Protein AF-A0A1X7T4F9-F1 (afdb_monomer_lite)

Radius of gyration: 27.37 Å; chains: 1; bounding box: 70×47×95 Å

Organism: Amphimedon queenslandica (NCBI:txid400682)

Sequence (536 aa):
MDNEERVPLLDAKALRMKCFKNFHLNDHFHHMVRFLQELIPKGSEHNGELVNSFLHCVPERIALVNIWDMASSNTVHHLLSALEGYLFRSHLWLFVDLDEDLEKLDENFEIPKNGRDGAILLKQRPRLHYLLRSCWSTRDNNDKERQREDVCTMFAKHRKTDQGEAQSKVKVLKEKVQPVASHIGVAGLLDERIEIINLDTQHKRLNEKFQRILLDGTKSDSIPLSWLFLRSLFYRFPKTFVSKHDLMEMAKECDMDECSVKDFCKFFTSFGSIIDLSLVDPRYQHVIVKPITFLQSLDSFFSQQNQLYPSMDYGIVPEKACRDSFKDDWPIFMDALECLNLATPVTSGFLEMPPDVPPDRKGNYYYIPLCCTGPLIDEPDPYSVHLLTSISSPHFFKQVSFVEQLLETLPEPVLVPCKNVNQTIIRNSSTNTTITISSHVPAIKLKVDKPNEEICALIIKATEKIADESHVPVKYKFVQFCVQNPITKVESLPSASYHHLPESRCKKCRKDPKFEKLLKVWTEALRLVCGICCCM

pLDDT: mean 78.62, std 16.07, range [27.7, 96.88]

Foldseek 3Di:
DDDPPDDDDDDLVPPPDQLFPDPLLSVLVSVLVVQQNVPDPVDDPDPDDCVVCVQVSRPVRLCLADDDDCQPFVLVLLLLLLCQQLLQLAAAEFEDALVPPLVQQQPFFDQDPQQQDPSQLRRQGGNLLVRLLSLSSNAHPPDPPDGDAARYAYEHEYQDPDPVVSVVSVVSVLVVNQVSCVVSVNNRHHDNDHHYDHVVPVVVVVVVVVVVSVVVSPVPDDDDPLLSSLLSSLVVDPDQKDFQVRLCSSSVSSVADPVNSVVSQSSSSNNPCKHDLCVQPVPQGMIRSHSVVLSVLVRVLLSDPDPVCVLLQQQKAWLVSLCVSPPPCSVNNVSSCVSSLQKDKDQLQQEDGDPPDDRPNHIIIMRGLSNQRDEADFDDDLLWKKKAKPDQRRQSSVQSLLCVQCSVQAPRKHWYGDSHSQWTWIARPVVRKIWIWGDRVPIIITDIPDQAQVVLLSSVVSVVVSQVSDPDRMDMFMKGFDPVDPDPGPSDDDPVGIDTPLDDDDPVLCVDPSSVVSSVSNNSSCCVRVNPPRHD

Structure (mmCIF, N/CA/C/O backbone):
data_AF-A0A1X7T4F9-F1
#
_entry.id   AF-A0A1X7T4F9-F1
#
loop_
_atom_site.group_PDB
_atom_site.id
_atom_site.type_symbol
_atom_site.label_atom_id
_atom_site.label_alt_id
_atom_site.label_comp_id
_atom_site.label_asym_id
_atom_site.label_entity_id
_atom_site.label_seq_id
_atom_site.pdbx_PDB_ins_code
_atom_site.Cartn_x
_atom_site.Cartn_y
_atom_site.Cartn_z
_atom_site.occupancy
_atom_site.B_iso_or_equiv
_atom_site.auth_seq_id
_atom_site.auth_comp_id
_atom_site.auth_asym_id
_atom_site.auth_atom_id
_atom_site.pdbx_PDB_model_num
ATOM 1 N N . MET A 1 1 ? 41.570 -16.335 -53.136 1.00 33.59 1 MET A N 1
ATOM 2 C CA . MET A 1 1 ? 40.105 -16.262 -53.287 1.00 33.59 1 MET A CA 1
ATOM 3 C C . MET A 1 1 ? 39.547 -16.471 -51.901 1.00 33.59 1 MET A C 1
ATOM 5 O O . MET A 1 1 ? 39.300 -17.609 -51.537 1.00 33.59 1 MET A O 1
ATOM 9 N N . ASP A 1 2 ? 39.437 -15.393 -51.136 1.00 27.70 2 ASP A N 1
ATOM 10 C CA . ASP A 1 2 ? 38.719 -15.409 -49.868 1.00 27.70 2 ASP A CA 1
ATOM 11 C C . ASP A 1 2 ? 37.451 -14.595 -50.095 1.00 27.70 2 ASP A C 1
ATOM 13 O O . ASP A 1 2 ? 37.505 -13.412 -50.433 1.00 27.70 2 ASP A O 1
ATOM 17 N N . ASN A 1 3 ? 36.313 -15.284 -50.042 1.00 28.00 3 ASN A N 1
ATOM 18 C CA . ASN A 1 3 ? 34.996 -14.669 -50.053 1.00 28.00 3 ASN A CA 1
ATOM 19 C C . ASN A 1 3 ? 34.780 -14.048 -48.669 1.00 28.00 3 ASN A C 1
ATOM 21 O O . ASN A 1 3 ? 34.358 -14.731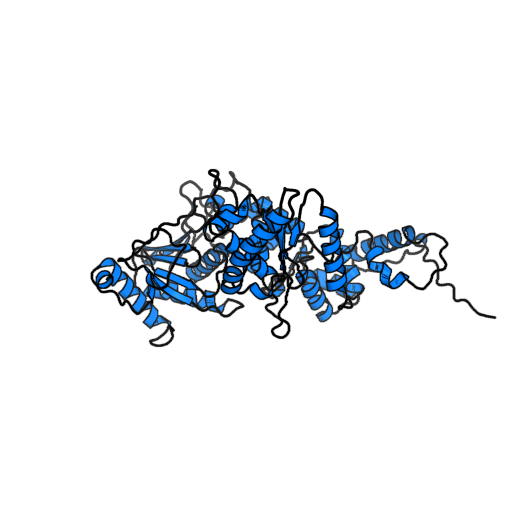 -47.740 1.00 28.00 3 ASN A O 1
ATOM 25 N N . GLU A 1 4 ? 35.071 -12.757 -48.533 1.00 29.38 4 GLU A N 1
ATOM 26 C CA . GLU A 1 4 ? 34.486 -11.951 -47.465 1.00 29.38 4 GLU A CA 1
ATOM 27 C C . GLU A 1 4 ? 32.978 -11.852 -47.729 1.00 29.38 4 GLU A C 1
ATOM 29 O O . GLU A 1 4 ? 32.523 -11.092 -48.590 1.00 29.38 4 GLU A O 1
ATOM 34 N N . GLU A 1 5 ? 32.186 -12.645 -47.005 1.00 30.25 5 GLU A N 1
ATOM 35 C CA . GLU A 1 5 ? 30.749 -12.417 -46.884 1.00 30.25 5 GLU A CA 1
ATOM 36 C C . GLU A 1 5 ? 30.531 -11.048 -46.230 1.00 30.25 5 GLU A C 1
ATOM 38 O O . GLU A 1 5 ? 30.555 -10.881 -45.010 1.00 30.25 5 GLU A O 1
ATOM 43 N N . ARG A 1 6 ? 30.334 -10.030 -47.071 1.00 29.28 6 ARG A N 1
ATOM 44 C CA . ARG A 1 6 ? 29.841 -8.723 -46.646 1.00 29.28 6 ARG A CA 1
ATOM 45 C C . ARG A 1 6 ? 28.460 -8.914 -46.029 1.00 29.28 6 ARG A C 1
ATOM 47 O O . ARG A 1 6 ? 27.499 -9.202 -46.742 1.00 29.28 6 ARG A O 1
ATOM 54 N N . VAL A 1 7 ? 28.355 -8.710 -44.717 1.00 30.89 7 VAL A N 1
ATOM 55 C CA . VAL A 1 7 ? 27.062 -8.565 -44.038 1.00 30.89 7 VAL A CA 1
ATOM 56 C C . VAL A 1 7 ? 26.306 -7.422 -44.731 1.00 30.89 7 VAL A C 1
ATOM 58 O O . VAL A 1 7 ? 26.871 -6.334 -44.887 1.00 30.89 7 VAL A O 1
ATOM 61 N N . PRO A 1 8 ? 25.067 -7.637 -45.207 1.00 31.09 8 PRO A N 1
ATOM 62 C CA . PRO A 1 8 ? 24.371 -6.616 -45.966 1.00 31.09 8 PRO A CA 1
ATOM 63 C C . PRO A 1 8 ? 24.091 -5.407 -45.073 1.00 31.09 8 PRO A C 1
ATOM 65 O O . PRO A 1 8 ? 23.453 -5.522 -44.027 1.00 31.09 8 PRO A O 1
ATOM 68 N N . LEU A 1 9 ? 24.547 -4.231 -45.515 1.00 38.12 9 LEU A N 1
ATOM 69 C CA . LEU A 1 9 ? 24.067 -2.944 -45.018 1.00 38.12 9 LEU A CA 1
ATOM 70 C C . LEU A 1 9 ? 22.541 -2.923 -45.179 1.00 38.12 9 LEU A C 1
ATOM 72 O O . LEU A 1 9 ? 22.029 -2.856 -46.296 1.00 38.12 9 LEU A O 1
ATOM 76 N N . LEU A 1 10 ? 21.819 -3.014 -44.061 1.00 37.81 10 LEU A N 1
ATOM 77 C CA . LEU A 1 10 ? 20.364 -2.887 -44.018 1.00 37.81 10 LEU A CA 1
ATOM 78 C C . LEU A 1 10 ? 19.972 -1.484 -44.498 1.00 37.81 10 LEU A C 1
ATOM 80 O O . LEU A 1 10 ? 20.074 -0.516 -43.746 1.00 37.81 10 LEU A O 1
ATOM 84 N N . ASP A 1 11 ? 19.512 -1.369 -45.744 1.00 38.88 11 ASP A N 1
ATOM 85 C CA . ASP A 1 11 ? 18.864 -0.165 -46.263 1.00 38.88 11 ASP A CA 1
ATOM 86 C C . ASP A 1 11 ? 17.399 -0.130 -45.789 1.00 38.88 11 ASP A C 1
ATOM 88 O O . ASP A 1 11 ? 16.549 -0.867 -46.294 1.00 38.88 11 ASP A O 1
ATOM 92 N N . ALA A 1 12 ? 17.064 0.728 -44.814 1.00 41.12 12 ALA A N 1
ATOM 93 C CA . ALA A 1 12 ? 15.675 0.853 -44.343 1.00 41.12 12 ALA A CA 1
ATOM 94 C C . ALA A 1 12 ? 14.725 1.413 -45.399 1.00 41.12 12 ALA A C 1
ATOM 96 O O . ALA A 1 12 ? 13.516 1.239 -45.255 1.00 41.12 12 ALA A O 1
ATOM 97 N N . LYS A 1 13 ? 15.218 2.041 -46.476 1.00 42.47 13 LYS A N 1
ATOM 98 C CA . LYS A 1 13 ? 14.329 2.443 -47.574 1.00 42.47 13 LYS A CA 1
ATOM 99 C C . LYS A 1 13 ? 13.735 1.225 -48.293 1.00 42.47 13 LYS A C 1
ATOM 101 O O . LYS A 1 13 ? 12.693 1.365 -48.934 1.00 42.47 13 LYS A O 1
ATOM 106 N N . ALA A 1 14 ? 14.342 0.042 -48.137 1.00 42.62 14 ALA A N 1
ATOM 107 C CA . ALA A 1 14 ? 13.878 -1.231 -48.685 1.00 42.62 14 ALA A CA 1
ATOM 108 C C . ALA A 1 14 ? 13.099 -2.116 -47.685 1.00 42.62 14 ALA A C 1
ATOM 110 O O . ALA A 1 14 ? 12.444 -3.068 -48.113 1.00 42.62 14 ALA A O 1
ATOM 111 N N . LEU A 1 15 ? 13.084 -1.803 -46.380 1.00 45.59 15 LEU A N 1
ATOM 112 C CA . LEU A 1 15 ? 12.275 -2.518 -45.377 1.00 45.59 15 LEU A CA 1
ATOM 113 C C . LEU A 1 15 ? 10.799 -2.096 -45.475 1.00 45.59 15 LEU A C 1
ATOM 115 O O . LEU A 1 15 ? 10.267 -1.363 -44.650 1.00 45.59 15 LEU A O 1
ATOM 119 N N . ARG A 1 16 ? 10.124 -2.562 -46.530 1.00 46.03 16 ARG A N 1
ATOM 120 C CA . ARG A 1 16 ? 8.662 -2.467 -46.712 1.00 46.03 16 ARG A CA 1
ATOM 121 C C . ARG A 1 16 ? 7.901 -3.657 -46.116 1.00 46.03 16 ARG A C 1
ATOM 123 O O . ARG A 1 16 ? 6.718 -3.833 -46.405 1.00 46.03 16 ARG A O 1
ATOM 130 N N . MET A 1 17 ? 8.554 -4.499 -45.321 1.00 54.38 17 MET A N 1
ATOM 131 C CA . MET A 1 17 ? 7.919 -5.680 -44.748 1.00 54.38 17 MET A CA 1
ATOM 132 C C . MET A 1 17 ? 7.321 -5.361 -43.381 1.00 54.38 17 MET A C 1
ATOM 134 O O . MET A 1 17 ? 8.022 -4.974 -42.453 1.00 54.38 17 MET A O 1
ATOM 138 N N . LYS A 1 18 ? 6.006 -5.552 -43.261 1.00 59.69 18 LYS A N 1
ATOM 139 C CA . LYS A 1 18 ? 5.324 -5.637 -41.970 1.00 59.69 18 LYS A CA 1
ATOM 140 C C . LYS A 1 18 ? 5.880 -6.865 -41.233 1.00 59.69 18 LYS A C 1
ATOM 142 O O . LYS A 1 18 ? 5.526 -7.986 -41.585 1.00 59.69 18 LYS A O 1
ATOM 147 N N . CYS A 1 19 ? 6.781 -6.649 -40.276 1.00 74.81 19 CYS A N 1
ATOM 148 C CA . CYS A 1 19 ? 7.433 -7.713 -39.504 1.00 74.81 19 CYS A CA 1
ATOM 149 C C . CYS A 1 19 ? 6.509 -8.279 -38.419 1.00 74.81 19 CYS A C 1
ATOM 151 O O . CYS A 1 19 ? 6.562 -9.468 -38.134 1.00 74.81 19 CYS A O 1
ATOM 153 N N . PHE A 1 20 ? 5.628 -7.437 -37.875 1.00 83.56 20 PHE A N 1
ATOM 154 C CA . PHE A 1 20 ? 4.687 -7.793 -36.812 1.00 83.56 20 PHE A CA 1
ATOM 155 C C . PHE A 1 20 ? 3.250 -7.544 -37.269 1.00 83.56 20 PHE A C 1
ATOM 157 O O . PHE A 1 20 ? 2.968 -6.548 -37.942 1.00 83.56 20 PHE A O 1
ATOM 164 N N . LYS A 1 21 ? 2.319 -8.434 -36.911 1.00 86.69 21 LYS A N 1
ATOM 165 C CA . LYS A 1 21 ? 0.879 -8.242 -37.134 1.00 86.69 21 LYS A CA 1
ATOM 166 C C . LYS A 1 21 ? 0.364 -7.085 -36.281 1.00 86.69 21 LYS A C 1
ATOM 168 O O . LYS A 1 21 ? -0.372 -6.249 -36.824 1.00 86.69 21 LYS A O 1
ATOM 173 N N . ASN A 1 22 ? 0.789 -7.017 -35.019 1.00 89.56 22 ASN A N 1
ATOM 174 C CA . ASN A 1 22 ? 0.489 -5.931 -34.094 1.00 89.56 22 ASN A CA 1
ATOM 175 C C . ASN A 1 22 ? 1.083 -4.594 -34.579 1.00 89.56 22 ASN A C 1
ATOM 177 O O . ASN A 1 22 ? 2.274 -4.485 -34.883 1.00 89.56 22 ASN A O 1
ATOM 181 N N . PHE A 1 23 ? 0.243 -3.556 -34.640 1.00 88.56 23 PHE A N 1
ATOM 182 C CA . PHE A 1 23 ? 0.644 -2.231 -35.121 1.00 88.56 23 PHE A CA 1
ATOM 183 C C . PHE A 1 23 ? 1.746 -1.601 -34.259 1.00 88.56 23 PHE A C 1
ATOM 185 O O . PHE A 1 23 ? 2.704 -1.063 -34.808 1.00 88.56 23 PHE A O 1
ATOM 192 N N . HIS A 1 24 ? 1.630 -1.693 -32.933 1.00 88.81 24 HIS A N 1
ATOM 193 C CA . HIS A 1 24 ? 2.571 -1.076 -32.001 1.00 88.81 24 HIS A CA 1
ATOM 194 C C . HIS A 1 24 ? 3.945 -1.745 -32.057 1.00 88.81 24 HIS A C 1
ATOM 196 O O . HIS A 1 24 ? 4.950 -1.043 -32.119 1.00 88.81 24 HIS A O 1
ATOM 202 N N . LEU A 1 25 ? 3.996 -3.081 -32.119 1.00 88.50 25 LEU A N 1
ATOM 203 C CA . LEU A 1 25 ? 5.256 -3.808 -32.315 1.00 88.50 25 LEU A CA 1
ATOM 204 C C . LEU A 1 25 ? 5.912 -3.450 -33.647 1.00 88.50 25 LEU A C 1
ATOM 206 O O . LEU A 1 25 ? 7.116 -3.207 -33.702 1.00 88.50 25 LEU A O 1
ATOM 210 N N . ASN A 1 26 ? 5.121 -3.368 -34.720 1.00 88.25 26 ASN A N 1
ATOM 211 C CA . ASN A 1 26 ? 5.649 -3.027 -36.031 1.00 88.25 26 ASN A CA 1
ATOM 212 C C . ASN A 1 26 ? 6.186 -1.591 -36.070 1.00 88.25 26 ASN A C 1
ATOM 214 O O . ASN A 1 26 ? 7.288 -1.374 -36.569 1.00 88.25 26 ASN A O 1
ATOM 218 N N . ASP A 1 27 ? 5.446 -0.615 -35.541 1.00 86.81 27 ASP A N 1
ATOM 219 C CA . ASP A 1 27 ? 5.905 0.777 -35.459 1.00 86.81 27 ASP A CA 1
ATOM 220 C C . ASP A 1 27 ? 7.189 0.894 -34.625 1.00 86.81 27 ASP A C 1
ATOM 222 O O . ASP A 1 27 ? 8.169 1.502 -35.064 1.00 86.81 27 ASP A O 1
ATOM 226 N N . HIS A 1 28 ? 7.229 0.213 -33.477 1.00 87.38 28 HIS A N 1
ATOM 227 C CA . HIS A 1 28 ? 8.395 0.178 -32.597 1.00 87.38 28 HIS A CA 1
ATOM 228 C C . HIS A 1 28 ? 9.623 -0.453 -33.259 1.00 87.38 28 HIS A C 1
ATOM 230 O O . HIS A 1 28 ? 10.719 0.102 -33.183 1.00 87.38 28 HIS A O 1
ATOM 236 N N . PHE A 1 29 ? 9.447 -1.549 -34.000 1.00 86.69 29 PHE A N 1
ATOM 237 C CA . PHE A 1 29 ? 10.517 -2.156 -34.791 1.00 86.69 29 PHE A CA 1
ATOM 238 C C . PHE A 1 29 ? 11.098 -1.177 -35.817 1.00 86.69 29 PHE A C 1
ATOM 240 O O . PHE A 1 29 ? 12.311 -0.977 -35.871 1.00 86.69 29 PHE A O 1
ATOM 247 N N . HIS A 1 30 ? 10.243 -0.508 -36.597 1.00 83.38 30 HIS A N 1
ATOM 248 C CA . HIS A 1 30 ? 10.696 0.469 -37.591 1.00 83.38 30 HIS A CA 1
ATOM 249 C C . HIS A 1 30 ? 11.369 1.681 -36.946 1.00 83.38 30 HIS A C 1
ATOM 251 O O . HIS A 1 30 ? 12.259 2.283 -37.552 1.00 83.38 30 HIS A O 1
ATOM 257 N N . HIS A 1 31 ? 10.933 2.070 -35.748 1.00 81.38 31 HIS A N 1
ATOM 258 C CA . HIS A 1 31 ? 11.573 3.125 -34.979 1.00 81.38 31 HIS A CA 1
ATOM 259 C C . HIS A 1 31 ? 12.978 2.709 -34.525 1.00 81.38 31 HIS A C 1
ATOM 261 O O . HIS A 1 31 ? 13.936 3.438 -34.776 1.00 81.38 31 HIS A O 1
ATOM 267 N N . MET A 1 32 ? 13.119 1.513 -33.946 1.00 78.38 32 MET A N 1
ATOM 268 C CA . MET A 1 32 ? 14.416 0.976 -33.542 1.00 78.38 32 MET A CA 1
ATOM 269 C C . MET A 1 32 ? 15.381 0.825 -34.716 1.00 78.38 32 MET A C 1
ATOM 271 O O . MET A 1 32 ? 16.525 1.252 -34.612 1.00 78.38 32 MET A O 1
ATOM 275 N N . VAL A 1 33 ? 14.935 0.267 -35.846 1.00 77.31 33 VAL A N 1
ATOM 276 C CA . VAL A 1 33 ? 15.784 0.111 -37.038 1.00 77.31 33 VAL A CA 1
ATOM 277 C C . VAL A 1 33 ? 16.292 1.465 -37.534 1.00 77.31 33 VAL A C 1
ATOM 279 O O . VAL A 1 33 ? 17.482 1.598 -37.814 1.00 77.31 33 VAL A O 1
ATOM 282 N N . ARG A 1 34 ? 15.419 2.481 -37.603 1.00 74.62 34 ARG A N 1
ATOM 283 C CA . ARG A 1 34 ? 15.817 3.844 -37.990 1.00 74.62 34 ARG A CA 1
ATOM 284 C C . ARG A 1 34 ? 16.867 4.419 -37.042 1.00 74.62 34 ARG A C 1
ATOM 286 O O . ARG A 1 34 ? 17.881 4.930 -37.500 1.00 74.62 34 ARG A O 1
ATOM 293 N N . PHE A 1 35 ? 16.661 4.277 -35.737 1.00 73.12 35 PHE A N 1
ATOM 294 C CA . PHE A 1 35 ? 17.605 4.762 -34.733 1.00 73.12 35 PHE A CA 1
ATOM 295 C C . PHE A 1 35 ? 18.968 4.053 -34.802 1.00 73.12 35 PHE A C 1
ATOM 297 O O . PHE A 1 35 ? 20.010 4.701 -34.753 1.00 73.12 35 PHE A O 1
ATOM 304 N N . LEU A 1 36 ? 18.981 2.727 -34.984 1.00 69.69 36 LEU A N 1
ATOM 305 C CA . LEU A 1 36 ? 20.216 1.955 -35.157 1.00 69.69 36 LEU A CA 1
ATOM 306 C C . LEU A 1 36 ? 21.014 2.414 -36.383 1.00 69.69 36 LEU A C 1
ATOM 308 O O . LEU A 1 36 ? 22.237 2.500 -36.329 1.00 69.69 36 LEU A O 1
ATOM 312 N N . GLN A 1 37 ? 20.332 2.750 -37.476 1.00 68.62 37 GLN A N 1
ATOM 313 C CA . GLN A 1 37 ? 20.974 3.266 -38.686 1.00 68.62 37 GLN A CA 1
ATOM 314 C C . GLN A 1 37 ? 21.543 4.675 -38.521 1.00 68.62 37 GLN A C 1
ATOM 316 O O . GLN A 1 37 ? 22.518 5.010 -39.189 1.00 68.62 37 GLN A O 1
ATOM 321 N N . GLU A 1 38 ? 20.942 5.499 -37.665 1.00 67.69 38 GLU A N 1
ATOM 322 C CA . GLU A 1 38 ? 21.468 6.824 -37.324 1.00 67.69 38 GLU A CA 1
ATOM 323 C C . GLU A 1 38 ? 22.700 6.733 -36.410 1.00 67.69 38 GLU A C 1
ATOM 325 O O . GLU A 1 38 ? 23.595 7.572 -36.509 1.00 67.69 38 GLU A O 1
ATOM 330 N N . LEU A 1 39 ? 22.774 5.706 -35.554 1.00 64.12 39 LEU A N 1
ATOM 331 C CA . LEU A 1 39 ? 23.898 5.474 -34.641 1.00 64.12 39 LEU A CA 1
ATOM 332 C C . LEU A 1 39 ? 25.123 4.831 -35.297 1.00 64.12 39 LEU A C 1
ATOM 334 O O . LEU A 1 39 ? 26.238 5.095 -34.851 1.00 64.12 39 LEU A O 1
ATOM 338 N N . ILE A 1 40 ? 24.944 3.979 -36.311 1.00 58.88 40 ILE A N 1
ATOM 339 C CA . ILE A 1 40 ? 26.059 3.352 -37.032 1.00 58.88 40 ILE A CA 1
ATOM 340 C C . ILE A 1 40 ? 26.652 4.398 -37.989 1.00 58.88 40 ILE A C 1
ATOM 342 O O . ILE A 1 40 ? 26.003 4.751 -38.981 1.00 58.88 40 ILE A O 1
ATOM 346 N N . PRO A 1 41 ? 27.882 4.903 -37.759 1.00 51.66 41 PRO A N 1
ATOM 347 C CA . PRO A 1 41 ? 28.521 5.794 -38.712 1.00 51.66 41 PRO A CA 1
ATOM 348 C C . PRO A 1 41 ? 28.660 5.046 -40.036 1.00 51.66 41 PRO A C 1
ATOM 350 O O . PRO A 1 41 ? 29.099 3.895 -40.065 1.00 51.66 41 PRO A O 1
ATOM 353 N N . LYS A 1 42 ? 28.308 5.691 -41.151 1.00 47.38 42 LYS A N 1
ATOM 354 C CA . LYS A 1 42 ? 28.577 5.151 -42.488 1.00 47.38 42 LYS A CA 1
ATOM 355 C C . LYS A 1 42 ? 30.098 5.003 -42.668 1.00 47.38 42 LYS A C 1
ATOM 357 O O . LYS A 1 42 ? 30.738 5.946 -43.118 1.00 47.38 42 LYS A O 1
ATOM 362 N N . GLY A 1 43 ? 30.667 3.850 -42.298 1.00 45.28 43 GLY A N 1
ATOM 363 C CA . GLY A 1 43 ? 32.059 3.493 -42.599 1.00 45.28 43 GLY A CA 1
ATOM 364 C C . GLY A 1 43 ? 32.920 2.815 -41.520 1.00 45.28 43 GLY A C 1
ATOM 365 O O . GLY A 1 43 ? 34.122 2.748 -41.740 1.00 45.28 43 GLY A O 1
ATOM 366 N N . SER A 1 44 ? 32.409 2.318 -40.385 1.00 42.19 44 SER A N 1
ATOM 367 C CA . SER A 1 44 ? 33.273 1.632 -39.396 1.00 42.19 44 SER A CA 1
ATOM 368 C C . SER A 1 44 ? 33.263 0.099 -39.531 1.00 42.19 44 SER A C 1
ATOM 370 O O . SER A 1 44 ? 32.317 -0.560 -39.103 1.00 42.19 44 SER A O 1
ATOM 372 N N . GLU A 1 45 ? 34.344 -0.465 -40.076 1.00 43.12 45 GLU A N 1
ATOM 373 C CA . GLU A 1 45 ? 34.637 -1.907 -40.213 1.00 43.12 45 GLU A CA 1
ATOM 374 C C . GLU A 1 45 ? 35.083 -2.579 -38.891 1.00 43.12 45 GLU A C 1
ATOM 376 O O . GLU A 1 45 ? 36.111 -3.255 -38.826 1.00 43.12 45 GLU A O 1
ATOM 381 N N . HIS A 1 46 ? 34.339 -2.415 -37.794 1.00 42.12 46 HIS A N 1
ATOM 382 C CA . HIS A 1 46 ? 34.646 -3.104 -36.529 1.00 42.12 46 HIS A CA 1
ATOM 383 C C . HIS A 1 46 ? 33.514 -4.048 -36.110 1.00 42.12 46 HIS A C 1
ATOM 385 O O . HIS A 1 46 ? 32.645 -3.726 -35.306 1.00 42.12 46 HIS A O 1
ATOM 391 N N . ASN A 1 47 ? 33.568 -5.259 -36.673 1.00 45.91 47 ASN A N 1
ATOM 392 C CA . ASN A 1 47 ? 32.602 -6.357 -36.528 1.00 45.91 47 ASN A CA 1
ATOM 393 C C . ASN A 1 47 ? 32.724 -7.177 -35.216 1.00 45.91 47 ASN A C 1
ATOM 395 O O . ASN A 1 47 ? 32.378 -8.353 -35.202 1.00 45.91 47 ASN A O 1
ATOM 399 N N . GLY A 1 48 ? 33.206 -6.606 -34.106 1.00 41.62 48 GLY A N 1
ATOM 400 C CA . GLY A 1 48 ? 33.521 -7.390 -32.892 1.00 41.62 48 GLY A CA 1
ATOM 401 C C . GLY A 1 48 ? 32.748 -7.055 -31.611 1.00 41.62 48 GLY A C 1
ATOM 402 O O . GLY A 1 48 ? 32.458 -7.954 -30.829 1.00 41.62 48 GLY A O 1
ATOM 403 N N . GLU A 1 49 ? 32.393 -5.788 -31.374 1.00 42.50 49 GLU A N 1
ATOM 404 C CA . GLU A 1 49 ? 31.932 -5.320 -30.045 1.00 42.50 49 GLU A CA 1
ATOM 405 C C . GLU A 1 49 ? 30.446 -4.913 -29.979 1.00 42.50 49 GLU A C 1
ATOM 407 O O . GLU A 1 49 ? 29.948 -4.485 -28.938 1.00 42.50 49 GLU A O 1
ATOM 412 N N . LEU A 1 50 ? 29.696 -5.075 -31.071 1.00 43.16 50 LEU A N 1
ATOM 413 C CA . LEU A 1 50 ? 28.331 -4.546 -31.210 1.00 43.16 50 LEU A CA 1
ATOM 414 C C . LEU A 1 50 ? 27.267 -5.253 -30.348 1.00 43.16 50 LEU A C 1
ATOM 416 O O . LEU A 1 50 ? 26.238 -4.653 -30.042 1.00 43.16 50 LEU A O 1
ATOM 420 N N . VAL A 1 51 ? 27.493 -6.494 -29.908 1.00 42.16 51 VAL A N 1
ATOM 421 C CA . VAL A 1 51 ? 26.476 -7.266 -29.161 1.00 42.16 51 VAL A CA 1
ATOM 422 C C . VAL A 1 51 ? 26.297 -6.752 -27.724 1.00 42.16 51 VAL A C 1
ATOM 424 O O . VAL A 1 51 ? 25.169 -6.681 -27.240 1.00 42.16 51 VAL A O 1
ATOM 427 N N . ASN A 1 52 ? 27.363 -6.258 -27.080 1.00 38.00 52 ASN A N 1
ATOM 428 C CA . ASN A 1 52 ? 27.266 -5.585 -25.773 1.00 38.00 52 ASN A CA 1
ATOM 429 C C . ASN A 1 52 ? 26.675 -4.162 -25.875 1.00 38.00 52 ASN A C 1
ATOM 431 O O . ASN A 1 52 ? 26.363 -3.539 -24.862 1.00 38.00 52 ASN A O 1
ATOM 435 N N . SER A 1 53 ? 26.480 -3.651 -27.095 1.00 48.59 53 SER A N 1
ATOM 436 C CA . SER A 1 53 ? 26.032 -2.286 -27.370 1.00 48.59 53 SER A CA 1
ATOM 437 C C . SER A 1 53 ? 24.514 -2.147 -27.537 1.00 48.59 53 SER A C 1
ATOM 439 O O . SER A 1 53 ? 24.033 -1.020 -27.597 1.00 48.59 53 SER A O 1
ATOM 441 N N . PHE A 1 54 ? 23.716 -3.225 -27.580 1.00 46.81 54 PHE A N 1
ATOM 442 C CA . PHE A 1 54 ? 22.268 -3.084 -27.818 1.00 46.81 54 PHE A CA 1
ATOM 443 C C . PHE A 1 54 ? 21.577 -2.207 -26.759 1.00 46.81 54 PHE A C 1
ATOM 445 O O . PHE A 1 54 ? 20.780 -1.346 -27.114 1.00 46.81 54 PHE A O 1
ATOM 452 N N . LEU A 1 55 ? 21.955 -2.325 -25.477 1.00 44.88 55 LEU A N 1
ATOM 453 C CA . LEU A 1 55 ? 21.455 -1.461 -24.393 1.00 44.88 55 LEU A CA 1
ATOM 454 C C . LEU A 1 55 ? 21.786 0.029 -24.604 1.00 44.88 55 LEU A C 1
ATOM 456 O O . LEU A 1 55 ? 20.997 0.893 -24.219 1.00 44.88 55 LEU A O 1
ATOM 460 N N . HIS A 1 56 ? 22.922 0.330 -25.243 1.00 44.47 56 HIS A N 1
ATOM 461 C CA . HIS A 1 56 ? 23.313 1.685 -25.650 1.00 44.47 56 HIS A CA 1
ATOM 462 C C . HIS A 1 56 ? 22.625 2.146 -26.942 1.00 44.47 56 HIS A C 1
ATOM 464 O O . HIS A 1 56 ? 22.573 3.345 -27.213 1.00 44.47 56 HIS A O 1
ATOM 470 N N . CYS A 1 57 ? 22.086 1.204 -27.712 1.00 43.34 57 CYS A N 1
ATOM 471 C CA . CYS A 1 57 ? 21.511 1.406 -29.032 1.00 43.34 57 CYS A CA 1
ATOM 472 C C . CYS A 1 57 ? 19.971 1.333 -29.068 1.00 43.34 57 CYS A C 1
ATOM 474 O O . CYS A 1 57 ? 19.390 1.423 -30.147 1.00 43.34 57 CYS A O 1
ATOM 476 N N . VAL A 1 58 ? 19.287 1.199 -27.925 1.00 50.75 58 VAL A N 1
ATOM 477 C CA . VAL A 1 58 ? 17.826 1.379 -27.857 1.00 50.75 58 VAL A CA 1
ATOM 478 C C . VAL A 1 58 ? 17.507 2.884 -27.847 1.00 50.75 58 VAL A C 1
ATOM 480 O O . VAL A 1 58 ? 18.063 3.584 -26.996 1.00 50.75 58 VAL A O 1
ATOM 483 N N . PRO A 1 59 ? 16.597 3.380 -28.715 1.00 44.62 59 PRO A N 1
ATOM 484 C CA . PRO A 1 59 ? 16.292 4.807 -28.903 1.00 44.62 59 PRO A CA 1
ATOM 485 C C . PRO A 1 59 ? 16.078 5.614 -27.624 1.00 44.62 59 PRO A C 1
ATOM 487 O O . PRO A 1 59 ? 16.444 6.783 -27.540 1.00 44.62 59 PRO A O 1
ATOM 490 N N . GLU A 1 60 ? 15.500 4.975 -26.613 1.00 51.91 60 GLU A N 1
ATOM 491 C CA . GLU A 1 60 ? 15.091 5.621 -25.365 1.00 51.91 60 GLU A CA 1
ATOM 492 C C . GLU A 1 60 ? 15.849 5.093 -24.143 1.00 51.91 60 GLU A C 1
ATOM 494 O O . GLU A 1 60 ? 15.610 5.570 -23.037 1.00 51.91 60 GLU A O 1
ATOM 499 N N . ARG A 1 61 ? 16.804 4.167 -24.350 1.00 52.25 61 ARG A N 1
ATOM 500 C CA . ARG A 1 61 ? 17.433 3.319 -23.322 1.00 52.25 61 ARG A CA 1
ATOM 501 C C . ARG A 1 61 ? 16.378 2.512 -22.554 1.00 52.25 61 ARG A C 1
ATOM 503 O O . ARG A 1 61 ? 15.346 3.013 -22.124 1.00 52.25 61 ARG A O 1
ATOM 510 N N . ILE A 1 62 ? 16.613 1.223 -22.346 1.00 54.72 62 ILE A N 1
ATOM 511 C CA . ILE A 1 62 ? 15.717 0.447 -21.481 1.00 54.72 62 ILE A CA 1
ATOM 512 C C . ILE A 1 62 ? 16.018 0.893 -20.055 1.00 54.72 62 ILE A C 1
ATOM 514 O O . ILE A 1 62 ? 17.064 0.529 -19.518 1.00 54.72 62 ILE A O 1
ATOM 518 N N . ALA A 1 63 ? 15.148 1.702 -19.441 1.00 56.12 63 ALA A N 1
ATOM 519 C CA . ALA A 1 63 ? 15.276 1.957 -18.012 1.00 56.12 63 ALA A CA 1
ATOM 520 C C . ALA A 1 63 ? 14.845 0.679 -17.285 1.00 56.12 63 ALA A C 1
ATOM 522 O O . ALA A 1 63 ? 13.678 0.450 -16.969 1.00 56.12 63 ALA A O 1
ATOM 523 N N . LEU A 1 64 ? 15.837 -0.185 -17.070 1.00 59.12 64 LEU A N 1
ATOM 524 C CA . LEU A 1 64 ? 15.747 -1.298 -16.136 1.00 59.12 64 LEU A CA 1
ATOM 525 C C . LEU A 1 64 ? 15.466 -0.774 -14.729 1.00 59.12 64 LEU A C 1
ATOM 527 O O . LEU A 1 64 ? 14.802 -1.447 -13.959 1.00 59.12 64 LEU A O 1
ATOM 531 N N . VAL A 1 65 ? 15.937 0.436 -14.413 1.00 63.53 65 VAL A N 1
ATOM 532 C CA . VAL A 1 65 ? 15.855 1.038 -13.085 1.00 63.53 65 VAL A CA 1
ATOM 533 C C . VAL A 1 65 ? 14.948 2.260 -13.113 1.00 63.53 65 VAL A C 1
ATOM 535 O O . VAL A 1 65 ? 15.206 3.214 -13.847 1.00 63.53 65 VAL A O 1
ATOM 538 N N . ASN A 1 66 ? 13.916 2.237 -12.273 1.00 67.75 66 ASN A N 1
ATOM 539 C CA . ASN A 1 66 ? 13.172 3.429 -11.891 1.00 67.75 66 ASN A CA 1
ATOM 540 C C . ASN A 1 66 ? 13.760 4.001 -10.597 1.00 67.75 66 ASN A C 1
ATOM 542 O O . ASN A 1 66 ? 14.118 3.257 -9.686 1.00 67.75 66 ASN A O 1
ATOM 546 N N . ILE A 1 67 ? 13.846 5.328 -10.517 1.00 72.00 67 ILE A N 1
ATOM 547 C CA . ILE A 1 67 ? 14.187 6.031 -9.279 1.00 72.00 67 ILE A CA 1
ATOM 548 C C . ILE A 1 67 ? 12.890 6.592 -8.717 1.00 72.00 67 ILE A C 1
ATOM 550 O O . ILE A 1 67 ? 12.197 7.357 -9.390 1.00 72.00 67 ILE A O 1
ATOM 554 N N . TRP A 1 68 ? 12.565 6.200 -7.491 1.00 73.12 68 TRP A N 1
ATOM 555 C CA . TRP A 1 68 ? 11.394 6.690 -6.783 1.00 73.12 68 TRP A CA 1
ATOM 556 C C . TRP A 1 68 ? 11.826 7.556 -5.617 1.00 73.12 68 TRP A C 1
ATOM 558 O O . TRP A 1 68 ? 12.570 7.115 -4.742 1.00 73.12 68 TRP A O 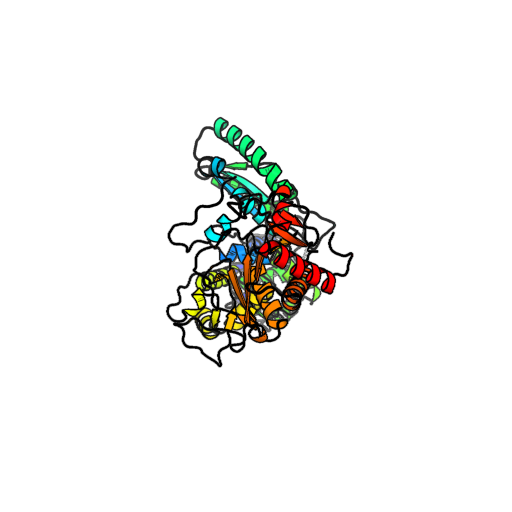1
ATOM 568 N N . ASP A 1 69 ? 11.331 8.786 -5.603 1.00 71.38 69 ASP A N 1
ATOM 569 C CA . ASP A 1 69 ? 11.418 9.632 -4.429 1.00 71.38 69 ASP A CA 1
ATOM 570 C C . ASP A 1 69 ? 10.207 9.356 -3.533 1.00 71.38 69 ASP A C 1
ATOM 572 O O . ASP A 1 69 ? 9.086 9.784 -3.800 1.00 71.38 69 ASP A O 1
ATOM 576 N N . MET A 1 70 ? 10.439 8.593 -2.469 1.00 66.44 70 MET A N 1
ATOM 577 C CA . MET A 1 70 ? 9.394 8.247 -1.505 1.00 66.44 70 MET A CA 1
ATOM 578 C C . MET A 1 70 ? 9.045 9.404 -0.559 1.00 66.44 70 MET A C 1
ATOM 580 O O . MET A 1 70 ? 8.076 9.287 0.186 1.00 66.44 70 MET A O 1
ATOM 584 N N . ALA A 1 71 ? 9.821 10.494 -0.548 1.00 64.12 71 ALA A N 1
ATOM 585 C CA . ALA A 1 71 ? 9.541 11.657 0.289 1.00 64.12 71 ALA A CA 1
ATOM 586 C C . ALA A 1 71 ? 8.540 12.624 -0.364 1.00 64.12 71 ALA A C 1
ATOM 588 O O . ALA A 1 71 ? 7.887 13.384 0.348 1.00 64.12 71 ALA A O 1
ATOM 589 N N . SER A 1 72 ? 8.400 12.597 -1.695 1.00 59.06 72 SER A N 1
ATOM 590 C CA . SER A 1 72 ? 7.535 13.526 -2.436 1.00 59.06 72 SER A CA 1
ATOM 591 C C . SER A 1 72 ? 6.119 13.017 -2.708 1.00 59.06 72 SER A C 1
ATOM 593 O O . SER A 1 72 ? 5.265 13.825 -3.062 1.00 59.06 72 SER A O 1
ATOM 595 N N . SER A 1 73 ? 5.828 11.724 -2.511 1.00 60.22 73 SER A N 1
ATOM 596 C CA . SER A 1 73 ? 4.472 11.176 -2.676 1.00 60.22 73 SER A CA 1
ATOM 597 C C . SER A 1 73 ? 4.127 10.128 -1.616 1.00 60.22 73 SER A C 1
ATOM 599 O O . SER A 1 73 ? 4.743 9.064 -1.525 1.00 60.22 73 SER A O 1
ATOM 601 N N . ASN A 1 74 ? 3.063 10.400 -0.855 1.00 63.69 74 ASN A N 1
ATOM 602 C CA . ASN A 1 74 ? 2.535 9.480 0.163 1.00 63.69 74 ASN A CA 1
ATOM 603 C C . ASN A 1 74 ? 1.965 8.210 -0.479 1.00 63.69 74 ASN A C 1
ATOM 605 O O . ASN A 1 74 ? 2.111 7.106 0.044 1.00 63.69 74 ASN A O 1
ATOM 609 N N . THR A 1 75 ? 1.361 8.371 -1.654 1.00 67.75 75 THR A N 1
ATOM 610 C CA . THR A 1 75 ? 0.777 7.300 -2.461 1.00 67.75 75 THR A CA 1
ATOM 611 C C . THR A 1 75 ? 1.812 6.250 -2.844 1.00 67.75 75 THR A C 1
ATOM 613 O O . THR A 1 75 ? 1.558 5.051 -2.715 1.00 67.75 75 THR A O 1
ATOM 616 N N . VAL A 1 76 ? 3.005 6.700 -3.252 1.00 68.44 76 VAL A N 1
ATOM 617 C CA . VAL A 1 76 ? 4.130 5.817 -3.575 1.00 68.44 76 VAL A CA 1
ATOM 618 C C . VAL A 1 76 ? 4.468 4.959 -2.363 1.00 68.44 76 VAL A C 1
ATOM 620 O O . VAL A 1 76 ? 4.501 3.740 -2.477 1.00 68.44 76 VAL A O 1
ATOM 623 N N . HIS A 1 77 ? 4.619 5.548 -1.177 1.00 72.12 77 HIS A N 1
ATOM 624 C CA . HIS A 1 77 ? 4.956 4.777 0.018 1.00 72.12 77 HIS A CA 1
ATOM 625 C C . HIS A 1 77 ? 3.944 3.653 0.324 1.00 72.12 77 HIS A C 1
ATOM 627 O O . HIS A 1 77 ? 4.345 2.532 0.652 1.00 72.12 77 HIS A O 1
ATOM 633 N N . HIS A 1 78 ? 2.641 3.916 0.175 1.00 73.12 78 HIS A N 1
ATOM 634 C CA . HIS A 1 78 ? 1.592 2.913 0.397 1.00 73.12 78 HIS A CA 1
ATOM 635 C C . HIS A 1 78 ? 1.621 1.787 -0.624 1.00 73.12 78 HIS A C 1
ATOM 637 O O . HIS A 1 78 ? 1.602 0.616 -0.244 1.00 73.12 78 HIS A O 1
ATOM 643 N N . LEU A 1 79 ? 1.710 2.141 -1.904 1.00 76.38 79 LEU A N 1
ATOM 644 C CA . LEU A 1 79 ? 1.737 1.161 -2.978 1.00 76.38 79 LEU A CA 1
ATOM 645 C C . LEU A 1 79 ? 2.988 0.280 -2.888 1.00 76.38 79 LEU A C 1
ATOM 647 O O . LEU A 1 79 ? 2.901 -0.937 -2.996 1.00 76.38 79 LEU A O 1
ATOM 651 N N . LEU A 1 80 ? 4.153 0.880 -2.629 1.00 74.75 80 LEU A N 1
ATOM 652 C CA . LEU A 1 80 ? 5.405 0.138 -2.489 1.00 74.75 80 LEU A CA 1
ATOM 653 C C . LEU A 1 80 ? 5.401 -0.787 -1.274 1.00 74.75 80 LEU A C 1
ATOM 655 O O . LEU A 1 80 ? 5.955 -1.879 -1.347 1.00 74.75 80 LEU A O 1
ATOM 659 N N . SER A 1 81 ? 4.746 -0.378 -0.185 1.00 74.94 81 SER A N 1
ATOM 660 C CA . SER A 1 81 ? 4.536 -1.253 0.971 1.00 74.94 81 SER A CA 1
ATOM 661 C C . SER A 1 81 ? 3.633 -2.441 0.629 1.00 74.94 81 SER A C 1
ATOM 663 O O . SER A 1 81 ? 3.858 -3.533 1.134 1.00 74.94 81 SER A O 1
ATOM 665 N N . ALA A 1 82 ? 2.631 -2.254 -0.237 1.00 77.31 82 ALA A N 1
ATOM 666 C CA . ALA A 1 82 ? 1.773 -3.345 -0.705 1.00 77.31 82 ALA A CA 1
ATOM 667 C C . ALA A 1 82 ? 2.508 -4.311 -1.658 1.00 77.31 82 ALA A C 1
ATOM 669 O O . ALA A 1 82 ? 2.161 -5.483 -1.749 1.00 77.31 82 ALA A O 1
ATOM 670 N N . LEU A 1 83 ? 3.549 -3.826 -2.343 1.00 79.62 83 LEU A N 1
ATOM 671 C CA . LEU A 1 83 ? 4.414 -4.602 -3.240 1.00 79.62 83 LEU A CA 1
ATOM 672 C C . LEU A 1 83 ? 5.634 -5.221 -2.530 1.00 79.62 83 LEU A C 1
ATOM 674 O O . LEU A 1 83 ? 6.560 -5.702 -3.192 1.00 79.62 83 LEU A O 1
ATOM 678 N N . GLU A 1 84 ? 5.656 -5.217 -1.194 1.00 77.25 84 GLU A N 1
ATOM 679 C CA . GLU A 1 84 ? 6.699 -5.861 -0.392 1.00 77.25 84 GLU A CA 1
ATOM 680 C C . GLU A 1 84 ? 6.897 -7.326 -0.822 1.00 77.25 84 GLU A C 1
ATOM 682 O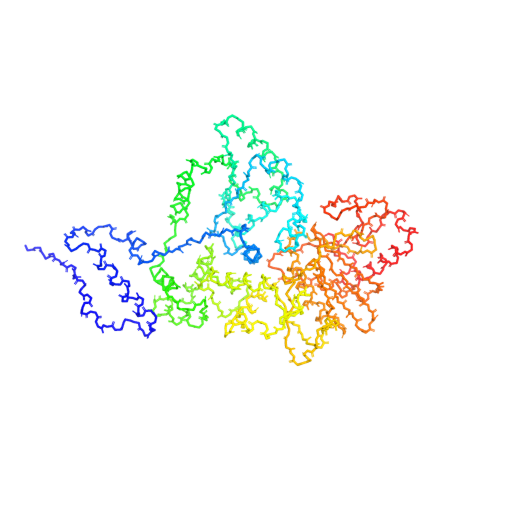 O . GLU A 1 84 ? 5.943 -8.094 -0.928 1.00 77.25 84 GLU A O 1
ATOM 687 N N . GLY A 1 85 ? 8.145 -7.733 -1.075 1.00 77.00 85 GLY A N 1
ATOM 688 C CA . GLY A 1 85 ? 8.460 -9.084 -1.555 1.00 77.00 85 GLY A CA 1
ATOM 689 C C . GLY A 1 85 ? 8.485 -9.240 -3.077 1.00 77.00 85 GLY A C 1
ATOM 690 O O . GLY A 1 85 ? 9.023 -10.231 -3.571 1.00 77.00 85 GLY A O 1
ATOM 691 N N . TYR A 1 86 ? 7.954 -8.270 -3.828 1.00 82.31 86 TYR A N 1
ATOM 692 C CA . TYR A 1 86 ? 7.886 -8.317 -5.295 1.00 82.31 86 TYR A CA 1
ATOM 693 C C . TYR A 1 86 ? 8.861 -7.362 -5.982 1.00 82.31 86 TYR A C 1
ATOM 695 O O . TYR A 1 86 ? 9.105 -7.520 -7.172 1.00 82.31 86 TYR A O 1
ATOM 703 N N . LEU A 1 87 ? 9.461 -6.424 -5.241 1.00 82.38 87 LEU A N 1
ATOM 704 C CA . LEU A 1 87 ? 10.450 -5.440 -5.707 1.00 82.38 87 LEU A CA 1
ATOM 705 C C . LEU A 1 87 ? 11.889 -5.851 -5.333 1.00 82.38 87 LEU A C 1
ATOM 707 O O . LEU A 1 87 ? 12.753 -5.025 -5.037 1.00 82.38 87 LEU A O 1
ATOM 711 N N . PHE A 1 88 ? 12.150 -7.157 -5.322 1.00 78.56 88 PHE A N 1
ATOM 712 C CA . PHE A 1 88 ? 13.364 -7.775 -4.781 1.00 78.56 88 PHE A CA 1
ATOM 713 C C . PHE A 1 88 ? 14.640 -7.537 -5.610 1.00 78.56 88 PHE A C 1
ATOM 715 O O . PHE A 1 88 ? 15.670 -8.123 -5.305 1.00 78.56 88 PHE A O 1
ATOM 722 N N . ARG A 1 89 ? 14.630 -6.699 -6.654 1.00 79.62 89 ARG A N 1
ATOM 723 C CA . ARG A 1 89 ? 15.857 -6.220 -7.330 1.00 79.62 89 ARG A CA 1
ATOM 724 C C . ARG A 1 89 ? 16.088 -4.724 -7.167 1.00 79.62 89 ARG A C 1
ATOM 726 O O . ARG A 1 89 ? 17.116 -4.200 -7.600 1.00 79.62 89 ARG A O 1
ATOM 733 N N . SER A 1 90 ? 15.188 -4.046 -6.467 1.00 80.31 90 SER A N 1
ATOM 734 C CA . SER A 1 90 ? 15.358 -2.658 -6.070 1.00 80.31 90 SER A CA 1
ATOM 735 C C . SER A 1 90 ? 16.500 -2.499 -5.064 1.00 80.31 90 SER A C 1
ATOM 737 O O . SER A 1 90 ? 16.789 -3.397 -4.261 1.00 80.31 90 SER A O 1
ATOM 739 N N . HIS A 1 91 ? 17.139 -1.332 -5.128 1.00 83.88 91 HIS A N 1
ATOM 740 C CA . HIS A 1 91 ? 18.081 -0.835 -4.131 1.00 83.88 91 HIS A CA 1
ATOM 741 C C . HIS A 1 91 ? 17.491 0.414 -3.494 1.00 83.88 91 HIS A C 1
ATOM 743 O O . HIS A 1 91 ? 16.975 1.282 -4.200 1.00 83.88 91 HIS A O 1
ATOM 749 N N . LEU A 1 92 ? 17.573 0.505 -2.170 1.00 85.62 92 LEU A N 1
ATOM 750 C CA . LEU A 1 92 ? 16.992 1.611 -1.422 1.00 85.62 92 LEU A CA 1
ATOM 751 C C . LEU A 1 92 ? 18.081 2.515 -0.850 1.00 85.62 92 LEU A C 1
ATOM 753 O O . LEU A 1 92 ? 19.022 2.043 -0.215 1.00 85.62 92 LEU A O 1
ATOM 757 N N . TRP A 1 93 ? 17.940 3.824 -1.041 1.00 88.69 93 TRP A N 1
ATOM 758 C CA . TRP A 1 93 ? 18.825 4.825 -0.451 1.00 88.69 93 TRP A CA 1
ATOM 759 C C . TRP A 1 93 ? 18.074 5.622 0.612 1.00 88.69 93 TRP A C 1
ATOM 761 O O . TRP A 1 93 ? 17.054 6.246 0.332 1.00 88.69 93 TRP A O 1
ATOM 771 N N . LEU A 1 94 ? 18.587 5.589 1.839 1.00 88.88 94 LEU A N 1
ATOM 772 C CA . LEU A 1 94 ? 18.043 6.301 2.990 1.00 88.88 94 LEU A CA 1
ATOM 773 C C . LEU A 1 94 ? 18.928 7.510 3.276 1.00 88.88 94 LEU A C 1
ATOM 775 O O . LEU A 1 94 ? 20.130 7.344 3.451 1.00 88.88 94 LEU A O 1
ATOM 779 N N . PHE A 1 95 ? 18.360 8.707 3.360 1.00 88.25 95 PHE A N 1
ATOM 780 C CA . PHE A 1 95 ? 19.115 9.923 3.665 1.00 88.25 95 PHE A CA 1
ATOM 781 C C . PHE A 1 95 ? 18.750 10.430 5.062 1.00 88.25 95 PHE A C 1
ATOM 783 O O . PHE A 1 95 ? 17.571 10.535 5.388 1.00 88.25 95 PHE A O 1
ATOM 790 N N . VAL A 1 96 ? 19.763 10.743 5.872 1.00 89.19 96 VAL A N 1
ATOM 791 C CA . VAL A 1 96 ? 19.619 11.329 7.215 1.00 89.19 96 VAL A CA 1
ATOM 792 C C . VAL A 1 96 ? 20.488 12.578 7.294 1.00 89.19 96 VAL A C 1
ATOM 794 O O . VAL A 1 96 ? 21.692 12.483 7.050 1.00 89.19 96 VAL A O 1
ATOM 797 N N . ASP A 1 97 ? 19.918 13.738 7.631 1.00 88.94 97 ASP A N 1
ATOM 798 C CA . ASP A 1 97 ? 20.695 14.962 7.857 1.00 88.94 97 ASP A CA 1
ATOM 799 C C . ASP A 1 97 ? 21.270 14.941 9.284 1.00 88.94 97 ASP A C 1
ATOM 801 O O . ASP A 1 97 ? 20.544 14.981 10.277 1.00 88.94 97 ASP A O 1
ATOM 805 N N . LEU A 1 98 ? 22.596 14.828 9.406 1.00 88.62 98 LEU A N 1
ATOM 806 C CA . LEU A 1 98 ? 23.272 14.697 10.702 1.00 88.62 98 LEU A CA 1
ATOM 807 C C . LEU A 1 98 ? 23.101 15.927 11.599 1.00 88.62 98 LEU A C 1
ATOM 809 O O . LEU A 1 98 ? 23.259 15.812 12.814 1.00 88.62 98 LEU A O 1
ATOM 813 N N . ASP A 1 99 ? 22.837 17.092 11.008 1.00 85.50 99 ASP A N 1
ATOM 814 C CA . ASP A 1 99 ? 22.701 18.349 11.736 1.00 85.50 99 ASP A CA 1
ATOM 815 C C . ASP A 1 99 ? 21.245 18.608 12.162 1.00 85.50 99 ASP A C 1
ATOM 817 O O . ASP A 1 99 ? 21.015 19.221 13.202 1.00 85.50 99 ASP A O 1
ATOM 821 N N . GLU A 1 100 ? 20.263 18.126 11.393 1.00 84.62 100 GLU A N 1
ATOM 822 C CA . GLU A 1 100 ? 18.837 18.414 11.626 1.00 84.62 100 GLU A CA 1
ATOM 823 C C . GLU A 1 100 ? 18.050 17.237 12.231 1.00 84.62 100 GLU A C 1
ATOM 825 O O . GLU A 1 100 ? 17.109 17.468 13.002 1.00 84.62 100 GLU A O 1
ATOM 830 N N . ASP A 1 101 ? 18.430 15.992 11.917 1.00 85.81 101 ASP A N 1
ATOM 831 C CA . ASP A 1 101 ? 17.637 14.799 12.237 1.00 85.81 101 ASP A CA 1
ATOM 832 C C . ASP A 1 101 ? 18.192 13.966 13.395 1.00 85.81 101 ASP A C 1
ATOM 834 O O . ASP A 1 101 ? 17.404 13.363 14.121 1.00 85.81 101 ASP A O 1
ATOM 838 N N . LEU A 1 102 ? 19.517 13.916 13.587 1.00 88.00 102 LEU A N 1
ATOM 839 C CA . LEU A 1 102 ? 20.190 12.944 14.471 1.00 88.00 102 LEU A CA 1
ATOM 840 C C . LEU A 1 102 ? 19.631 12.912 15.906 1.00 88.00 102 LEU A C 1
ATOM 842 O O . LEU A 1 102 ? 19.430 11.841 16.492 1.00 88.00 102 LEU A O 1
ATOM 846 N N . GLU A 1 103 ? 19.370 14.088 16.472 1.00 87.50 103 GLU A N 1
ATOM 847 C CA . GLU A 1 103 ? 18.830 14.230 17.828 1.00 87.50 103 GLU A CA 1
ATOM 848 C C . GLU A 1 103 ? 17.349 13.835 17.906 1.00 87.50 103 GLU A C 1
ATOM 850 O O . GLU A 1 103 ? 16.910 13.308 18.923 1.00 87.50 103 GLU A O 1
ATOM 855 N N . LYS A 1 104 ? 16.611 13.987 16.802 1.00 86.75 104 LYS A N 1
ATOM 856 C CA . LYS A 1 104 ? 15.159 13.772 16.705 1.00 86.75 104 LYS A CA 1
ATOM 857 C C . LYS A 1 104 ? 14.779 12.380 16.203 1.00 86.75 104 LYS A C 1
ATOM 859 O O . LYS A 1 104 ? 13.602 12.090 16.017 1.00 86.75 104 LYS A O 1
ATOM 864 N N . LEU A 1 105 ? 15.754 11.506 15.948 1.00 84.81 105 LEU A N 1
ATOM 865 C CA . LEU A 1 105 ? 15.518 10.171 15.384 1.00 84.81 105 LEU A CA 1
ATOM 866 C C . LEU A 1 105 ? 14.614 9.280 16.245 1.00 84.81 105 LEU A C 1
ATOM 868 O O . LEU A 1 105 ? 13.883 8.447 15.701 1.00 84.81 105 LEU A O 1
ATOM 872 N N . ASP A 1 106 ? 14.663 9.475 17.562 1.00 82.25 106 ASP A N 1
ATOM 873 C CA . ASP A 1 106 ? 13.862 8.735 18.542 1.00 82.25 106 ASP A CA 1
ATOM 874 C C . ASP A 1 106 ? 12.501 9.401 18.808 1.00 82.25 106 ASP A C 1
ATOM 876 O O . ASP A 1 106 ? 11.656 8.848 19.512 1.00 82.25 106 ASP A O 1
ATOM 880 N N . GLU A 1 107 ? 12.275 10.585 18.236 1.00 80.06 107 GLU A N 1
ATOM 881 C CA . GLU A 1 107 ? 11.020 11.318 18.332 1.00 80.06 107 GLU A CA 1
ATOM 882 C C . GLU A 1 107 ? 10.065 10.898 17.214 1.00 80.06 107 GLU A C 1
ATOM 884 O O . GLU A 1 107 ? 10.466 10.405 16.160 1.00 80.06 107 GLU A O 1
ATOM 889 N N . ASN A 1 108 ? 8.776 11.141 17.417 1.00 72.31 108 ASN A N 1
ATOM 890 C CA . ASN A 1 108 ? 7.787 11.007 16.355 1.00 72.31 108 ASN A CA 1
ATOM 891 C C . ASN A 1 108 ? 7.775 12.278 15.497 1.00 72.31 108 ASN A C 1
ATOM 893 O O . ASN A 1 108 ? 8.227 13.344 15.923 1.00 72.31 108 ASN A O 1
ATOM 897 N N . PHE A 1 109 ? 7.249 12.197 14.279 1.00 69.25 109 PHE A N 1
ATOM 898 C CA . PHE A 1 109 ? 7.128 13.389 13.444 1.00 69.25 109 PHE A CA 1
ATOM 899 C C . PHE A 1 109 ? 6.052 14.348 13.972 1.00 69.25 109 PHE A C 1
ATOM 901 O O . PHE A 1 109 ? 5.003 13.940 14.474 1.00 69.25 109 PHE A O 1
ATOM 908 N N . GLU A 1 110 ? 6.287 15.651 13.838 1.00 63.72 110 GLU A N 1
ATOM 909 C CA . GLU A 1 110 ? 5.259 16.653 14.114 1.00 63.72 110 GLU A CA 1
ATOM 910 C C . GLU A 1 110 ? 4.288 16.719 12.926 1.00 63.72 110 GLU A C 1
ATOM 912 O O . GLU A 1 110 ? 4.715 16.805 11.778 1.00 63.72 110 GLU A O 1
ATOM 917 N N . ILE A 1 111 ? 2.973 16.681 13.185 1.00 57.41 111 ILE A N 1
ATOM 918 C CA . ILE A 1 111 ? 1.975 16.910 12.127 1.00 57.41 111 ILE A CA 1
ATOM 919 C C . ILE A 1 111 ? 1.947 18.420 11.861 1.00 57.41 111 ILE A C 1
ATOM 921 O O . ILE A 1 111 ? 1.673 19.177 12.802 1.00 57.41 111 ILE A O 1
ATOM 925 N N . PRO A 1 112 ? 2.162 18.875 10.614 1.00 54.22 112 PRO A N 1
ATOM 926 C CA . PRO A 1 112 ? 1.916 20.262 10.245 1.00 54.22 112 PRO A CA 1
ATOM 927 C C . PRO A 1 112 ? 0.478 20.647 10.605 1.00 54.22 112 PRO A C 1
ATOM 929 O O . PRO A 1 112 ? -0.450 19.881 10.346 1.00 54.22 112 PRO A O 1
ATOM 932 N N . LYS A 1 113 ? 0.261 21.849 11.156 1.00 50.09 113 LYS A N 1
ATOM 933 C CA . LYS A 1 113 ? -1.067 22.336 11.606 1.00 50.09 113 LYS A CA 1
ATOM 934 C C . LYS A 1 113 ? -2.171 22.246 10.540 1.00 50.09 113 LYS A C 1
ATOM 936 O O . LYS A 1 113 ? -3.348 22.297 10.878 1.00 50.09 113 LYS A O 1
ATOM 941 N N . ASN A 1 114 ? -1.787 22.093 9.276 1.00 50.34 114 ASN A N 1
ATOM 942 C CA . ASN A 1 114 ? -2.676 22.060 8.125 1.00 50.34 114 ASN A CA 1
ATOM 943 C C . ASN A 1 114 ? -3.166 20.639 7.779 1.00 50.34 114 ASN A C 1
ATOM 945 O O . ASN A 1 114 ? -3.965 20.508 6.860 1.00 50.34 114 ASN A O 1
ATOM 949 N N . GLY A 1 115 ? -2.709 19.593 8.487 1.00 47.31 115 GLY A N 1
ATOM 950 C CA . GLY A 1 115 ? -3.313 18.250 8.497 1.00 47.31 115 GLY A CA 1
ATOM 951 C C . GLY A 1 115 ? -3.321 17.465 7.178 1.00 47.31 115 GLY A C 1
ATOM 952 O O . GLY A 1 115 ? -3.954 16.420 7.130 1.00 47.31 115 GLY A O 1
ATOM 953 N N . ARG A 1 116 ? -2.663 17.945 6.114 1.00 50.59 116 ARG A N 1
ATOM 954 C CA . ARG A 1 116 ? -2.744 17.345 4.765 1.00 50.59 116 ARG A CA 1
ATOM 955 C C . ARG A 1 116 ? -1.516 16.559 4.317 1.00 50.59 116 ARG A C 1
ATOM 957 O O . ARG A 1 116 ? -1.591 15.871 3.306 1.00 50.59 116 ARG A O 1
ATOM 964 N N . ASP A 1 117 ? -0.410 16.632 5.048 1.00 48.47 117 ASP A N 1
ATOM 965 C CA . ASP A 1 117 ? 0.798 15.903 4.665 1.00 48.47 117 ASP A CA 1
ATOM 966 C C . ASP A 1 117 ? 0.773 14.489 5.247 1.00 48.47 117 ASP A C 1
ATOM 968 O O . ASP A 1 117 ? 0.396 14.291 6.406 1.00 48.47 117 ASP A O 1
ATOM 972 N N . GLY A 1 118 ? 1.272 13.507 4.490 1.00 49.09 118 GLY A N 1
ATOM 973 C CA . GLY A 1 118 ? 1.471 12.113 4.920 1.00 49.09 118 GLY A CA 1
ATOM 974 C C . GLY A 1 118 ? 2.395 11.929 6.127 1.00 49.09 118 GLY A C 1
ATOM 975 O O . GLY A 1 118 ? 2.673 10.806 6.536 1.00 49.09 118 GLY A O 1
ATOM 976 N N . ALA A 1 119 ? 2.776 13.027 6.782 1.00 47.47 119 ALA A N 1
ATOM 977 C CA . ALA A 1 119 ? 3.288 13.096 8.140 1.00 47.47 119 ALA A CA 1
ATOM 978 C C . ALA A 1 119 ? 2.348 12.507 9.212 1.00 47.47 119 ALA A C 1
ATOM 980 O O . ALA A 1 119 ? 2.790 12.244 10.328 1.00 47.47 119 ALA A O 1
ATOM 981 N N . ILE A 1 120 ? 1.067 12.258 8.915 1.00 52.03 120 ILE A N 1
ATOM 982 C CA . ILE A 1 120 ? 0.152 11.621 9.879 1.00 52.03 120 ILE A CA 1
ATOM 983 C C . ILE A 1 120 ? 0.562 10.167 10.180 1.00 52.03 120 ILE A C 1
ATOM 985 O O . ILE A 1 120 ? 0.517 9.736 11.332 1.00 52.03 120 ILE A O 1
ATOM 989 N N . LEU A 1 121 ? 1.042 9.430 9.174 1.00 52.62 121 LEU A N 1
ATOM 990 C CA . LEU A 1 121 ? 1.600 8.075 9.328 1.00 52.62 121 LEU A CA 1
ATOM 991 C C . LEU A 1 121 ? 2.872 8.065 10.168 1.00 52.62 121 LEU A C 1
ATOM 993 O O . LEU A 1 121 ? 3.129 7.141 10.942 1.00 52.62 121 LEU A O 1
ATOM 997 N N . LEU A 1 122 ? 3.650 9.127 10.001 1.00 52.50 122 LEU A N 1
ATOM 998 C CA . LEU A 1 122 ? 4.932 9.329 10.635 1.00 52.50 122 LEU A CA 1
ATOM 999 C C . LEU A 1 122 ? 4.823 9.620 12.141 1.00 52.50 122 LEU A C 1
ATOM 1001 O O . LEU A 1 122 ? 5.826 9.571 12.850 1.00 52.50 122 LEU A O 1
ATOM 1005 N N . LYS A 1 123 ? 3.620 9.906 12.660 1.00 56.44 123 LYS A N 1
ATOM 1006 C CA . LYS A 1 123 ? 3.421 10.101 14.102 1.00 56.44 123 LYS A CA 1
ATOM 1007 C C . LYS A 1 123 ? 3.475 8.818 14.911 1.00 56.44 123 LYS A C 1
ATOM 1009 O O . LYS A 1 123 ? 3.902 8.865 16.052 1.00 56.44 123 LYS A O 1
ATOM 1014 N N . GLN A 1 124 ? 3.076 7.690 14.328 1.00 59.84 124 GLN A N 1
ATOM 1015 C CA . GLN A 1 124 ? 2.836 6.468 15.100 1.00 59.84 124 GLN A CA 1
ATOM 1016 C C . GLN A 1 124 ? 4.116 5.712 15.481 1.00 59.84 124 GLN A C 1
ATOM 1018 O O . GLN A 1 124 ? 4.063 4.699 16.180 1.00 59.84 124 GLN A O 1
ATOM 1023 N N . ARG A 1 125 ? 5.269 6.138 14.959 1.00 68.44 125 ARG A N 1
ATOM 1024 C CA . ARG A 1 125 ? 6.567 5.514 15.200 1.00 68.44 125 ARG A CA 1
ATOM 1025 C C . ARG A 1 125 ? 7.664 6.583 15.235 1.00 68.44 125 ARG A C 1
ATOM 1027 O O . ARG A 1 125 ? 7.544 7.577 14.518 1.00 68.44 125 ARG A O 1
ATOM 1034 N N . PRO A 1 126 ? 8.772 6.324 15.949 1.00 76.00 126 PRO A N 1
ATOM 1035 C CA . PRO A 1 126 ? 9.954 7.170 15.874 1.00 76.00 126 PRO A CA 1
ATOM 1036 C C . PRO A 1 126 ? 10.467 7.318 14.440 1.00 76.00 126 PRO A C 1
ATOM 1038 O O . PRO A 1 126 ? 10.350 6.377 13.641 1.00 76.00 126 PRO A O 1
ATOM 1041 N N . ARG A 1 127 ? 11.090 8.458 14.115 1.00 80.44 127 ARG A N 1
ATOM 1042 C CA . ARG A 1 127 ? 11.546 8.751 12.742 1.00 80.44 127 ARG A CA 1
ATOM 1043 C C . ARG A 1 127 ? 12.435 7.657 12.174 1.00 80.44 127 ARG A C 1
ATOM 1045 O O . ARG A 1 127 ? 12.223 7.190 11.054 1.00 80.44 127 ARG A O 1
ATOM 1052 N N . LEU A 1 128 ? 13.389 7.201 12.983 1.00 83.38 128 LEU A N 1
ATOM 1053 C CA . LEU A 1 128 ? 14.317 6.143 12.606 1.00 83.38 128 LEU A CA 1
ATOM 1054 C C . LEU A 1 128 ? 13.597 4.827 12.308 1.00 83.38 128 LEU A C 1
ATOM 1056 O O . LEU A 1 128 ? 13.936 4.126 11.357 1.00 83.38 128 LEU A O 1
ATOM 1060 N N . HIS A 1 129 ? 12.565 4.507 13.086 1.00 81.12 129 HIS A N 1
ATOM 1061 C CA . HIS A 1 129 ? 11.788 3.302 12.862 1.00 81.12 129 HIS A CA 1
ATOM 1062 C C . HIS A 1 129 ? 11.068 3.352 11.507 1.00 81.12 129 HIS A C 1
ATOM 1064 O O . HIS A 1 129 ? 11.023 2.341 10.803 1.00 81.12 129 HIS A O 1
ATOM 1070 N N . TYR A 1 130 ? 10.484 4.490 11.136 1.00 76.75 130 TYR A N 1
ATOM 1071 C CA . TYR A 1 130 ? 9.818 4.632 9.841 1.00 76.75 130 TYR A CA 1
ATOM 1072 C C . TYR A 1 130 ? 10.809 4.515 8.679 1.00 76.75 130 TYR A C 1
ATOM 1074 O O . TYR A 1 130 ? 10.588 3.741 7.746 1.00 76.75 130 TYR A O 1
ATOM 1082 N N . LEU A 1 131 ? 11.938 5.222 8.782 1.00 81.00 131 LEU A N 1
ATOM 1083 C CA . LEU A 1 131 ? 12.991 5.206 7.772 1.00 81.00 131 LEU A CA 1
ATOM 1084 C C . LEU A 1 131 ? 13.474 3.775 7.492 1.00 81.00 131 LEU A C 1
ATOM 1086 O O . LEU A 1 131 ? 13.461 3.326 6.349 1.00 81.00 131 LEU A O 1
ATOM 1090 N N . LEU A 1 132 ? 13.816 3.032 8.548 1.00 84.12 132 LEU A N 1
ATOM 1091 C CA . LEU A 1 132 ? 14.320 1.662 8.444 1.00 84.12 132 LEU A CA 1
ATOM 1092 C C . LEU A 1 132 ? 13.265 0.659 7.969 1.00 84.12 132 LEU A C 1
ATOM 1094 O O . LEU A 1 132 ? 13.598 -0.330 7.325 1.00 84.12 132 LEU A O 1
ATOM 1098 N N . ARG A 1 133 ? 11.981 0.897 8.248 1.00 80.00 133 ARG A N 1
ATOM 1099 C CA . ARG A 1 133 ? 10.903 0.013 7.784 1.00 80.00 133 ARG A CA 1
ATOM 1100 C C . ARG A 1 133 ? 10.784 -0.007 6.262 1.00 80.00 133 ARG A C 1
ATOM 1102 O O . ARG A 1 133 ? 10.411 -1.033 5.706 1.00 80.00 133 ARG A O 1
ATOM 1109 N N . SER A 1 134 ? 11.142 1.088 5.595 1.00 78.81 134 SER A N 1
ATOM 1110 C CA . SER A 1 134 ? 11.108 1.167 4.130 1.00 78.81 134 SER A CA 1
ATOM 1111 C C . SER A 1 134 ? 12.010 0.116 3.468 1.00 78.81 134 SER A C 1
ATOM 1113 O O . SER A 1 134 ? 11.737 -0.296 2.342 1.00 78.81 134 SER A O 1
ATOM 1115 N N . CYS A 1 135 ? 13.027 -0.388 4.181 1.00 81.25 135 CYS A N 1
ATOM 1116 C CA . CYS A 1 135 ? 13.877 -1.488 3.725 1.00 81.25 135 CYS A CA 1
ATOM 1117 C C . CYS A 1 135 ? 13.099 -2.773 3.428 1.00 81.25 135 CYS A C 1
ATOM 1119 O O . CYS A 1 135 ? 13.547 -3.556 2.603 1.00 81.25 135 CYS A O 1
ATOM 1121 N N . TRP A 1 136 ? 11.932 -3.003 4.036 1.00 78.88 136 TRP A N 1
ATOM 1122 C CA . TRP A 1 136 ? 11.134 -4.195 3.734 1.00 78.88 136 TRP A CA 1
ATOM 1123 C C . TRP A 1 136 ? 10.748 -4.305 2.259 1.00 78.88 136 TRP A C 1
ATOM 1125 O O . TRP A 1 136 ? 10.730 -5.412 1.730 1.00 78.88 136 TRP A O 1
ATOM 1135 N N . SER A 1 137 ? 10.569 -3.180 1.563 1.00 75.31 137 SER A N 1
ATOM 1136 C CA . SER A 1 137 ? 10.269 -3.171 0.125 1.00 75.31 137 SER A CA 1
ATOM 1137 C C . SER A 1 137 ? 11.292 -3.932 -0.733 1.00 75.31 137 SER A C 1
ATOM 1139 O O . SER A 1 137 ? 10.933 -4.433 -1.793 1.00 75.31 137 SER A O 1
ATOM 1141 N N . THR A 1 138 ? 12.547 -4.063 -0.285 1.00 77.06 138 THR A N 1
ATOM 1142 C CA . THR A 1 138 ? 13.622 -4.734 -1.038 1.00 77.06 138 THR A CA 1
ATOM 1143 C C . THR A 1 138 ? 13.828 -6.198 -0.648 1.00 77.06 138 THR A C 1
ATOM 1145 O O . THR A 1 138 ? 14.674 -6.872 -1.250 1.00 77.06 138 THR A O 1
ATOM 1148 N N . ARG A 1 139 ? 13.066 -6.696 0.335 1.00 75.56 139 ARG A N 1
ATOM 1149 C CA . ARG A 1 139 ? 13.097 -8.088 0.787 1.00 75.56 139 ARG A CA 1
ATOM 1150 C C . ARG A 1 139 ? 12.593 -9.016 -0.317 1.00 75.56 139 ARG A C 1
ATOM 1152 O O . ARG A 1 139 ? 11.648 -8.681 -1.024 1.00 75.56 139 ARG A O 1
ATOM 1159 N N . ASP A 1 140 ? 13.198 -10.194 -0.429 1.00 72.75 140 ASP A N 1
ATOM 1160 C CA . ASP A 1 140 ? 12.642 -11.297 -1.211 1.00 72.75 140 ASP A CA 1
ATOM 1161 C C . ASP A 1 140 ? 11.882 -12.237 -0.266 1.00 72.75 140 ASP A C 1
ATOM 1163 O O . ASP A 1 140 ? 12.460 -12.794 0.670 1.00 72.75 140 ASP A O 1
ATOM 1167 N N . ASN A 1 141 ? 10.570 -12.362 -0.467 1.00 62.84 141 ASN A N 1
ATOM 1168 C CA . ASN A 1 141 ? 9.723 -13.261 0.321 1.00 62.84 141 ASN A CA 1
ATOM 1169 C C . ASN A 1 141 ? 9.588 -14.652 -0.324 1.00 62.84 141 ASN A C 1
ATOM 1171 O O . ASN A 1 141 ? 9.105 -15.580 0.327 1.00 62.84 141 ASN A O 1
ATOM 1175 N N . ASN A 1 142 ? 10.012 -14.801 -1.582 1.00 57.06 142 ASN A N 1
ATOM 1176 C CA . ASN A 1 142 ? 9.799 -15.996 -2.393 1.00 57.06 142 ASN A CA 1
ATOM 1177 C C . ASN A 1 142 ? 11.032 -16.907 -2.460 1.00 57.06 142 ASN A C 1
ATOM 1179 O O . ASN A 1 142 ? 10.873 -18.105 -2.689 1.00 57.06 142 ASN A O 1
ATOM 1183 N N . ASP A 1 143 ? 12.235 -16.377 -2.234 1.00 58.00 143 ASP A N 1
ATOM 1184 C CA . ASP A 1 143 ? 13.473 -17.159 -2.233 1.00 58.00 143 ASP A CA 1
ATOM 1185 C C . ASP A 1 143 ? 14.013 -17.361 -0.805 1.00 58.00 143 ASP A C 1
ATOM 1187 O O . ASP A 1 143 ? 14.693 -16.512 -0.227 1.00 58.00 143 ASP A O 1
ATOM 1191 N N . LYS A 1 144 ? 13.685 -18.511 -0.199 1.00 51.12 144 LYS A N 1
ATOM 1192 C CA . LYS A 1 144 ? 14.192 -18.890 1.134 1.00 51.12 144 LYS A CA 1
ATOM 1193 C C . LYS A 1 144 ? 15.683 -19.248 1.125 1.00 51.12 144 LYS A C 1
ATOM 1195 O O . LYS A 1 144 ? 16.265 -19.348 2.204 1.00 51.12 144 LYS A O 1
ATOM 1200 N N . GLU A 1 145 ? 16.284 -19.468 -0.046 1.00 39.66 145 GLU A N 1
ATOM 1201 C CA . GLU A 1 145 ? 17.664 -19.942 -0.187 1.00 39.66 145 GLU A CA 1
ATOM 1202 C C . GLU A 1 145 ? 18.671 -18.796 -0.358 1.00 39.66 145 GLU A C 1
ATOM 1204 O O . GLU A 1 145 ? 19.851 -18.971 -0.051 1.00 39.66 145 GLU A O 1
ATOM 1209 N N . ARG A 1 146 ? 18.221 -17.602 -0.774 1.00 55.81 146 ARG A N 1
ATOM 1210 C CA . ARG A 1 146 ? 19.059 -16.398 -0.893 1.00 55.81 146 ARG A CA 1
ATOM 1211 C C . ARG A 1 146 ? 18.462 -15.223 -0.127 1.00 55.81 146 ARG A C 1
ATOM 1213 O O . ARG A 1 146 ? 17.665 -14.452 -0.653 1.00 55.81 146 ARG A O 1
ATOM 1220 N N . GLN A 1 147 ? 18.904 -15.041 1.117 1.00 62.62 147 GLN A N 1
ATOM 1221 C CA . GLN A 1 147 ? 18.661 -13.778 1.812 1.00 62.62 147 GLN A CA 1
ATOM 1222 C C . GLN A 1 147 ? 19.441 -12.673 1.098 1.00 62.62 147 GLN A C 1
ATOM 1224 O O . GLN A 1 147 ? 20.651 -12.777 0.911 1.00 62.62 147 GLN A O 1
ATOM 1229 N N . ARG A 1 148 ? 18.733 -11.635 0.645 1.00 72.94 148 ARG A N 1
ATOM 1230 C CA . ARG A 1 148 ? 19.379 -10.434 0.116 1.00 72.94 148 ARG A CA 1
ATOM 1231 C C . ARG A 1 148 ? 20.051 -9.694 1.265 1.00 72.94 148 ARG A C 1
ATOM 1233 O O . ARG A 1 148 ? 19.412 -9.458 2.287 1.00 72.94 148 ARG A O 1
ATOM 1240 N N . GLU A 1 149 ? 21.295 -9.292 1.059 1.00 77.50 149 GLU A N 1
ATOM 1241 C CA . GLU A 1 149 ? 22.083 -8.514 2.014 1.00 77.50 149 GLU A CA 1
ATOM 1242 C C . GLU A 1 149 ? 22.584 -7.226 1.347 1.00 77.50 149 GLU A C 1
ATOM 1244 O O . GLU A 1 149 ? 22.730 -7.181 0.124 1.00 77.50 149 GLU A O 1
ATOM 1249 N N . ASP A 1 150 ? 22.793 -6.167 2.133 1.00 79.31 150 ASP A N 1
ATOM 1250 C CA . ASP A 1 150 ? 23.393 -4.891 1.693 1.00 79.31 150 ASP A CA 1
ATOM 1251 C C . ASP A 1 150 ? 22.655 -4.137 0.562 1.00 79.31 150 ASP A C 1
ATOM 1253 O O . ASP A 1 150 ? 23.226 -3.346 -0.192 1.00 79.31 150 ASP A O 1
ATOM 1257 N N . VAL A 1 151 ? 21.342 -4.334 0.447 1.00 83.25 151 VAL A N 1
ATOM 1258 C CA . VAL A 1 151 ? 20.502 -3.738 -0.615 1.00 83.25 151 VAL A CA 1
ATOM 1259 C C . VAL A 1 151 ? 19.927 -2.370 -0.252 1.00 83.25 151 VAL A C 1
ATOM 1261 O O . VAL A 1 151 ? 19.291 -1.708 -1.079 1.00 83.25 151 VAL A O 1
ATOM 1264 N N . CYS A 1 152 ? 20.147 -1.934 0.986 1.00 88.00 152 CYS A N 1
ATOM 1265 C CA . CYS A 1 152 ? 19.759 -0.630 1.496 1.00 88.00 152 CYS A CA 1
ATOM 1266 C C . CYS A 1 152 ? 21.001 0.138 1.955 1.00 88.00 152 CYS A C 1
ATOM 1268 O O . CYS A 1 152 ? 21.674 -0.265 2.897 1.00 88.00 152 CYS A O 1
ATOM 1270 N N . THR A 1 153 ? 21.293 1.280 1.335 1.00 90.19 153 THR A N 1
ATOM 1271 C CA . THR A 1 153 ? 22.389 2.161 1.760 1.00 90.19 153 THR A CA 1
ATOM 1272 C C . THR A 1 153 ? 21.842 3.329 2.565 1.00 90.19 153 THR A C 1
ATOM 1274 O O . THR A 1 153 ? 20.966 4.051 2.089 1.00 90.19 153 THR A O 1
ATOM 1277 N N . MET A 1 154 ? 22.406 3.568 3.749 1.00 91.69 154 MET A N 1
ATOM 1278 C CA . MET A 1 154 ? 22.149 4.789 4.508 1.00 91.69 154 MET A CA 1
ATOM 1279 C C . MET A 1 154 ? 23.241 5.830 4.251 1.00 91.69 154 MET A C 1
ATOM 1281 O O . MET A 1 154 ? 24.426 5.572 4.457 1.00 91.69 154 MET A O 1
ATOM 1285 N N . PHE A 1 155 ? 22.823 7.021 3.842 1.00 91.00 155 PHE A N 1
ATOM 1286 C CA . PHE A 1 155 ? 23.654 8.195 3.653 1.00 91.00 155 PHE A CA 1
ATOM 1287 C C . PHE A 1 155 ? 23.446 9.181 4.799 1.00 91.00 155 PHE A C 1
ATOM 1289 O O . PHE A 1 155 ? 22.347 9.688 5.025 1.00 91.00 155 PHE A O 1
ATOM 1296 N N . ALA A 1 156 ? 24.535 9.482 5.493 1.00 90.69 156 ALA A N 1
ATOM 1297 C CA . ALA A 1 156 ? 24.608 10.521 6.498 1.00 90.69 156 ALA A CA 1
ATOM 1298 C C . ALA A 1 156 ? 25.030 11.834 5.830 1.00 90.69 156 ALA A C 1
ATOM 1300 O O . ALA A 1 156 ? 26.205 12.050 5.511 1.00 90.69 156 ALA A O 1
ATOM 1301 N N . LYS A 1 157 ? 24.048 12.697 5.584 1.00 89.69 157 LYS A N 1
ATOM 1302 C CA . LYS A 1 157 ? 24.246 14.015 4.991 1.00 89.69 157 LYS A CA 1
ATOM 1303 C C . LYS A 1 157 ? 24.847 14.962 6.028 1.00 89.69 157 LYS A C 1
ATOM 1305 O O . LYS A 1 157 ? 24.379 15.023 7.160 1.00 89.69 157 LYS A O 1
ATOM 1310 N N . HIS A 1 158 ? 25.848 15.735 5.623 1.00 85.75 158 HIS A N 1
ATOM 1311 C CA . HIS A 1 158 ? 26.403 16.828 6.422 1.00 85.75 158 HIS A CA 1
ATOM 1312 C C . HIS A 1 158 ? 26.627 18.069 5.554 1.00 85.75 158 HIS A C 1
ATOM 1314 O O . HIS A 1 158 ? 26.962 17.952 4.374 1.00 85.75 158 HIS A O 1
ATOM 1320 N N . ARG A 1 159 ? 26.458 19.264 6.134 1.00 74.06 159 ARG A N 1
ATOM 1321 C CA . ARG A 1 159 ? 26.660 20.538 5.410 1.00 74.06 159 ARG A CA 1
ATOM 1322 C C . ARG A 1 159 ? 28.048 21.143 5.625 1.00 74.06 159 ARG A C 1
ATOM 1324 O O . ARG A 1 159 ? 28.509 21.942 4.817 1.00 74.06 159 ARG A O 1
ATOM 1331 N N . LYS A 1 160 ? 28.739 20.764 6.704 1.00 67.62 160 LYS A N 1
ATOM 1332 C CA . LYS A 1 160 ? 30.032 21.352 7.097 1.00 67.62 160 LYS A CA 1
ATOM 1333 C C . LYS A 1 160 ? 31.232 20.667 6.440 1.00 67.62 160 LYS A C 1
ATOM 1335 O O . LYS A 1 160 ? 31.185 19.481 6.138 1.00 67.62 160 LYS A O 1
ATOM 1340 N N . THR A 1 161 ? 32.336 21.393 6.286 1.00 58.31 161 THR A N 1
ATOM 1341 C CA . THR A 1 161 ? 33.623 20.893 5.766 1.00 58.31 161 THR A CA 1
ATOM 1342 C C . THR A 1 161 ? 34.447 20.084 6.776 1.00 58.31 161 THR A C 1
ATOM 1344 O O . THR A 1 161 ? 35.404 19.427 6.369 1.00 58.31 161 THR A O 1
ATOM 1347 N N . ASP A 1 162 ? 34.094 20.095 8.067 1.00 69.62 162 ASP A N 1
ATOM 1348 C CA . ASP A 1 162 ? 34.813 19.332 9.096 1.00 69.62 162 ASP A CA 1
ATOM 1349 C C . ASP A 1 162 ? 34.427 17.842 9.070 1.00 69.62 162 ASP A C 1
ATOM 1351 O O . ASP A 1 162 ? 33.351 17.433 9.515 1.00 69.62 162 ASP A O 1
ATOM 1355 N N . GLN A 1 163 ? 35.332 17.018 8.539 1.00 70.38 163 GLN A N 1
ATOM 1356 C CA . GLN A 1 163 ? 35.158 15.568 8.457 1.00 70.38 163 GLN A CA 1
ATOM 1357 C C . GLN A 1 163 ? 35.221 14.873 9.827 1.00 70.38 163 GLN A C 1
ATOM 1359 O O . GLN A 1 163 ? 34.638 13.798 9.975 1.00 70.38 163 GLN A O 1
ATOM 1364 N N . GLY A 1 164 ? 35.893 15.456 10.827 1.00 78.19 164 GLY A N 1
ATOM 1365 C CA . GLY A 1 164 ? 36.025 14.865 12.161 1.00 78.19 164 GLY A CA 1
ATOM 1366 C C . GLY A 1 164 ? 34.708 14.890 12.940 1.00 78.19 164 GLY A C 1
ATOM 1367 O O . GLY A 1 164 ? 34.303 13.875 13.511 1.00 78.19 164 GLY A O 1
ATOM 1368 N N . GLU A 1 165 ? 33.995 16.021 12.900 1.00 81.62 165 GLU A N 1
ATOM 1369 C CA . GLU A 1 165 ? 32.651 16.161 13.487 1.00 81.62 165 GLU A CA 1
ATOM 1370 C C . GLU A 1 165 ? 31.638 15.228 12.795 1.00 81.62 165 GLU A C 1
ATOM 1372 O O . GLU A 1 165 ? 30.817 14.587 13.451 1.00 81.62 165 GLU A O 1
ATOM 1377 N N . ALA A 1 166 ? 31.719 15.089 11.467 1.00 83.19 166 ALA A N 1
ATOM 1378 C CA . ALA A 1 166 ? 30.836 14.194 10.719 1.00 83.19 166 ALA A CA 1
ATOM 1379 C C . ALA A 1 166 ? 31.056 12.716 11.091 1.00 83.19 166 ALA A C 1
ATOM 1381 O O . ALA A 1 166 ? 30.093 11.974 11.288 1.00 83.19 166 ALA A O 1
ATOM 1382 N N . GLN A 1 167 ? 32.313 12.281 11.238 1.00 86.81 167 GLN A N 1
ATOM 1383 C CA . GLN A 1 167 ? 32.636 10.905 11.634 1.00 86.81 167 GLN A CA 1
ATOM 1384 C C . GLN A 1 167 ? 32.134 10.563 13.041 1.00 86.81 167 GLN A C 1
ATOM 1386 O O . GLN A 1 167 ? 31.594 9.473 13.250 1.00 86.81 167 GLN A O 1
ATOM 1391 N N . SER A 1 168 ? 32.269 11.482 14.003 1.00 87.94 168 SER A N 1
ATOM 1392 C CA . SER A 1 168 ? 31.771 11.257 15.364 1.00 87.94 168 SER A CA 1
ATOM 1393 C C . SER A 1 168 ? 30.241 11.159 15.396 1.00 87.94 168 SER A C 1
ATOM 1395 O O . SER A 1 168 ? 29.704 10.222 15.990 1.00 87.94 168 SER A O 1
ATOM 1397 N N . LYS A 1 169 ? 29.535 12.038 14.672 1.00 90.25 169 LYS A N 1
ATOM 1398 C CA . LYS A 1 169 ? 28.071 11.989 14.510 1.00 90.25 169 LYS A CA 1
ATOM 1399 C C . LYS A 1 169 ? 27.591 10.702 13.829 1.00 90.25 169 LYS A C 1
ATOM 1401 O O . LYS A 1 169 ? 26.593 10.128 14.258 1.00 90.25 169 LYS A O 1
ATOM 1406 N N . VAL A 1 170 ? 28.313 10.187 12.828 1.00 91.44 170 VAL A N 1
ATOM 1407 C CA . VAL A 1 170 ? 27.979 8.890 12.205 1.00 91.44 170 VAL A CA 1
ATOM 1408 C C . VAL A 1 170 ? 28.145 7.718 13.162 1.00 91.44 170 VAL A C 1
ATOM 1410 O O . VAL A 1 170 ? 27.346 6.783 13.113 1.00 91.44 170 VAL A O 1
ATOM 1413 N N . LYS A 1 171 ? 29.130 7.754 14.063 1.00 90.69 171 LYS A N 1
ATOM 1414 C CA . LYS A 1 171 ? 29.260 6.713 15.089 1.00 90.69 171 LYS A CA 1
ATOM 1415 C C . LYS A 1 171 ? 28.024 6.674 15.994 1.00 90.69 171 LYS A C 1
ATOM 1417 O O . LYS A 1 171 ? 27.456 5.603 16.187 1.00 90.69 171 LYS A O 1
ATOM 1422 N N . VAL A 1 172 ? 27.564 7.841 16.453 1.00 92.19 172 VAL A N 1
ATOM 1423 C CA . VAL A 1 172 ? 26.322 7.971 17.237 1.00 92.19 172 VAL A CA 1
ATOM 1424 C C . VAL A 1 172 ? 25.115 7.470 16.440 1.00 92.19 172 VAL A C 1
ATOM 1426 O O . VAL A 1 172 ? 24.299 6.712 16.958 1.00 92.19 172 VAL A O 1
ATOM 1429 N N . LEU A 1 173 ? 25.015 7.837 15.158 1.00 92.88 173 LEU A N 1
ATOM 1430 C CA . LEU A 1 173 ? 23.951 7.355 14.278 1.00 92.88 173 LEU A CA 1
ATOM 1431 C C . LEU A 1 173 ? 23.949 5.822 14.181 1.00 92.88 173 LEU A C 1
ATOM 1433 O O . LEU A 1 173 ? 22.900 5.203 14.333 1.00 92.88 173 LEU A O 1
ATOM 1437 N N . LYS A 1 174 ? 25.115 5.198 13.983 1.00 92.00 174 LYS A N 1
ATOM 1438 C CA . LYS A 1 174 ? 25.246 3.736 13.894 1.00 92.00 174 LYS A CA 1
ATOM 1439 C C . LYS A 1 174 ? 24.809 3.038 15.186 1.00 92.00 174 LYS A C 1
ATOM 1441 O O . LYS A 1 174 ? 24.113 2.026 15.122 1.00 92.00 174 LYS A O 1
ATOM 1446 N N . GLU A 1 175 ? 25.166 3.598 16.342 1.00 91.44 175 GLU A N 1
ATOM 1447 C CA . GLU A 1 175 ? 24.748 3.095 17.658 1.00 91.44 175 GLU A CA 1
ATOM 1448 C C . GLU A 1 175 ? 23.221 3.153 17.853 1.00 91.44 175 GLU A C 1
ATOM 1450 O O . GLU A 1 175 ? 22.662 2.260 18.488 1.00 91.44 175 GLU A O 1
ATOM 1455 N N . LYS A 1 176 ? 22.527 4.134 17.252 1.00 91.00 176 LYS A N 1
ATOM 1456 C CA . LYS A 1 176 ? 21.052 4.205 17.237 1.00 91.00 176 LYS A CA 1
ATOM 1457 C C . LYS A 1 176 ? 20.403 3.279 16.202 1.00 91.00 176 LYS A C 1
ATOM 1459 O O . LYS A 1 176 ? 19.382 2.656 16.483 1.00 91.00 176 LYS A O 1
ATOM 1464 N N . VAL A 1 177 ? 20.977 3.186 15.002 1.00 91.31 177 VAL A N 1
ATOM 1465 C CA . VAL A 1 177 ? 20.425 2.415 13.874 1.00 91.31 177 VAL A CA 1
ATOM 1466 C C . VAL A 1 177 ? 20.404 0.919 14.179 1.00 91.31 177 VAL A C 1
ATOM 1468 O O . VAL A 1 177 ? 19.368 0.283 13.991 1.00 91.31 177 VAL A O 1
ATOM 1471 N N . GLN A 1 178 ? 21.508 0.352 14.674 1.00 89.56 178 GLN A N 1
ATOM 1472 C CA . GLN A 1 178 ? 21.656 -1.104 14.784 1.00 89.56 178 GLN A CA 1
ATOM 1473 C C . GLN A 1 178 ? 20.609 -1.775 15.692 1.00 89.56 178 GLN A C 1
ATOM 1475 O O . GLN A 1 178 ? 20.032 -2.786 15.271 1.00 89.56 178 GLN A O 1
ATOM 1480 N N . PRO A 1 179 ? 20.303 -1.254 16.899 1.00 87.25 179 PRO A N 1
ATOM 1481 C CA . PRO A 1 179 ? 19.279 -1.850 17.753 1.00 87.25 179 PRO A CA 1
ATOM 1482 C C . PRO A 1 179 ? 17.889 -1.797 17.116 1.00 87.25 179 PRO A C 1
ATOM 1484 O O . PRO A 1 179 ? 17.160 -2.788 17.146 1.00 87.25 179 PRO A O 1
ATOM 1487 N N . VAL A 1 180 ? 17.535 -0.667 16.492 1.00 84.81 180 VAL A N 1
ATOM 1488 C CA . VAL A 1 180 ? 16.225 -0.480 15.854 1.00 84.81 180 VAL A CA 1
ATOM 1489 C C . VAL A 1 180 ? 16.103 -1.361 14.611 1.00 84.81 180 VAL A C 1
ATOM 1491 O O . VAL A 1 180 ? 15.111 -2.068 14.461 1.00 84.81 180 VAL A O 1
ATOM 1494 N N . ALA A 1 181 ? 17.129 -1.409 13.760 1.00 86.19 181 ALA A N 1
ATOM 1495 C CA . ALA A 1 181 ? 17.168 -2.282 12.590 1.00 86.19 181 ALA A CA 1
ATOM 1496 C C . ALA A 1 181 ? 17.052 -3.765 12.970 1.00 86.19 181 ALA A C 1
ATOM 1498 O O . ALA A 1 181 ? 16.317 -4.514 12.324 1.00 86.19 181 ALA A O 1
ATOM 1499 N N . SER A 1 182 ? 17.730 -4.180 14.045 1.00 84.81 182 SER A N 1
ATOM 1500 C CA . SER A 1 182 ? 17.653 -5.553 14.561 1.00 84.81 182 SER A CA 1
ATOM 1501 C C . SER A 1 182 ? 16.264 -5.864 15.112 1.00 84.81 182 SER A C 1
ATOM 1503 O O . SER A 1 182 ? 15.712 -6.922 14.828 1.00 84.81 182 SER A O 1
ATOM 1505 N N . HIS A 1 183 ? 15.663 -4.922 15.844 1.00 80.25 183 HIS A N 1
ATOM 1506 C CA . HIS A 1 183 ? 14.308 -5.060 16.373 1.00 80.25 183 HIS A CA 1
ATOM 1507 C C . HIS A 1 183 ? 13.247 -5.173 15.266 1.00 80.25 183 HIS A C 1
ATOM 1509 O O . HIS A 1 183 ? 12.307 -5.954 15.392 1.00 80.25 183 HIS A O 1
ATOM 1515 N N . ILE A 1 184 ? 13.402 -4.416 14.175 1.00 76.62 184 ILE A N 1
ATOM 1516 C CA . ILE A 1 184 ? 12.497 -4.450 13.014 1.00 76.62 184 ILE A CA 1
ATOM 1517 C C . ILE A 1 184 ? 12.765 -5.677 12.124 1.00 76.62 184 ILE A C 1
ATOM 1519 O O . ILE A 1 184 ? 11.889 -6.087 11.365 1.00 76.62 184 ILE A O 1
ATOM 1523 N N . GLY A 1 185 ? 13.955 -6.278 12.213 1.00 79.56 185 GLY A N 1
ATOM 1524 C CA . GLY A 1 185 ? 14.367 -7.396 11.364 1.00 79.56 185 GLY A CA 1
ATOM 1525 C C . GLY A 1 185 ? 14.836 -6.964 9.971 1.00 79.56 185 GLY A C 1
ATOM 1526 O O . GLY A 1 185 ? 14.622 -7.689 9.007 1.00 79.56 185 GLY A O 1
ATOM 1527 N N . VAL A 1 186 ? 15.444 -5.778 9.855 1.00 84.81 186 VAL A N 1
ATOM 1528 C CA . VAL A 1 186 ? 16.021 -5.248 8.598 1.00 84.81 186 VAL A CA 1
ATOM 1529 C C . VAL A 1 186 ? 17.535 -5.096 8.645 1.00 84.81 186 VAL A C 1
ATOM 1531 O O . VAL A 1 186 ? 18.121 -4.633 7.677 1.00 84.81 186 VAL A O 1
ATOM 1534 N N . ALA A 1 187 ? 18.177 -5.479 9.752 1.00 86.56 187 ALA A N 1
ATOM 1535 C CA . ALA A 1 187 ? 19.617 -5.307 9.931 1.00 86.56 187 ALA A CA 1
ATOM 1536 C C . ALA A 1 187 ? 20.444 -5.932 8.794 1.00 86.56 187 ALA A C 1
ATOM 1538 O O . ALA A 1 187 ? 21.364 -5.282 8.326 1.00 86.56 187 ALA A O 1
ATOM 1539 N N . GLY A 1 188 ? 20.081 -7.127 8.309 1.00 85.38 188 GLY A N 1
ATOM 1540 C CA . GLY A 1 188 ? 20.782 -7.773 7.189 1.00 85.38 188 GLY A CA 1
ATOM 1541 C C . GLY A 1 188 ? 20.566 -7.101 5.828 1.00 85.38 188 GLY A C 1
ATOM 1542 O O . GLY A 1 188 ? 21.378 -7.266 4.932 1.00 85.38 188 GLY A O 1
ATOM 1543 N N . LEU A 1 189 ? 19.499 -6.309 5.659 1.00 86.31 189 LEU A N 1
ATOM 1544 C CA . LEU A 1 189 ? 19.244 -5.576 4.411 1.00 86.31 189 LEU A CA 1
ATOM 1545 C C . LEU A 1 189 ? 20.074 -4.290 4.310 1.00 86.31 189 LEU A C 1
ATOM 1547 O O . LEU A 1 189 ? 20.197 -3.735 3.217 1.00 86.31 189 LEU A O 1
ATOM 1551 N N . LEU A 1 190 ? 20.558 -3.772 5.441 1.00 87.44 190 LEU A N 1
ATOM 1552 C CA . LEU A 1 190 ? 21.323 -2.533 5.515 1.00 87.44 190 LEU A CA 1
ATOM 1553 C C . LEU A 1 190 ? 22.800 -2.811 5.255 1.00 87.44 190 LEU A C 1
ATOM 1555 O O . LEU A 1 190 ? 23.378 -3.666 5.913 1.00 87.44 190 LEU A O 1
ATOM 1559 N N . ASP A 1 191 ? 23.403 -1.996 4.393 1.00 82.69 191 ASP A N 1
ATOM 1560 C CA . ASP A 1 191 ? 24.857 -1.910 4.248 1.00 82.69 191 ASP A CA 1
ATOM 1561 C C . ASP A 1 191 ? 25.492 -1.649 5.627 1.00 82.69 191 ASP A C 1
ATOM 1563 O O . ASP A 1 191 ? 25.109 -0.709 6.340 1.00 82.69 191 ASP A O 1
ATOM 1567 N N . GLU A 1 192 ? 26.476 -2.468 6.010 1.00 77.94 192 GLU A N 1
ATOM 1568 C CA . GLU A 1 192 ? 27.186 -2.347 7.289 1.00 77.94 192 GLU A CA 1
ATOM 1569 C C . GLU A 1 192 ? 27.793 -0.947 7.518 1.00 77.94 192 GLU A C 1
ATOM 1571 O O . GLU A 1 192 ? 28.076 -0.542 8.666 1.00 77.94 192 GLU A O 1
ATOM 1576 N N . ARG A 1 193 ? 28.049 -0.209 6.428 1.00 85.06 193 ARG A N 1
ATOM 1577 C CA . ARG A 1 193 ? 28.643 1.128 6.438 1.00 85.06 193 ARG A CA 1
ATOM 1578 C C . ARG A 1 193 ? 27.607 2.201 6.116 1.00 85.06 193 ARG A C 1
ATOM 1580 O O . ARG A 1 193 ? 27.095 2.305 5.007 1.00 85.06 193 ARG A O 1
ATOM 1587 N N . ILE A 1 194 ? 27.415 3.109 7.072 1.00 88.44 194 ILE A N 1
ATOM 1588 C CA . ILE A 1 194 ? 26.730 4.381 6.828 1.00 88.44 194 ILE A CA 1
ATOM 1589 C C . ILE A 1 194 ? 27.687 5.311 6.074 1.00 88.44 194 ILE A C 1
ATOM 1591 O O . ILE A 1 194 ? 28.777 5.627 6.560 1.00 88.44 194 ILE A O 1
ATOM 1595 N N . GLU A 1 195 ? 27.285 5.760 4.889 1.00 89.25 195 GLU A N 1
ATOM 1596 C CA . GLU A 1 195 ? 28.116 6.605 4.039 1.00 89.25 195 GLU A CA 1
ATOM 1597 C C . GLU A 1 195 ? 27.959 8.087 4.373 1.00 89.25 195 GLU A C 1
ATOM 1599 O O . GLU A 1 195 ? 26.888 8.666 4.215 1.00 89.25 195 GLU A O 1
ATOM 1604 N N . ILE A 1 196 ? 29.055 8.731 4.772 1.00 87.62 196 ILE A N 1
ATOM 1605 C CA . ILE A 1 196 ? 29.101 10.188 4.928 1.00 87.62 196 ILE A CA 1
ATOM 1606 C C . ILE A 1 196 ? 29.089 10.838 3.549 1.00 87.62 196 ILE A C 1
ATOM 1608 O O . ILE A 1 196 ? 29.938 10.508 2.707 1.00 87.62 196 ILE A O 1
ATOM 1612 N N . ILE A 1 197 ? 28.172 11.785 3.350 1.00 87.00 197 ILE A N 1
ATOM 1613 C CA . ILE A 1 197 ? 28.080 12.555 2.116 1.00 87.00 197 ILE A 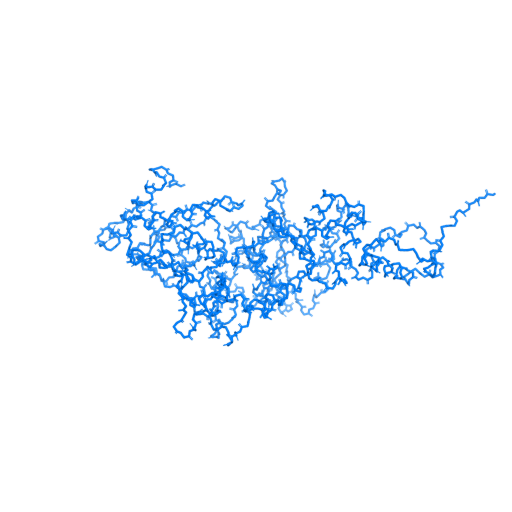CA 1
ATOM 1614 C C . ILE A 1 197 ? 27.811 14.043 2.351 1.00 87.00 197 ILE A C 1
ATOM 1616 O O . ILE A 1 197 ? 26.917 14.431 3.099 1.00 87.00 197 ILE A O 1
ATOM 1620 N N . ASN A 1 198 ? 28.546 14.885 1.630 1.00 84.31 198 ASN A N 1
ATOM 1621 C CA . ASN A 1 198 ? 28.197 16.287 1.447 1.00 84.31 198 ASN A CA 1
ATOM 1622 C C . ASN A 1 198 ? 27.488 16.436 0.096 1.00 84.31 198 ASN A C 1
ATOM 1624 O O . ASN A 1 198 ? 28.132 16.359 -0.951 1.00 84.31 198 ASN A O 1
ATOM 1628 N N . LEU A 1 199 ? 26.162 16.604 0.107 1.00 76.94 199 LEU A N 1
ATOM 1629 C CA . LEU A 1 199 ? 25.392 16.659 -1.138 1.00 76.94 199 LEU A CA 1
ATOM 1630 C C . LEU A 1 199 ? 25.827 17.823 -2.032 1.00 76.94 199 LEU A C 1
ATOM 1632 O O . LEU A 1 199 ? 25.910 17.613 -3.230 1.00 76.94 199 LEU A O 1
ATOM 1636 N N . ASP A 1 200 ? 26.212 18.970 -1.470 1.00 77.56 200 ASP A N 1
ATOM 1637 C CA . ASP A 1 200 ? 26.572 20.172 -2.238 1.00 77.56 200 ASP A CA 1
ATOM 1638 C C . ASP A 1 200 ? 27.858 20.008 -3.067 1.00 77.56 200 ASP A C 1
ATOM 1640 O O . ASP A 1 200 ? 28.074 20.713 -4.051 1.00 77.56 200 ASP A O 1
ATOM 1644 N N . THR A 1 201 ? 28.738 19.082 -2.678 1.00 77.50 201 THR A N 1
ATOM 1645 C CA . THR A 1 201 ? 30.068 18.923 -3.297 1.00 77.50 201 THR A CA 1
ATOM 1646 C C . THR A 1 201 ? 30.351 17.514 -3.816 1.00 77.50 201 THR A C 1
ATOM 1648 O O . THR A 1 201 ? 31.282 17.325 -4.599 1.00 77.50 201 THR A O 1
ATOM 1651 N N . GLN A 1 202 ? 29.560 16.509 -3.425 1.00 80.88 202 GLN A N 1
ATOM 1652 C CA . GLN A 1 202 ? 29.859 15.093 -3.678 1.00 80.88 202 GLN A CA 1
ATOM 1653 C C . GLN A 1 202 ? 28.809 14.369 -4.533 1.00 80.88 202 GLN A C 1
ATOM 1655 O O . GLN A 1 202 ? 28.751 13.139 -4.523 1.00 80.88 202 GLN A O 1
ATOM 1660 N N . HIS A 1 203 ? 28.041 15.089 -5.359 1.00 78.31 203 HIS A N 1
ATOM 1661 C CA . HIS A 1 203 ? 27.121 14.485 -6.338 1.00 78.31 203 HIS A CA 1
ATOM 1662 C C . HIS A 1 203 ? 27.785 13.405 -7.217 1.00 78.31 203 HIS A C 1
ATOM 1664 O O . HIS A 1 203 ? 27.170 12.387 -7.535 1.00 78.31 203 HIS A O 1
ATOM 1670 N N . LYS A 1 204 ? 29.069 13.583 -7.566 1.00 81.56 204 LYS A N 1
ATOM 1671 C CA . LYS A 1 204 ? 29.837 12.606 -8.355 1.00 81.56 204 LYS A CA 1
ATOM 1672 C C . LYS A 1 204 ? 29.943 11.245 -7.658 1.00 81.56 204 LYS A C 1
ATOM 1674 O O . LYS A 1 204 ? 29.820 10.221 -8.318 1.00 81.56 204 LYS A O 1
ATOM 1679 N N . ARG A 1 205 ? 30.100 11.226 -6.333 1.00 82.00 205 ARG A N 1
ATOM 1680 C CA . ARG A 1 205 ? 30.216 9.992 -5.545 1.00 82.00 205 ARG A CA 1
ATOM 1681 C C . ARG A 1 205 ? 28.905 9.201 -5.521 1.00 82.00 205 ARG A C 1
ATOM 1683 O O . ARG A 1 205 ? 28.943 7.975 -5.607 1.00 82.00 205 ARG A O 1
ATOM 1690 N N . LEU A 1 206 ? 27.755 9.884 -5.463 1.00 83.19 206 LEU A N 1
ATOM 1691 C CA . LEU A 1 206 ? 26.448 9.230 -5.628 1.00 83.19 206 LEU A CA 1
ATOM 1692 C C . LEU A 1 206 ? 26.328 8.605 -7.007 1.00 83.19 206 LEU A C 1
ATOM 1694 O O . LEU A 1 206 ? 25.947 7.445 -7.110 1.00 83.19 206 LEU A O 1
ATOM 1698 N N . ASN A 1 207 ? 26.703 9.344 -8.053 1.00 81.69 207 ASN A N 1
ATOM 1699 C CA . ASN A 1 207 ? 26.698 8.802 -9.405 1.00 81.69 207 ASN A CA 1
ATOM 1700 C C . ASN A 1 207 ? 27.620 7.574 -9.510 1.00 81.69 207 ASN A C 1
ATOM 1702 O O . ASN A 1 207 ? 27.208 6.549 -10.028 1.00 81.69 207 ASN A O 1
ATOM 1706 N N . GLU A 1 208 ? 28.827 7.610 -8.947 1.00 83.62 208 GLU A N 1
ATOM 1707 C CA . GLU A 1 208 ? 29.739 6.457 -8.928 1.00 83.62 208 GLU A CA 1
ATOM 1708 C C . GLU A 1 208 ? 29.172 5.248 -8.163 1.00 83.62 208 GLU A C 1
ATOM 1710 O O . GLU A 1 208 ? 29.379 4.110 -8.585 1.00 83.62 208 GLU A O 1
ATOM 1715 N N . LYS A 1 209 ? 28.455 5.452 -7.045 1.00 83.00 209 LYS A N 1
ATOM 1716 C CA . LYS A 1 209 ? 27.754 4.353 -6.353 1.00 83.00 209 LYS A CA 1
ATOM 1717 C C . LYS A 1 209 ? 26.578 3.833 -7.182 1.00 83.00 209 LYS A C 1
ATOM 1719 O O . LYS A 1 209 ? 26.430 2.623 -7.306 1.00 83.00 209 LYS A O 1
ATOM 1724 N N . PHE A 1 210 ? 25.805 4.718 -7.806 1.00 81.75 210 PHE A N 1
ATOM 1725 C CA . PHE A 1 210 ? 24.724 4.347 -8.719 1.00 81.75 210 PHE A CA 1
ATOM 1726 C C . PHE A 1 210 ? 25.238 3.501 -9.891 1.00 81.75 210 PHE A C 1
ATOM 1728 O O . PHE A 1 210 ? 24.724 2.413 -10.127 1.00 81.75 210 PHE A O 1
ATOM 1735 N N . GLN A 1 211 ? 26.306 3.940 -10.567 1.00 77.94 211 GLN A N 1
ATOM 1736 C CA . GLN A 1 211 ? 26.928 3.182 -11.657 1.00 77.94 211 GLN A CA 1
ATOM 1737 C C . GLN A 1 211 ? 27.445 1.820 -11.183 1.00 77.94 211 GLN A C 1
ATOM 1739 O O . GLN A 1 211 ? 27.268 0.833 -11.886 1.00 77.94 211 GLN A O 1
ATOM 1744 N N . ARG A 1 212 ? 28.038 1.731 -9.983 1.00 78.81 212 ARG A N 1
ATOM 1745 C CA . ARG A 1 212 ? 28.455 0.440 -9.409 1.00 78.81 212 ARG A CA 1
ATOM 1746 C C . ARG A 1 212 ? 27.278 -0.498 -9.174 1.00 78.81 212 ARG A C 1
ATOM 1748 O O . ARG A 1 212 ? 27.349 -1.638 -9.605 1.00 78.81 212 ARG A O 1
ATOM 1755 N N . ILE A 1 213 ? 26.183 -0.017 -8.584 1.00 75.81 213 ILE A N 1
ATOM 1756 C CA . ILE A 1 213 ? 24.962 -0.817 -8.390 1.00 75.81 213 ILE A CA 1
ATOM 1757 C C . ILE A 1 213 ? 24.427 -1.324 -9.735 1.00 75.81 213 ILE A C 1
ATOM 1759 O O . ILE A 1 213 ? 24.078 -2.497 -9.853 1.00 75.81 213 ILE A O 1
ATOM 1763 N N . LEU A 1 214 ? 24.405 -0.466 -10.760 1.00 70.56 214 LEU A N 1
ATOM 1764 C CA . LEU A 1 214 ? 24.003 -0.867 -12.108 1.00 70.56 214 LEU A CA 1
ATOM 1765 C C . LEU A 1 214 ? 24.927 -1.941 -12.684 1.00 70.56 214 LEU A C 1
ATOM 1767 O O . LEU A 1 214 ? 24.439 -2.908 -13.257 1.00 70.56 214 LEU A O 1
ATOM 1771 N N . LEU A 1 215 ? 26.243 -1.792 -12.531 1.00 66.88 215 LEU A N 1
ATOM 1772 C CA . LEU A 1 215 ? 27.232 -2.728 -13.062 1.00 66.88 215 LEU A CA 1
ATOM 1773 C C . LEU A 1 215 ? 27.268 -4.050 -12.290 1.00 66.88 215 LEU A C 1
ATOM 1775 O O . LEU A 1 215 ? 27.481 -5.085 -12.902 1.00 66.88 215 LEU A O 1
ATOM 1779 N N . ASP A 1 216 ? 27.077 -4.047 -10.975 1.00 64.56 216 ASP A N 1
ATOM 1780 C CA . ASP A 1 216 ? 27.163 -5.253 -10.146 1.00 64.56 216 ASP A CA 1
ATOM 1781 C C . ASP A 1 216 ? 25.835 -6.021 -10.111 1.00 64.56 216 ASP A C 1
ATOM 1783 O O . ASP A 1 216 ? 25.837 -7.247 -10.188 1.00 64.56 216 ASP A O 1
ATOM 1787 N N . GLY A 1 217 ? 24.695 -5.320 -10.107 1.00 56.03 217 GLY A N 1
ATOM 1788 C CA . GLY A 1 217 ? 23.360 -5.929 -10.119 1.00 56.03 217 GLY A CA 1
ATOM 1789 C C . GLY A 1 217 ? 22.931 -6.534 -11.463 1.00 56.03 217 GLY A C 1
ATOM 1790 O O . GLY A 1 217 ? 21.953 -7.276 -11.504 1.00 56.03 217 GLY A O 1
ATOM 1791 N N . THR A 1 218 ? 23.641 -6.233 -12.557 1.00 53.31 218 THR A N 1
ATOM 1792 C CA . THR A 1 218 ? 23.339 -6.735 -13.915 1.00 53.31 218 THR A CA 1
ATOM 1793 C C . THR A 1 218 ? 24.297 -7.821 -14.404 1.00 53.31 218 THR A C 1
ATOM 1795 O O . THR A 1 218 ? 24.036 -8.446 -15.428 1.00 53.31 218 THR A O 1
ATOM 1798 N N . LYS A 1 219 ? 25.394 -8.088 -13.683 1.00 48.28 219 LYS A N 1
ATOM 1799 C CA . LYS A 1 219 ? 26.479 -8.972 -14.144 1.00 48.28 219 LYS A CA 1
ATOM 1800 C C . LYS A 1 219 ? 26.133 -10.465 -14.228 1.00 48.28 219 LYS A C 1
ATOM 1802 O O . LYS A 1 219 ? 26.930 -11.194 -14.811 1.00 48.28 219 LYS A O 1
ATOM 1807 N N . SER A 1 220 ? 25.011 -10.944 -13.676 1.00 49.50 220 SER A N 1
ATOM 1808 C CA . SER A 1 220 ? 24.717 -12.392 -13.629 1.00 49.50 220 SER A CA 1
ATOM 1809 C C . SER A 1 220 ? 23.576 -12.885 -14.512 1.00 49.50 220 SER A C 1
ATOM 1811 O O . SER A 1 220 ? 23.484 -14.094 -14.715 1.00 49.50 220 SER A O 1
ATOM 1813 N N . ASP A 1 221 ? 22.718 -12.010 -15.040 1.00 58.38 221 ASP A N 1
ATOM 1814 C CA . ASP A 1 221 ? 21.463 -12.463 -15.645 1.00 58.38 221 ASP A CA 1
ATOM 1815 C C . ASP A 1 221 ? 21.457 -12.193 -17.149 1.00 58.38 221 ASP A C 1
ATOM 1817 O O . ASP A 1 221 ? 21.398 -11.049 -17.599 1.00 58.38 221 ASP A O 1
ATOM 1821 N N . SER A 1 222 ? 21.506 -13.259 -17.948 1.00 69.38 222 SER A N 1
ATOM 1822 C CA . SER A 1 222 ? 21.292 -13.175 -19.391 1.00 69.38 222 SER A CA 1
ATOM 1823 C C . SER A 1 222 ? 19.837 -12.778 -19.666 1.00 69.38 222 SER A C 1
ATOM 1825 O O . SER A 1 222 ? 18.944 -13.624 -19.612 1.00 69.38 222 SER A O 1
ATOM 1827 N N . ILE A 1 223 ? 19.587 -11.496 -19.946 1.00 77.81 223 ILE A N 1
ATOM 1828 C CA . ILE A 1 223 ? 18.249 -10.999 -20.303 1.00 77.81 223 ILE A CA 1
ATOM 1829 C C . ILE A 1 223 ? 17.984 -11.304 -21.787 1.00 77.81 223 ILE A C 1
ATOM 1831 O O . ILE A 1 223 ? 18.760 -10.858 -22.638 1.00 77.81 223 ILE A O 1
ATOM 1835 N N . PRO A 1 224 ? 16.896 -12.016 -22.139 1.00 85.62 224 PRO A N 1
ATOM 1836 C CA . PRO A 1 224 ? 16.552 -12.267 -23.535 1.00 85.62 224 PRO A CA 1
ATOM 1837 C C . PRO A 1 224 ? 16.322 -10.974 -24.333 1.00 85.62 224 PRO A C 1
ATOM 1839 O O . PRO A 1 224 ? 15.715 -10.017 -23.851 1.00 85.62 224 PRO A O 1
ATOM 1842 N N . LEU A 1 225 ? 16.748 -10.947 -25.599 1.00 81.75 225 LEU A N 1
ATOM 1843 C CA . LEU A 1 225 ? 16.559 -9.774 -26.462 1.00 81.75 225 LEU A CA 1
ATOM 1844 C C . LEU A 1 225 ? 15.074 -9.470 -26.720 1.00 81.75 225 LEU A C 1
ATOM 1846 O O . LEU A 1 225 ? 14.691 -8.304 -26.779 1.00 81.75 225 LEU A O 1
ATOM 1850 N N . SER A 1 226 ? 14.233 -10.504 -26.821 1.00 86.75 226 SER A N 1
ATOM 1851 C CA . SER A 1 226 ? 12.776 -10.372 -26.973 1.00 86.75 226 SER A CA 1
ATOM 1852 C C . SER A 1 226 ? 12.140 -9.632 -25.795 1.00 86.75 226 SER A C 1
ATOM 1854 O O . SER A 1 226 ? 11.276 -8.779 -25.991 1.00 86.75 226 SER A O 1
ATOM 1856 N N . TRP A 1 227 ? 12.634 -9.872 -24.579 1.00 88.44 227 TRP A N 1
ATOM 1857 C CA . TRP A 1 227 ? 12.206 -9.164 -23.376 1.00 88.44 227 TRP A CA 1
ATOM 1858 C C . TRP A 1 227 ? 12.589 -7.690 -23.439 1.00 88.44 227 TRP A C 1
ATOM 1860 O O . TRP A 1 227 ? 11.761 -6.817 -23.198 1.00 88.44 227 TRP A O 1
ATOM 1870 N N . LEU A 1 228 ? 13.839 -7.398 -23.798 1.00 84.06 228 LEU A N 1
ATOM 1871 C CA . LEU A 1 228 ? 14.323 -6.028 -23.949 1.00 84.06 228 LEU A CA 1
ATOM 1872 C C . LEU A 1 228 ? 13.527 -5.267 -25.023 1.00 84.06 228 LEU A C 1
ATOM 1874 O O . LEU A 1 228 ? 13.099 -4.133 -24.794 1.00 84.06 228 LEU A O 1
ATOM 1878 N N . PHE A 1 229 ? 13.263 -5.913 -26.160 1.00 85.38 229 PHE A N 1
ATOM 1879 C CA . PHE A 1 229 ? 12.439 -5.373 -27.237 1.00 85.38 229 PHE A CA 1
ATOM 1880 C C . PHE A 1 229 ? 11.020 -5.050 -26.752 1.00 85.38 229 PHE A C 1
ATOM 1882 O O . PHE A 1 229 ? 10.600 -3.893 -26.825 1.00 85.38 229 PHE A O 1
ATOM 1889 N N . LEU A 1 230 ? 10.318 -6.026 -26.168 1.00 89.00 230 LEU A N 1
ATOM 1890 C CA . LEU A 1 230 ? 8.955 -5.841 -25.669 1.00 89.00 230 LEU A CA 1
ATOM 1891 C C . LEU A 1 230 ? 8.887 -4.793 -24.549 1.00 89.00 230 LEU A C 1
ATOM 1893 O O . LEU A 1 230 ? 7.997 -3.948 -24.542 1.00 89.00 230 LEU A O 1
ATOM 1897 N N . ARG A 1 231 ? 9.854 -4.775 -23.626 1.00 88.19 231 ARG A N 1
ATOM 1898 C CA . ARG A 1 231 ? 9.907 -3.759 -22.567 1.00 88.19 231 ARG A CA 1
ATOM 1899 C C . ARG A 1 231 ? 10.116 -2.360 -23.135 1.00 88.19 231 ARG A C 1
ATOM 1901 O O . ARG A 1 231 ? 9.517 -1.410 -22.626 1.00 88.19 231 ARG A O 1
ATOM 1908 N N . SER A 1 232 ? 10.972 -2.213 -24.145 1.00 85.00 232 SER A N 1
ATOM 1909 C CA . SER A 1 232 ? 11.260 -0.909 -24.750 1.00 85.00 232 SER A CA 1
ATOM 1910 C C . SER A 1 232 ? 10.045 -0.307 -25.464 1.00 85.00 232 SER A C 1
ATOM 1912 O O . SER A 1 232 ? 9.859 0.905 -25.403 1.00 85.00 232 SER A O 1
ATOM 1914 N N . LEU A 1 233 ? 9.156 -1.139 -26.024 1.00 87.81 233 LEU A N 1
ATOM 1915 C CA . LEU A 1 233 ? 7.884 -0.687 -26.599 1.00 87.81 233 LEU A CA 1
ATOM 1916 C C . LEU A 1 233 ? 7.065 0.145 -25.599 1.00 87.81 233 LEU A C 1
ATOM 1918 O O . LEU A 1 233 ? 6.462 1.155 -25.966 1.00 87.81 233 LEU A O 1
ATOM 1922 N N . PHE A 1 234 ? 7.040 -0.261 -24.327 1.00 89.31 234 PHE A N 1
ATOM 1923 C CA . PHE A 1 234 ? 6.170 0.344 -23.318 1.00 89.31 234 PHE A CA 1
ATOM 1924 C C . PHE A 1 234 ? 6.491 1.803 -22.974 1.00 89.31 234 PHE A C 1
ATOM 1926 O O . PHE A 1 234 ? 5.613 2.508 -22.479 1.00 89.31 234 PHE A O 1
ATOM 1933 N N . TYR A 1 235 ? 7.681 2.306 -23.315 1.00 80.56 235 TYR A N 1
ATOM 1934 C CA . TYR A 1 235 ? 7.976 3.741 -23.207 1.00 80.56 235 TYR A CA 1
ATOM 1935 C C . TYR A 1 235 ? 7.103 4.577 -24.144 1.00 80.56 235 TYR A C 1
ATOM 1937 O O . TYR A 1 235 ? 6.508 5.576 -23.729 1.00 80.56 235 TYR A O 1
ATOM 1945 N N . ARG A 1 236 ? 6.969 4.121 -25.391 1.00 79.12 236 ARG A N 1
ATOM 1946 C CA . ARG A 1 236 ? 6.204 4.789 -26.455 1.00 79.12 236 ARG A CA 1
ATOM 1947 C C . ARG A 1 236 ? 4.747 4.365 -26.495 1.00 79.12 236 ARG A C 1
ATOM 1949 O O . ARG A 1 236 ? 3.950 4.957 -27.219 1.00 79.12 236 ARG A O 1
ATOM 1956 N N . PHE A 1 237 ? 4.392 3.335 -25.736 1.00 86.56 237 PHE A N 1
ATOM 1957 C CA . PHE A 1 237 ? 3.039 2.814 -25.723 1.00 86.56 237 PHE A CA 1
ATOM 1958 C C . PHE A 1 237 ? 2.064 3.895 -25.241 1.00 86.56 237 PHE A C 1
ATOM 1960 O O . PHE A 1 237 ? 2.343 4.562 -24.248 1.00 86.56 237 PHE A O 1
ATOM 1967 N N . PRO A 1 238 ? 0.936 4.136 -25.923 1.00 87.25 238 PRO A N 1
ATOM 1968 C CA . PRO A 1 238 ? 0.068 5.263 -25.583 1.00 87.25 238 PRO A CA 1
ATOM 1969 C C . PRO A 1 238 ? -0.674 5.069 -24.255 1.00 87.25 238 PRO A C 1
ATOM 1971 O O . PRO A 1 238 ? -1.072 6.052 -23.636 1.00 87.25 238 PRO A O 1
ATOM 1974 N N . LYS A 1 239 ? -0.852 3.821 -23.810 1.00 91.31 239 LYS A N 1
ATOM 1975 C CA . LYS A 1 239 ? -1.622 3.479 -22.610 1.00 91.31 239 LYS A CA 1
ATOM 1976 C C . LYS A 1 239 ? -0.723 3.217 -21.402 1.00 91.31 239 LYS A C 1
ATOM 1978 O O . LYS A 1 239 ? 0.436 2.828 -21.541 1.00 91.31 239 LYS A O 1
ATOM 1983 N N . THR A 1 240 ? -1.292 3.396 -20.214 1.00 94.12 240 THR A N 1
ATOM 1984 C CA . THR A 1 240 ? -0.657 3.067 -18.924 1.00 94.12 240 THR A CA 1
ATOM 1985 C C . THR A 1 240 ? -0.726 1.570 -18.615 1.00 94.12 240 THR A C 1
ATOM 1987 O O . THR A 1 240 ? 0.153 1.037 -17.934 1.00 94.12 240 THR A O 1
ATOM 1990 N N . PHE A 1 241 ? -1.743 0.891 -19.152 1.00 95.94 241 PHE A N 1
ATOM 1991 C CA . PHE A 1 241 ? -2.062 -0.507 -18.882 1.00 95.94 241 PHE A CA 1
ATOM 1992 C C . PHE A 1 241 ? -2.093 -1.332 -20.168 1.00 95.94 241 PHE A C 1
ATOM 1994 O O . PHE A 1 241 ? -2.422 -0.829 -21.246 1.00 95.94 241 PHE A O 1
ATOM 2001 N N . VAL A 1 242 ? -1.791 -2.618 -20.025 1.00 96.00 242 VAL A N 1
ATOM 2002 C CA . VAL A 1 242 ? -1.949 -3.645 -21.059 1.00 96.00 242 VAL A CA 1
ATOM 2003 C C . VAL A 1 242 ? -2.698 -4.816 -20.429 1.00 96.00 242 VAL A C 1
ATOM 2005 O O . VAL A 1 242 ? -2.367 -5.214 -19.313 1.00 96.00 242 VAL A O 1
ATOM 2008 N N . SER A 1 243 ? -3.715 -5.360 -21.100 1.00 96.31 243 SER A N 1
ATOM 2009 C CA . SER A 1 243 ? -4.370 -6.580 -20.614 1.00 96.31 243 SER A CA 1
ATOM 2010 C C . SER A 1 243 ? -3.417 -7.772 -20.745 1.00 96.31 243 SER A C 1
ATOM 2012 O O . SER A 1 243 ? -2.586 -7.818 -21.651 1.00 96.31 243 SER A O 1
ATOM 2014 N N . LYS A 1 244 ? -3.527 -8.777 -19.876 1.00 95.19 244 LYS A N 1
ATOM 2015 C CA . LYS A 1 244 ? -2.712 -9.999 -19.987 1.00 95.19 244 LYS A CA 1
ATOM 2016 C C . LYS A 1 244 ? -2.889 -10.704 -21.327 1.00 95.19 244 LYS A C 1
ATOM 2018 O O . LYS A 1 244 ? -1.936 -11.280 -21.848 1.00 95.19 244 LYS A O 1
ATOM 2023 N N . HIS A 1 245 ? -4.096 -10.638 -21.882 1.00 95.50 245 HIS A N 1
ATOM 2024 C CA . HIS A 1 245 ? -4.390 -11.164 -23.205 1.00 95.50 245 HIS A CA 1
ATOM 2025 C C . HIS A 1 245 ? -3.559 -10.452 -24.281 1.00 95.50 245 HIS A C 1
ATOM 2027 O O . HIS A 1 245 ? -2.782 -11.110 -24.970 1.00 95.50 245 HIS A O 1
ATOM 2033 N N . ASP A 1 246 ? -3.635 -9.118 -24.347 1.00 95.56 246 ASP A N 1
ATOM 2034 C CA . ASP A 1 246 ? -2.880 -8.319 -25.323 1.00 95.56 246 ASP A CA 1
ATOM 2035 C C . ASP A 1 246 ? -1.364 -8.473 -25.129 1.00 95.56 246 ASP A C 1
ATOM 2037 O O . ASP A 1 246 ? -0.607 -8.526 -26.100 1.00 95.56 246 ASP A O 1
ATOM 2041 N N . LEU A 1 247 ? -0.905 -8.564 -23.873 1.00 96.12 247 LEU A N 1
ATOM 2042 C CA . LEU A 1 247 ? 0.499 -8.815 -23.554 1.00 96.12 247 LEU A CA 1
ATOM 2043 C C . LEU A 1 247 ? 0.955 -10.159 -24.124 1.00 96.12 247 LEU A C 1
ATOM 2045 O O . LEU A 1 247 ? 2.007 -10.210 -24.757 1.00 96.12 247 LEU A O 1
ATOM 2049 N N . MET A 1 248 ? 0.170 -11.227 -23.945 1.00 96.00 248 MET A N 1
ATOM 2050 C CA . MET A 1 248 ? 0.491 -12.531 -24.526 1.00 96.00 248 MET A CA 1
ATOM 2051 C C . MET A 1 248 ? 0.473 -12.510 -26.053 1.00 96.00 248 MET A C 1
ATOM 2053 O O . MET A 1 248 ? 1.317 -13.154 -26.669 1.00 96.00 248 MET A O 1
ATOM 2057 N N . GLU A 1 249 ? -0.467 -11.808 -26.686 1.00 95.38 249 GLU A N 1
ATOM 2058 C CA . GLU A 1 249 ? -0.480 -11.693 -28.147 1.00 95.38 249 GLU A CA 1
ATOM 2059 C C . GLU A 1 249 ? 0.784 -10.999 -28.663 1.00 95.38 249 GLU A C 1
ATOM 2061 O O . GLU A 1 249 ? 1.452 -11.526 -29.552 1.00 95.38 249 GLU A O 1
ATOM 2066 N N . MET A 1 250 ? 1.169 -9.873 -28.051 1.00 94.88 250 MET A N 1
ATOM 2067 C CA . MET A 1 250 ? 2.408 -9.174 -28.395 1.00 94.88 250 MET A CA 1
ATOM 2068 C C . MET A 1 250 ? 3.647 -10.038 -28.135 1.00 94.88 250 MET A C 1
ATOM 2070 O O . MET A 1 250 ? 4.557 -10.082 -28.956 1.00 94.88 250 MET A O 1
ATOM 2074 N N . ALA A 1 251 ? 3.681 -10.750 -27.012 1.00 94.62 251 ALA A N 1
ATOM 2075 C CA . ALA A 1 251 ? 4.810 -11.587 -26.636 1.00 94.62 251 ALA A CA 1
ATOM 2076 C C . ALA A 1 251 ? 4.985 -12.798 -27.568 1.00 94.62 251 ALA A C 1
ATOM 2078 O O . ALA A 1 251 ? 6.111 -13.115 -27.945 1.00 94.62 251 ALA A O 1
ATOM 2079 N N . LYS A 1 252 ? 3.888 -13.421 -28.021 1.00 94.38 252 LYS A N 1
ATOM 2080 C CA . LYS A 1 252 ? 3.929 -14.507 -29.016 1.00 94.38 252 LYS A CA 1
ATOM 2081 C C . LYS A 1 252 ? 4.543 -14.059 -30.337 1.00 94.38 252 LYS A C 1
ATOM 2083 O O . LYS A 1 252 ? 5.279 -14.825 -30.944 1.00 94.38 252 LYS A O 1
ATOM 2088 N N . GLU A 1 253 ? 4.257 -12.836 -30.786 1.00 93.56 253 GLU A N 1
ATOM 2089 C CA . GLU A 1 253 ? 4.897 -12.290 -31.990 1.00 93.56 253 GLU A CA 1
ATOM 2090 C C . GLU A 1 253 ? 6.397 -11.997 -31.794 1.00 93.56 253 GLU A C 1
ATOM 2092 O O . GLU A 1 253 ? 7.125 -11.877 -32.775 1.00 93.56 253 GLU A O 1
ATOM 2097 N N . CYS A 1 254 ? 6.861 -11.908 -30.545 1.00 89.69 254 CYS A N 1
ATOM 2098 C CA . CYS A 1 254 ? 8.268 -11.781 -30.158 1.00 89.69 254 CYS A CA 1
ATOM 2099 C C . CYS A 1 254 ? 8.922 -13.134 -29.803 1.00 89.69 254 CYS A C 1
ATOM 2101 O O . CYS A 1 254 ? 9.949 -13.139 -29.120 1.00 89.69 254 CYS A O 1
ATOM 2103 N N . ASP A 1 255 ? 8.317 -14.258 -30.205 1.00 90.56 255 ASP A N 1
ATOM 2104 C CA . ASP A 1 255 ? 8.762 -15.628 -29.902 1.00 90.56 255 ASP A CA 1
ATOM 2105 C C . ASP A 1 255 ? 8.902 -15.928 -28.394 1.00 90.56 255 ASP A C 1
ATOM 2107 O O . ASP A 1 255 ? 9.758 -16.702 -27.966 1.00 90.56 255 ASP A O 1
ATOM 2111 N N . MET A 1 256 ? 8.057 -15.312 -27.560 1.00 94.69 256 MET A N 1
ATOM 2112 C CA . MET A 1 256 ? 7.981 -15.592 -26.124 1.00 94.69 256 MET A CA 1
ATOM 2113 C C . MET A 1 256 ? 6.809 -16.534 -25.823 1.00 94.69 256 MET A C 1
ATOM 2115 O O . MET A 1 256 ? 5.659 -16.251 -26.174 1.00 94.69 256 MET A O 1
ATOM 2119 N N . ASP A 1 257 ? 7.091 -17.637 -25.131 1.00 92.88 257 ASP A N 1
ATOM 2120 C CA . ASP A 1 257 ? 6.066 -18.530 -24.586 1.00 92.88 257 ASP A CA 1
ATOM 2121 C C . ASP A 1 257 ? 5.489 -18.015 -23.249 1.00 92.88 257 ASP A C 1
ATOM 2123 O O . ASP A 1 257 ? 5.887 -16.973 -22.723 1.00 92.88 257 ASP A O 1
ATOM 2127 N N . GLU A 1 258 ? 4.506 -18.730 -22.699 1.00 93.25 258 GLU A N 1
ATOM 2128 C CA . GLU A 1 258 ? 3.819 -18.337 -21.461 1.00 93.25 258 GLU A CA 1
ATOM 2129 C C . GLU A 1 258 ? 4.760 -18.300 -20.244 1.00 93.25 258 GLU A C 1
ATOM 2131 O O . GLU A 1 258 ? 4.671 -17.389 -19.416 1.00 93.25 258 GLU A O 1
ATOM 2136 N N . CYS A 1 259 ? 5.703 -19.244 -20.156 1.00 93.62 259 CYS A N 1
ATOM 2137 C CA . CYS A 1 259 ? 6.720 -19.261 -19.105 1.00 93.62 259 CYS A CA 1
ATOM 2138 C C . CYS A 1 259 ? 7.627 -18.028 -19.208 1.00 93.62 259 CYS A C 1
ATOM 2140 O O . CYS A 1 259 ? 7.807 -17.311 -18.226 1.00 93.62 259 CYS A O 1
ATOM 2142 N N . SER A 1 260 ? 8.103 -17.721 -20.414 1.00 93.62 260 SER A N 1
ATOM 2143 C CA . SER A 1 260 ? 8.901 -16.538 -20.720 1.00 93.62 260 SER A CA 1
ATOM 2144 C C . SER A 1 260 ? 8.154 -15.242 -20.396 1.00 93.62 260 SER A C 1
ATOM 2146 O O . SER A 1 260 ? 8.770 -14.293 -19.923 1.00 93.62 260 SER A O 1
ATOM 2148 N N . VAL A 1 261 ? 6.838 -15.164 -20.622 1.00 94.56 261 VAL A N 1
ATOM 2149 C CA . VAL A 1 261 ? 6.041 -13.977 -20.256 1.00 94.56 261 VAL A CA 1
ATOM 2150 C C . VAL A 1 261 ? 5.886 -13.837 -18.746 1.00 94.56 261 VAL A C 1
ATOM 2152 O O . VAL A 1 261 ? 6.014 -12.732 -18.218 1.00 94.56 261 VAL A O 1
ATOM 2155 N N . LYS A 1 262 ? 5.664 -14.940 -18.029 1.00 92.75 262 LYS A N 1
ATOM 2156 C CA . LYS A 1 262 ? 5.613 -14.923 -16.563 1.00 92.75 262 LYS A CA 1
ATOM 2157 C C . LYS A 1 262 ? 6.944 -14.460 -15.967 1.00 92.75 262 LYS A C 1
ATOM 2159 O O . LYS A 1 262 ? 6.954 -13.608 -15.075 1.00 92.75 262 LYS A O 1
ATOM 2164 N N . ASP A 1 263 ? 8.053 -14.980 -16.483 1.00 91.50 263 ASP A N 1
ATOM 2165 C CA . ASP A 1 263 ? 9.390 -14.602 -16.033 1.00 91.50 263 ASP A CA 1
ATOM 2166 C C . ASP A 1 263 ? 9.734 -13.161 -16.431 1.00 91.50 263 ASP A C 1
ATOM 2168 O O . ASP A 1 263 ? 10.299 -12.434 -15.617 1.00 91.50 263 ASP A O 1
ATOM 2172 N N . PHE A 1 264 ? 9.299 -12.701 -17.610 1.00 92.31 264 PHE A N 1
ATOM 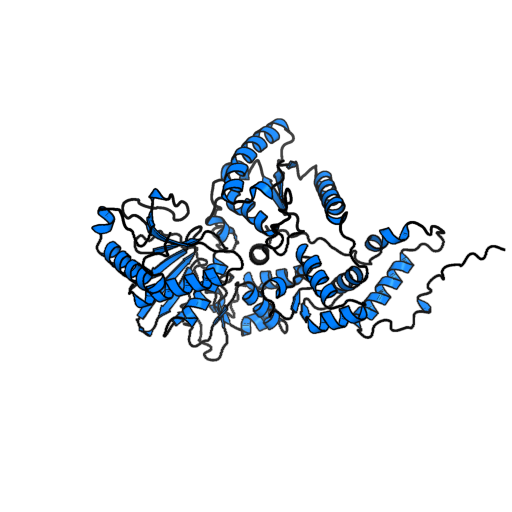2173 C CA . PHE A 1 264 ? 9.364 -11.297 -18.021 1.00 92.31 264 PHE A CA 1
ATOM 2174 C C . PHE A 1 264 ? 8.650 -10.387 -17.012 1.00 92.31 264 PHE A C 1
ATOM 2176 O O . PHE A 1 264 ? 9.250 -9.429 -16.517 1.00 92.31 264 PHE A O 1
ATOM 2183 N N . CYS A 1 265 ? 7.394 -10.692 -16.665 1.00 93.44 265 CYS A N 1
ATOM 2184 C CA . CYS A 1 265 ? 6.617 -9.905 -15.707 1.00 93.44 265 CYS A CA 1
ATOM 2185 C C . CYS A 1 265 ? 7.295 -9.865 -14.338 1.00 93.44 265 CYS A C 1
ATOM 2187 O O . CYS A 1 265 ? 7.552 -8.786 -13.804 1.00 93.44 265 CYS A O 1
ATOM 2189 N N . LYS A 1 266 ? 7.667 -11.035 -13.803 1.00 90.19 266 LYS A N 1
ATOM 2190 C CA . LYS A 1 266 ? 8.375 -11.146 -12.522 1.00 90.19 266 LYS A CA 1
ATOM 2191 C C . LYS A 1 266 ? 9.685 -10.357 -12.534 1.00 90.19 266 LYS A C 1
ATOM 2193 O O . LYS A 1 266 ? 9.962 -9.610 -11.596 1.00 90.19 266 LYS A O 1
ATOM 2198 N N . PHE A 1 267 ? 10.480 -10.491 -13.595 1.00 87.56 267 PHE A N 1
ATOM 2199 C CA . PHE A 1 267 ? 11.762 -9.809 -13.733 1.00 87.56 267 PHE A CA 1
ATOM 2200 C C . PHE A 1 267 ? 11.584 -8.291 -13.751 1.00 87.56 267 PHE A C 1
ATOM 2202 O O . PHE A 1 267 ? 12.163 -7.599 -12.919 1.00 87.56 267 PHE A O 1
ATOM 2209 N N . PHE A 1 268 ? 10.747 -7.744 -14.629 1.00 88.75 268 PHE A N 1
ATOM 2210 C CA . PHE A 1 268 ? 10.604 -6.291 -14.746 1.00 88.75 268 PHE A CA 1
ATOM 2211 C C . PHE A 1 268 ? 9.812 -5.650 -13.600 1.00 88.75 268 PHE A C 1
ATOM 2213 O O . PHE A 1 268 ? 10.066 -4.477 -13.296 1.00 88.75 268 PHE A O 1
ATOM 2220 N N . THR A 1 269 ? 8.924 -6.396 -12.932 1.00 89.50 269 THR A N 1
ATOM 2221 C CA . THR A 1 269 ? 8.306 -5.972 -11.667 1.00 89.50 269 THR A CA 1
ATOM 2222 C C . THR A 1 269 ? 9.297 -5.948 -10.520 1.00 89.50 269 THR A C 1
ATOM 2224 O O . THR A 1 269 ? 9.251 -5.008 -9.737 1.00 89.50 269 THR A O 1
ATOM 2227 N N . SER A 1 270 ? 10.284 -6.846 -10.480 1.00 84.38 270 SER A N 1
ATOM 2228 C CA . SER A 1 270 ? 11.312 -6.817 -9.430 1.00 84.38 270 SER A CA 1
ATOM 2229 C C . SER A 1 270 ? 12.163 -5.543 -9.391 1.00 84.38 270 SER A C 1
ATOM 2231 O O . SER A 1 270 ? 12.693 -5.204 -8.334 1.00 84.38 270 SER A O 1
ATOM 2233 N N . PHE A 1 271 ? 12.237 -4.807 -10.505 1.00 81.50 271 PHE A N 1
ATOM 2234 C CA . PHE A 1 271 ? 12.855 -3.479 -10.587 1.00 81.50 271 PHE A CA 1
ATOM 2235 C C . PHE A 1 271 ? 11.848 -2.313 -10.532 1.00 81.50 271 PHE A C 1
ATOM 2237 O O . PHE A 1 271 ? 12.226 -1.151 -10.691 1.00 81.50 271 PHE A O 1
ATOM 2244 N N . GLY A 1 272 ? 10.551 -2.601 -10.407 1.00 84.12 272 GLY A N 1
ATOM 2245 C CA . GLY A 1 272 ? 9.484 -1.603 -10.479 1.00 84.12 272 GLY A CA 1
ATOM 2246 C C . GLY A 1 272 ? 9.339 -0.936 -11.850 1.00 84.12 272 GLY A C 1
ATOM 2247 O O . GLY A 1 272 ? 8.732 0.129 -11.952 1.00 84.12 272 GLY A O 1
ATOM 2248 N N . SER A 1 273 ? 9.924 -1.515 -12.904 1.00 85.25 273 SER A N 1
ATOM 2249 C CA . SER A 1 273 ? 9.929 -0.941 -14.257 1.00 85.25 273 SER A CA 1
ATOM 2250 C C . SER A 1 273 ? 8.594 -1.136 -14.989 1.00 85.25 273 SER A C 1
ATOM 2252 O O . SER A 1 273 ? 8.256 -0.327 -15.852 1.00 85.25 273 SER A O 1
ATOM 2254 N N . ILE A 1 274 ? 7.853 -2.178 -14.607 1.00 91.38 274 ILE A N 1
ATOM 2255 C CA . ILE A 1 274 ? 6.420 -2.424 -14.829 1.00 91.38 274 ILE A CA 1
ATOM 2256 C C . ILE A 1 274 ? 5.854 -2.972 -13.510 1.00 91.38 274 ILE A C 1
ATOM 2258 O O . ILE A 1 274 ? 6.628 -3.389 -12.650 1.00 91.38 274 ILE A O 1
ATOM 2262 N N . ILE A 1 275 ? 4.537 -3.033 -13.335 1.00 92.19 275 ILE A N 1
ATOM 2263 C CA . ILE A 1 275 ? 3.921 -3.683 -12.169 1.00 92.19 275 ILE A CA 1
ATOM 2264 C C . ILE A 1 275 ? 2.877 -4.690 -12.654 1.00 92.19 275 ILE A C 1
ATOM 2266 O O . ILE A 1 275 ? 1.847 -4.308 -13.210 1.00 92.19 275 ILE A O 1
ATOM 2270 N N . ASP A 1 276 ? 3.149 -5.974 -12.439 1.00 93.62 276 ASP A N 1
ATOM 2271 C CA . ASP A 1 276 ? 2.185 -7.058 -12.610 1.00 93.62 276 ASP A CA 1
ATOM 2272 C C . ASP A 1 276 ? 1.629 -7.461 -11.239 1.00 93.62 276 ASP A C 1
ATOM 2274 O O . ASP A 1 276 ? 2.261 -8.199 -10.481 1.00 93.62 276 ASP A O 1
ATOM 2278 N N . LEU A 1 277 ? 0.432 -6.963 -10.914 1.00 92.88 277 LEU A N 1
ATOM 2279 C CA . LEU A 1 277 ? -0.232 -7.284 -9.647 1.00 92.88 277 LEU A CA 1
ATOM 2280 C C . LEU A 1 277 ? -0.732 -8.725 -9.588 1.00 92.88 277 LEU A C 1
ATOM 2282 O O . LEU A 1 277 ? -1.108 -9.190 -8.518 1.00 92.88 277 LEU A O 1
ATOM 2286 N N . SER A 1 278 ? -0.667 -9.474 -10.691 1.00 91.19 278 SER A N 1
ATOM 2287 C CA . SER A 1 278 ? -1.017 -10.886 -10.640 1.00 91.19 278 SER A CA 1
ATOM 2288 C C . SER A 1 278 ? -0.016 -11.772 -9.912 1.00 91.19 278 SER A C 1
ATOM 2290 O O . SER A 1 278 ? -0.306 -12.930 -9.612 1.00 91.19 278 SER A O 1
ATOM 2292 N N . LEU A 1 279 ? 1.155 -11.213 -9.605 1.00 86.81 279 LEU A N 1
ATOM 2293 C CA . LEU A 1 279 ? 2.100 -11.803 -8.670 1.00 86.81 279 LEU A CA 1
ATOM 2294 C C . LEU A 1 279 ? 1.559 -11.779 -7.231 1.00 86.81 279 LEU A C 1
ATOM 2296 O O . LEU A 1 279 ? 1.947 -12.640 -6.450 1.00 86.81 279 LEU A O 1
ATOM 2300 N N . VAL A 1 280 ? 0.669 -10.830 -6.910 1.00 84.50 280 VAL A N 1
ATOM 2301 C CA . VAL A 1 280 ? -0.029 -10.704 -5.620 1.00 84.50 280 VAL A CA 1
ATOM 2302 C C . VAL A 1 280 ? -1.343 -11.492 -5.652 1.00 84.50 280 VAL A C 1
ATOM 2304 O O . VAL A 1 280 ? -1.526 -12.415 -4.864 1.00 84.50 280 VAL A O 1
ATOM 2307 N N . ASP A 1 281 ? -2.227 -11.181 -6.607 1.00 86.81 281 ASP A N 1
ATOM 2308 C CA . ASP A 1 281 ? -3.490 -11.897 -6.830 1.00 86.81 281 ASP A CA 1
ATOM 2309 C C . ASP A 1 281 ? -3.550 -12.450 -8.263 1.00 86.81 281 ASP A C 1
ATOM 2311 O O . ASP A 1 281 ? -3.781 -11.685 -9.203 1.00 86.81 281 ASP A O 1
ATOM 2315 N N . PRO A 1 282 ? -3.443 -13.778 -8.465 1.00 89.00 282 PRO A N 1
ATOM 2316 C CA . PRO A 1 282 ? -3.477 -14.402 -9.790 1.00 89.00 282 PRO A CA 1
ATOM 2317 C C . PRO A 1 282 ? -4.669 -14.005 -10.676 1.00 89.00 282 PRO A C 1
ATOM 2319 O O . PRO A 1 282 ? -4.582 -14.133 -11.902 1.00 89.00 282 PRO A O 1
ATOM 2322 N N . ARG A 1 283 ? -5.773 -13.526 -10.084 1.00 90.00 283 ARG A N 1
ATOM 2323 C CA . ARG A 1 283 ? -6.985 -13.090 -10.790 1.00 90.00 283 ARG A CA 1
ATOM 2324 C C . ARG A 1 283 ? -6.830 -11.743 -11.490 1.00 90.00 283 ARG A C 1
ATOM 2326 O O . ARG A 1 283 ? -7.612 -11.471 -12.399 1.00 90.00 283 ARG A O 1
ATOM 2333 N N . TYR A 1 284 ? -5.842 -10.923 -11.132 1.00 93.44 284 TYR A N 1
ATOM 2334 C CA . TYR A 1 284 ? -5.638 -9.621 -11.763 1.00 93.44 284 TYR A CA 1
ATOM 2335 C C . TYR A 1 284 ? -5.261 -9.764 -13.251 1.00 93.44 284 TYR A C 1
ATOM 2337 O O . TYR A 1 284 ? -4.369 -10.536 -13.622 1.00 93.44 284 TYR A O 1
ATOM 2345 N N . GLN A 1 285 ? -5.963 -9.025 -14.121 1.00 94.81 285 GLN A N 1
ATOM 2346 C CA . GLN A 1 285 ? -5.938 -9.216 -15.583 1.00 94.81 285 GLN A CA 1
ATOM 2347 C C . GLN A 1 285 ? -5.120 -8.180 -16.361 1.00 94.81 285 GLN A C 1
ATOM 2349 O O . GLN A 1 285 ? -5.065 -8.245 -17.590 1.00 94.81 285 GLN A O 1
ATOM 2354 N N . HIS A 1 286 ? -4.473 -7.235 -15.683 1.00 96.62 286 HIS A N 1
ATOM 2355 C CA . HIS A 1 286 ? -3.739 -6.152 -16.333 1.00 96.62 286 HIS A CA 1
ATOM 2356 C C . HIS A 1 286 ? -2.277 -6.121 -15.889 1.00 96.62 286 HIS A C 1
ATOM 2358 O O . HIS A 1 286 ? -1.910 -6.626 -14.834 1.00 96.62 286 HIS A O 1
ATOM 2364 N N . VAL A 1 287 ? -1.429 -5.498 -16.697 1.00 96.38 287 VAL A N 1
ATOM 2365 C CA . VAL A 1 287 ? -0.057 -5.147 -16.337 1.00 96.38 287 VAL A CA 1
ATOM 2366 C C . VAL A 1 287 ? 0.079 -3.639 -16.460 1.00 96.38 287 VAL A C 1
ATOM 2368 O O . VAL A 1 287 ? -0.265 -3.044 -17.485 1.00 96.38 287 VAL A O 1
ATOM 2371 N N . ILE A 1 288 ? 0.570 -3.008 -15.399 1.00 95.31 288 ILE A N 1
ATOM 2372 C CA . ILE A 1 288 ? 0.832 -1.573 -15.349 1.00 95.31 288 ILE A CA 1
ATOM 2373 C C . ILE A 1 288 ? 2.194 -1.350 -16.003 1.00 95.31 288 ILE A C 1
ATOM 2375 O O . ILE A 1 288 ? 3.245 -1.537 -15.389 1.00 95.31 288 ILE A O 1
ATOM 2379 N N . VAL A 1 289 ? 2.186 -0.966 -17.275 1.00 93.38 289 VAL A N 1
ATOM 2380 C CA . VAL A 1 289 ? 3.408 -0.809 -18.075 1.00 93.38 289 VAL A CA 1
ATOM 2381 C C . VAL A 1 289 ? 4.036 0.582 -17.942 1.00 93.38 289 VAL A C 1
ATOM 2383 O O . VAL A 1 289 ? 5.191 0.770 -18.322 1.00 93.38 289 VAL A O 1
ATOM 2386 N N . LYS A 1 290 ? 3.313 1.543 -17.343 1.00 90.56 290 LYS A N 1
ATOM 2387 C CA . LYS A 1 290 ? 3.831 2.869 -16.951 1.00 90.56 290 LYS A CA 1
ATOM 2388 C C . LYS A 1 290 ? 3.604 3.169 -15.460 1.00 90.56 290 LYS A C 1
ATOM 2390 O O . LYS A 1 290 ? 2.731 3.974 -15.125 1.00 90.56 290 LYS A O 1
ATOM 2395 N N . PRO A 1 291 ? 4.402 2.576 -14.552 1.00 88.88 291 PRO A N 1
ATOM 2396 C CA . PRO A 1 291 ? 4.222 2.727 -13.104 1.00 88.88 291 PRO A CA 1
ATOM 2397 C C . PRO A 1 291 ? 4.221 4.176 -12.605 1.00 88.88 291 PRO A C 1
ATOM 2399 O O . PRO A 1 291 ? 3.411 4.529 -11.757 1.00 88.88 291 PRO A O 1
ATOM 2402 N N . ILE A 1 292 ? 5.087 5.039 -13.152 1.00 85.12 292 ILE A N 1
ATOM 2403 C CA . ILE A 1 292 ? 5.180 6.449 -12.732 1.00 85.12 292 ILE A CA 1
ATOM 2404 C C . ILE A 1 292 ? 3.886 7.202 -13.060 1.00 85.12 292 ILE A C 1
ATOM 2406 O O . ILE A 1 292 ? 3.354 7.905 -12.207 1.00 85.12 292 ILE A O 1
ATOM 2410 N N . THR A 1 293 ? 3.353 7.027 -14.272 1.00 88.38 293 THR A N 1
ATOM 2411 C CA . THR A 1 293 ? 2.091 7.656 -14.686 1.00 88.38 293 THR A CA 1
ATOM 2412 C C . THR A 1 293 ? 0.929 7.167 -13.829 1.00 88.38 293 THR A C 1
ATOM 2414 O O . THR A 1 293 ? 0.139 7.977 -13.356 1.00 88.38 293 THR A O 1
ATOM 2417 N N . PHE A 1 294 ? 0.862 5.859 -13.570 1.00 91.38 294 PHE A N 1
ATOM 2418 C CA . PHE A 1 294 ? -0.129 5.269 -12.672 1.00 91.38 294 PHE A CA 1
ATOM 2419 C C . PHE A 1 294 ? -0.083 5.893 -11.267 1.00 91.38 294 PHE A C 1
ATOM 2421 O O . PHE A 1 294 ? -1.106 6.341 -10.750 1.00 91.38 294 PHE A O 1
ATOM 2428 N N . LEU A 1 295 ? 1.112 5.988 -10.679 1.00 87.12 295 LEU A N 1
ATOM 2429 C CA . LEU A 1 295 ? 1.323 6.575 -9.356 1.00 87.12 295 LEU A CA 1
ATOM 2430 C C . LEU A 1 295 ? 0.944 8.060 -9.309 1.00 87.12 295 LEU A C 1
ATOM 2432 O O . LEU A 1 295 ? 0.289 8.482 -8.364 1.00 87.12 295 LEU A O 1
ATOM 2436 N N . GLN A 1 296 ? 1.296 8.841 -10.333 1.00 86.31 296 GLN A N 1
ATOM 2437 C CA . GLN A 1 296 ? 0.916 10.255 -10.434 1.00 86.31 296 GLN A CA 1
ATOM 2438 C C . GLN A 1 296 ? -0.603 10.443 -10.516 1.00 86.31 296 GLN A C 1
ATOM 2440 O O . GLN A 1 296 ? -1.144 11.362 -9.902 1.00 86.31 296 GLN A O 1
ATOM 2445 N N . SER A 1 297 ? -1.304 9.572 -11.248 1.00 90.00 297 SER A N 1
ATOM 2446 C CA . SER A 1 297 ? -2.768 9.591 -11.306 1.00 90.00 297 SER A CA 1
ATOM 2447 C C . SER A 1 297 ? -3.396 9.296 -9.944 1.00 90.00 297 SER A C 1
ATOM 2449 O O . SER A 1 297 ? -4.313 10.009 -9.539 1.00 90.00 297 SER A O 1
ATOM 2451 N N . LEU A 1 298 ? -2.885 8.299 -9.215 1.00 88.62 298 LEU A N 1
ATOM 2452 C CA . LEU A 1 298 ? -3.348 8.003 -7.857 1.00 88.62 298 LEU A CA 1
ATOM 2453 C C . LEU A 1 298 ? -3.048 9.149 -6.882 1.00 88.62 298 LEU A C 1
ATOM 2455 O O . LEU A 1 298 ? -3.906 9.524 -6.091 1.00 88.62 298 LEU A O 1
ATOM 2459 N N . ASP A 1 299 ? -1.860 9.744 -6.960 1.00 83.88 299 ASP A N 1
ATOM 2460 C CA . ASP A 1 299 ? -1.478 10.860 -6.095 1.00 83.88 299 ASP A CA 1
ATOM 2461 C C . ASP A 1 299 ? -2.367 12.085 -6.332 1.00 83.88 299 ASP A C 1
ATOM 2463 O O . ASP A 1 299 ? -2.860 12.706 -5.387 1.00 83.88 299 ASP A O 1
ATOM 2467 N N . SER A 1 300 ? -2.681 12.378 -7.598 1.00 84.69 300 SER A N 1
ATOM 2468 C CA . SER A 1 300 ? -3.660 13.407 -7.940 1.00 84.69 300 SER A CA 1
ATOM 2469 C C . SER A 1 300 ? -5.054 13.079 -7.404 1.00 84.69 300 SER A C 1
ATOM 2471 O O . SER A 1 300 ? -5.761 13.992 -6.994 1.00 84.69 300 SER A O 1
ATOM 2473 N N . PHE A 1 301 ? -5.463 11.813 -7.414 1.00 87.81 301 PHE A N 1
ATOM 2474 C CA . PHE A 1 301 ? -6.763 11.388 -6.904 1.00 87.81 301 PHE A CA 1
ATOM 2475 C C . PHE A 1 301 ? -6.865 11.525 -5.378 1.00 87.81 301 PHE A C 1
ATOM 2477 O O . PHE A 1 301 ? -7.838 12.083 -4.878 1.00 87.81 301 PHE A O 1
ATOM 2484 N N . PHE A 1 302 ? -5.845 11.093 -4.632 1.00 82.19 302 PHE A N 1
ATOM 2485 C CA . PHE A 1 302 ? -5.844 11.174 -3.167 1.00 82.19 302 PHE A CA 1
ATOM 2486 C C . PHE A 1 302 ? -5.641 12.595 -2.632 1.00 82.19 302 PHE A C 1
ATOM 2488 O O . PHE A 1 302 ? -6.122 12.919 -1.549 1.00 82.19 302 PHE A O 1
ATOM 2495 N N . SER A 1 303 ? -4.963 13.463 -3.385 1.00 73.06 303 SER A N 1
ATOM 2496 C CA . SER A 1 303 ? -4.747 14.867 -3.004 1.00 73.06 303 SER A CA 1
ATOM 2497 C C . SER A 1 303 ? -5.934 15.792 -3.315 1.00 73.06 303 SER A C 1
ATOM 2499 O O . SER A 1 303 ? -5.966 16.935 -2.845 1.00 73.06 303 SER A O 1
ATOM 2501 N N . GLN A 1 304 ? -6.927 15.330 -4.083 1.00 69.19 304 GLN A N 1
ATOM 2502 C CA . GLN A 1 304 ? -8.088 16.134 -4.459 1.00 69.19 304 GLN A CA 1
ATOM 2503 C C . GLN A 1 304 ? -9.041 16.351 -3.275 1.00 69.19 304 GLN A C 1
ATOM 2505 O O . GLN A 1 304 ? -9.749 15.445 -2.843 1.00 69.19 304 GLN A O 1
ATOM 2510 N N . GLN A 1 305 ? -9.167 17.604 -2.824 1.00 64.12 305 GLN A N 1
ATOM 2511 C CA . GLN A 1 305 ? -10.359 18.030 -2.088 1.00 64.12 305 GLN A CA 1
ATOM 2512 C C . GLN A 1 305 ? -11.501 18.214 -3.075 1.00 64.12 305 GLN A C 1
ATOM 2514 O O . GLN A 1 305 ? -11.654 19.274 -3.687 1.00 64.12 305 GLN A O 1
ATOM 2519 N N . ASN A 1 306 ? -12.283 17.157 -3.258 1.00 66.69 306 ASN A N 1
ATOM 2520 C CA . ASN A 1 306 ? -13.352 17.191 -4.229 1.00 66.69 306 ASN A CA 1
ATOM 2521 C C . ASN A 1 306 ? -14.627 17.777 -3.613 1.00 66.69 306 ASN A C 1
ATOM 2523 O O . ASN A 1 306 ? -15.429 17.068 -3.011 1.00 66.69 306 ASN A O 1
ATOM 2527 N N . GLN A 1 307 ? -14.829 19.086 -3.795 1.00 73.56 307 GLN A N 1
ATOM 2528 C CA . GLN A 1 307 ? -16.074 19.757 -3.395 1.00 73.56 307 GLN A CA 1
ATOM 2529 C C . GLN A 1 307 ? -17.313 19.132 -4.057 1.00 73.56 307 GLN A C 1
ATOM 2531 O O . GLN A 1 307 ? -18.405 19.227 -3.502 1.00 73.56 307 GLN A O 1
ATOM 2536 N N . LEU A 1 308 ? -17.150 18.480 -5.216 1.00 83.75 308 LEU A N 1
ATOM 2537 C CA . LEU A 1 308 ? -18.224 17.763 -5.904 1.00 83.75 308 LEU A CA 1
ATOM 2538 C C . LEU A 1 308 ? -18.591 16.450 -5.193 1.00 83.75 308 LEU A C 1
ATOM 2540 O O . LEU A 1 308 ? -19.740 16.020 -5.262 1.00 83.75 308 LEU A O 1
ATOM 2544 N N . TYR A 1 309 ? -17.636 15.835 -4.485 1.00 88.12 309 TYR A N 1
ATOM 2545 C CA . TYR A 1 309 ? -17.790 14.544 -3.808 1.00 88.12 309 TYR A CA 1
ATOM 2546 C C . TYR A 1 309 ? -17.376 14.624 -2.328 1.00 88.12 309 TYR A C 1
ATOM 2548 O O . TYR A 1 309 ? -16.404 13.990 -1.911 1.00 88.12 309 TYR A O 1
ATOM 2556 N N . PRO A 1 310 ? -18.134 15.357 -1.491 1.00 89.06 310 PRO A N 1
ATOM 2557 C CA . PRO A 1 310 ? -17.814 15.562 -0.074 1.00 89.06 310 PRO A CA 1
ATOM 2558 C C . PRO A 1 310 ? -17.764 14.275 0.768 1.00 89.06 310 PRO A C 1
ATOM 2560 O O . PRO A 1 310 ? -17.182 14.279 1.850 1.00 89.06 310 PRO A O 1
ATOM 2563 N N . SER A 1 311 ? -18.340 13.157 0.305 1.00 90.75 311 SER A N 1
ATOM 2564 C CA . SER A 1 311 ? -18.227 11.863 0.996 1.00 90.75 311 SER A CA 1
ATOM 2565 C C . SER A 1 311 ? -16.796 11.312 1.016 1.00 90.75 311 SER A C 1
ATOM 2567 O O . SER A 1 311 ? -16.466 10.538 1.915 1.00 90.75 311 SER A O 1
ATOM 2569 N N . MET A 1 312 ? -15.934 11.735 0.080 1.00 90.62 312 MET A N 1
ATOM 2570 C CA . MET A 1 312 ? -14.541 11.278 0.006 1.00 90.62 312 MET A CA 1
ATOM 2571 C C . MET A 1 312 ? -13.742 11.643 1.264 1.00 90.62 312 MET A C 1
ATOM 2573 O O . MET A 1 312 ? -12.895 10.859 1.677 1.00 90.62 312 MET A O 1
ATOM 2577 N N . ASP A 1 313 ? -14.085 12.746 1.943 1.00 89.25 313 ASP A N 1
ATOM 2578 C CA . ASP A 1 313 ? -13.492 13.148 3.233 1.00 89.25 313 ASP A CA 1
ATOM 2579 C C . ASP A 1 313 ? -13.634 12.087 4.340 1.00 89.25 313 ASP A C 1
ATOM 2581 O O . ASP A 1 313 ? -12.934 12.144 5.353 1.00 89.25 313 ASP A O 1
ATOM 2585 N N . TYR A 1 314 ? -14.583 11.161 4.180 1.00 91.19 314 TYR A N 1
ATOM 2586 C CA . TYR A 1 314 ? -14.886 10.072 5.108 1.00 91.19 314 TYR A CA 1
ATOM 2587 C C . TYR A 1 314 ? -14.351 8.720 4.609 1.00 91.19 314 TYR A C 1
ATOM 2589 O O . TYR A 1 314 ? -14.735 7.672 5.127 1.00 91.19 314 TYR A O 1
ATOM 2597 N N . GLY A 1 315 ? -13.543 8.731 3.544 1.00 91.50 315 GLY A N 1
ATOM 2598 C CA . GLY A 1 315 ? -13.098 7.528 2.847 1.00 91.50 315 GLY A CA 1
ATOM 2599 C C . GLY A 1 315 ? -14.195 6.847 2.028 1.00 91.50 315 GLY A C 1
ATOM 2600 O O . GLY A 1 315 ? -13.994 5.730 1.574 1.00 91.50 315 GLY A O 1
ATOM 2601 N N . ILE A 1 316 ? -15.357 7.481 1.837 1.00 94.06 316 ILE A N 1
ATOM 2602 C CA . ILE A 1 316 ? -16.488 6.925 1.083 1.00 94.06 316 ILE A CA 1
ATOM 2603 C C . ILE A 1 316 ? -16.472 7.526 -0.322 1.00 94.06 316 ILE A C 1
ATOM 2605 O O . ILE A 1 316 ? -16.896 8.666 -0.546 1.00 94.06 316 ILE A O 1
ATOM 2609 N N . VAL A 1 317 ? -15.982 6.752 -1.283 1.00 93.69 317 VAL A N 1
ATOM 2610 C CA . VAL A 1 317 ? -15.739 7.217 -2.648 1.00 93.69 317 VAL A CA 1
ATOM 2611 C C . VAL A 1 317 ? -16.821 6.684 -3.589 1.00 93.69 317 VAL A C 1
ATOM 2613 O O . VAL A 1 317 ? -16.921 5.472 -3.769 1.00 93.69 317 VAL A O 1
ATOM 2616 N N . PRO A 1 318 ? -17.641 7.548 -4.212 1.00 93.00 318 PRO A N 1
ATOM 2617 C CA . PRO A 1 318 ? -18.617 7.104 -5.200 1.00 93.00 318 PRO A CA 1
ATOM 2618 C C . PRO A 1 318 ? -17.929 6.725 -6.516 1.00 93.00 318 PRO A C 1
ATOM 2620 O O . PRO A 1 318 ? -17.000 7.401 -6.951 1.00 93.00 318 PRO A O 1
ATOM 2623 N N . GLU A 1 319 ? -18.456 5.725 -7.223 1.00 93.31 319 GLU A N 1
ATOM 2624 C CA . GLU A 1 319 ? -17.941 5.299 -8.537 1.00 93.31 319 GLU A CA 1
ATOM 2625 C C . GLU A 1 319 ? -17.841 6.460 -9.548 1.00 93.31 319 GLU A C 1
ATOM 2627 O O . GLU A 1 319 ? -16.918 6.521 -10.359 1.00 93.31 319 GLU A O 1
ATOM 2632 N N . LYS A 1 320 ? -18.767 7.428 -9.471 1.00 91.88 320 LYS A N 1
ATOM 2633 C CA . LYS A 1 320 ? -18.751 8.652 -10.292 1.00 91.88 320 LYS A CA 1
ATOM 2634 C C . LYS A 1 320 ? -17.466 9.467 -10.100 1.00 91.88 320 LYS A C 1
ATOM 2636 O O . LYS A 1 320 ? -16.923 9.955 -11.083 1.00 91.88 320 LYS A O 1
ATOM 2641 N N . ALA A 1 321 ? -16.941 9.547 -8.876 1.00 92.88 321 ALA A N 1
ATOM 2642 C CA . ALA A 1 321 ? -15.665 10.209 -8.615 1.00 92.88 321 ALA A CA 1
ATOM 2643 C C . ALA A 1 321 ? -14.504 9.471 -9.294 1.00 92.88 321 ALA A C 1
ATOM 2645 O O . ALA A 1 321 ? -13.666 10.103 -9.930 1.00 92.88 321 ALA A O 1
ATOM 2646 N N . CYS A 1 322 ? -14.488 8.136 -9.231 1.00 94.25 322 CYS A N 1
ATOM 2647 C CA . CYS A 1 322 ? -13.467 7.331 -9.903 1.00 94.25 322 CYS A CA 1
ATOM 2648 C C . CYS A 1 322 ? -13.510 7.530 -11.427 1.00 94.25 322 CYS A C 1
ATOM 2650 O O . CYS A 1 322 ? -12.467 7.715 -12.053 1.00 94.25 322 CYS A O 1
ATOM 2652 N N . ARG A 1 323 ? -14.712 7.550 -12.020 1.00 94.12 323 ARG A N 1
ATOM 2653 C CA . ARG A 1 323 ? -14.924 7.820 -13.453 1.00 94.12 323 ARG A CA 1
ATOM 2654 C C . ARG A 1 323 ? -14.421 9.201 -13.863 1.00 94.12 323 ARG A C 1
ATOM 2656 O O . ARG A 1 323 ? -13.767 9.320 -14.894 1.00 94.12 323 ARG A O 1
ATOM 2663 N N . ASP A 1 324 ? -14.688 10.229 -13.064 1.00 92.56 324 ASP A N 1
ATOM 2664 C CA . ASP A 1 324 ? -14.240 11.590 -13.365 1.00 92.56 324 ASP A CA 1
ATOM 2665 C C . ASP A 1 324 ? -12.712 11.722 -13.288 1.00 92.56 324 ASP A C 1
ATOM 2667 O O . ASP A 1 324 ? -12.099 12.374 -14.136 1.00 92.56 324 ASP A O 1
ATOM 2671 N N . SER A 1 325 ? -12.086 11.078 -12.298 1.00 92.06 325 SER A N 1
ATOM 2672 C CA . SER A 1 325 ? -10.640 11.168 -12.074 1.00 92.06 325 SER A CA 1
ATOM 2673 C C . SER A 1 325 ? -9.824 10.300 -13.038 1.00 92.06 325 SER A C 1
ATOM 2675 O O . SER A 1 325 ? -8.781 10.743 -13.520 1.00 92.06 325 SER A O 1
ATOM 2677 N N . PHE A 1 326 ? -10.288 9.087 -13.347 1.00 93.56 326 PHE A N 1
ATOM 2678 C CA . PHE A 1 326 ? -9.527 8.098 -14.125 1.00 93.56 326 PHE A CA 1
ATOM 2679 C C . PHE A 1 326 ? -10.092 7.823 -15.526 1.00 93.56 326 PHE A C 1
ATOM 2681 O O . PHE A 1 326 ? -9.458 7.114 -16.307 1.00 93.56 326 PHE A O 1
ATOM 2688 N N . LYS A 1 327 ? -11.241 8.410 -15.886 1.00 93.00 327 LYS A N 1
ATOM 2689 C CA . LYS A 1 327 ? -11.914 8.218 -17.185 1.00 93.00 327 LYS A CA 1
ATOM 2690 C C . LYS A 1 327 ? -12.176 6.734 -17.455 1.00 93.00 327 LYS A C 1
ATOM 2692 O O . LYS A 1 327 ? -12.563 6.014 -16.543 1.00 93.00 327 LYS A O 1
ATOM 2697 N N . ASP A 1 328 ? -11.981 6.269 -18.686 1.00 93.12 328 ASP A N 1
ATOM 2698 C CA . ASP A 1 328 ? -12.267 4.889 -19.095 1.00 93.12 328 ASP A CA 1
ATOM 2699 C C . ASP A 1 328 ? -11.405 3.842 -18.365 1.00 93.12 328 ASP A C 1
ATOM 2701 O O . ASP A 1 328 ? -11.819 2.691 -18.252 1.00 93.12 328 ASP A O 1
ATOM 2705 N N . ASP A 1 329 ? -10.254 4.240 -17.814 1.00 94.88 329 ASP A N 1
ATOM 2706 C CA . ASP A 1 329 ? -9.354 3.347 -17.076 1.00 94.88 329 ASP A CA 1
ATOM 2707 C C . ASP A 1 329 ? -9.775 3.149 -15.606 1.00 94.88 329 ASP A C 1
ATOM 2709 O O . ASP A 1 329 ? -9.161 2.348 -14.898 1.00 94.88 329 ASP A O 1
ATOM 2713 N N . TRP A 1 330 ? -10.818 3.841 -15.121 1.00 95.44 330 TRP A N 1
ATOM 2714 C CA . TRP A 1 330 ? -11.244 3.782 -13.715 1.00 95.44 330 TRP A CA 1
ATOM 2715 C C . TRP A 1 330 ? -11.436 2.366 -13.143 1.00 95.44 330 TRP A C 1
ATOM 2717 O O . TRP A 1 330 ? -11.036 2.179 -11.992 1.00 95.44 330 TRP A O 1
ATOM 2727 N N . PRO A 1 331 ? -11.972 1.360 -13.877 1.00 95.81 331 PRO A N 1
ATOM 2728 C CA . PRO A 1 331 ? -12.137 0.025 -13.313 1.00 95.81 331 PRO A CA 1
ATOM 2729 C C . PRO A 1 331 ? -10.778 -0.611 -13.017 1.00 95.81 331 PRO A C 1
ATOM 2731 O O . PRO A 1 331 ? -10.596 -1.201 -11.965 1.00 95.81 331 PRO A O 1
ATOM 2734 N N . ILE A 1 332 ? -9.788 -0.400 -13.893 1.00 95.94 332 ILE A N 1
ATOM 2735 C CA . ILE A 1 332 ? -8.435 -0.952 -13.738 1.00 95.94 332 ILE A CA 1
ATOM 2736 C C . ILE A 1 332 ? -7.746 -0.344 -12.509 1.00 95.94 332 ILE A C 1
ATOM 2738 O O . ILE A 1 332 ? -7.054 -1.046 -11.775 1.00 95.94 332 ILE A O 1
ATOM 2742 N N . PHE A 1 333 ? -7.948 0.954 -12.256 1.00 95.25 333 PHE A N 1
ATOM 2743 C CA . PHE A 1 333 ? -7.445 1.602 -11.042 1.00 95.25 333 PHE A CA 1
ATOM 2744 C C . PHE A 1 333 ? -8.089 1.027 -9.776 1.00 95.25 333 PHE A C 1
ATOM 2746 O O . PHE A 1 333 ? -7.374 0.773 -8.808 1.00 95.25 333 PHE A O 1
ATOM 2753 N N . MET A 1 334 ? -9.407 0.812 -9.776 1.00 95.38 334 MET A N 1
ATOM 2754 C CA . MET A 1 334 ? -10.103 0.258 -8.611 1.00 95.38 334 MET A CA 1
ATOM 2755 C C . MET A 1 334 ? -9.728 -1.203 -8.362 1.00 95.38 334 MET A C 1
ATOM 2757 O O . MET A 1 334 ? -9.337 -1.520 -7.242 1.00 95.38 334 MET A O 1
ATOM 2761 N N . ASP A 1 335 ? -9.681 -2.033 -9.407 1.00 95.12 335 ASP A N 1
ATOM 2762 C CA . ASP A 1 335 ? -9.197 -3.416 -9.331 1.00 95.12 335 ASP A CA 1
ATOM 2763 C C . ASP A 1 335 ? -7.774 -3.479 -8.749 1.00 95.12 335 ASP A C 1
ATOM 2765 O O . ASP A 1 335 ? -7.454 -4.361 -7.954 1.00 95.12 335 ASP A O 1
ATOM 2769 N N . ALA A 1 336 ? -6.899 -2.536 -9.124 1.00 94.25 336 ALA A N 1
ATOM 2770 C CA . ALA A 1 336 ? -5.541 -2.461 -8.592 1.00 94.25 336 ALA A CA 1
ATOM 2771 C C . ALA A 1 336 ? -5.518 -2.095 -7.100 1.00 94.25 336 ALA A C 1
ATOM 2773 O O . ALA A 1 336 ? -4.747 -2.676 -6.337 1.00 94.25 336 ALA A O 1
ATOM 2774 N N . LEU A 1 337 ? -6.344 -1.136 -6.670 1.00 93.25 337 LEU A N 1
ATOM 2775 C CA . LEU A 1 337 ? -6.436 -0.745 -5.261 1.00 93.25 337 LEU A CA 1
ATOM 2776 C C . LEU A 1 337 ? -7.040 -1.859 -4.399 1.00 93.25 337 LEU A C 1
ATOM 2778 O O . LEU A 1 337 ? -6.556 -2.081 -3.292 1.00 93.25 337 LEU A O 1
ATOM 2782 N N . GLU A 1 338 ? -8.040 -2.578 -4.905 1.00 93.12 338 GLU A N 1
ATOM 2783 C CA . GLU A 1 338 ? -8.606 -3.764 -4.255 1.00 93.12 338 GLU A CA 1
ATOM 2784 C C . GLU A 1 338 ? -7.578 -4.892 -4.153 1.00 93.12 338 GLU A C 1
ATOM 2786 O O . GLU A 1 338 ? -7.340 -5.409 -3.065 1.00 93.12 338 GLU A O 1
ATOM 2791 N N . CYS A 1 339 ? -6.879 -5.207 -5.250 1.00 91.06 339 CYS A N 1
ATOM 2792 C CA . CYS A 1 339 ? -5.817 -6.218 -5.275 1.00 91.06 339 CYS A CA 1
ATOM 2793 C C . CYS A 1 339 ? -4.702 -5.929 -4.256 1.00 91.06 339 CYS A C 1
ATOM 2795 O O . CYS A 1 339 ? -4.075 -6.849 -3.733 1.00 91.06 339 CYS A O 1
ATOM 2797 N N . LEU A 1 340 ? -4.440 -4.651 -3.979 1.00 87.38 340 LEU A N 1
ATOM 2798 C CA . LEU A 1 340 ? -3.445 -4.204 -3.006 1.00 87.38 340 LEU A CA 1
ATOM 2799 C C . LEU A 1 340 ? -4.029 -3.984 -1.603 1.00 87.38 340 LEU A C 1
ATOM 2801 O O . LEU A 1 340 ? -3.310 -3.503 -0.727 1.00 87.38 340 LEU A O 1
ATOM 2805 N N . ASN A 1 341 ? -5.305 -4.313 -1.374 1.00 88.31 341 ASN A N 1
ATOM 2806 C CA . ASN A 1 341 ? -6.007 -4.126 -0.103 1.00 88.31 341 ASN A CA 1
ATOM 2807 C C . ASN A 1 341 ? -5.991 -2.657 0.390 1.00 88.31 341 ASN A C 1
ATOM 2809 O O . ASN A 1 341 ? -5.903 -2.356 1.582 1.00 88.31 341 ASN A O 1
ATOM 2813 N N . LEU A 1 342 ? -6.034 -1.713 -0.552 1.00 89.31 342 LEU A N 1
ATOM 2814 C CA . LEU A 1 342 ? -6.113 -0.265 -0.316 1.00 89.31 342 LEU A CA 1
ATOM 2815 C C . LEU A 1 342 ? -7.538 0.281 -0.473 1.00 89.31 342 LEU A C 1
ATOM 2817 O O . LEU A 1 342 ? -7.811 1.405 -0.046 1.00 89.31 342 LEU A O 1
ATOM 2821 N N . ALA A 1 343 ? -8.432 -0.507 -1.065 1.00 94.00 343 ALA A N 1
ATOM 2822 C CA . ALA A 1 343 ? -9.845 -0.207 -1.224 1.00 94.00 343 ALA A CA 1
ATOM 2823 C C . ALA A 1 343 ? -10.678 -1.485 -1.076 1.00 94.00 343 ALA A C 1
ATOM 2825 O O . ALA A 1 343 ? -10.182 -2.578 -1.330 1.00 94.00 343 ALA A O 1
ATOM 2826 N N . THR A 1 344 ? -11.948 -1.341 -0.701 1.00 95.12 344 THR A N 1
ATOM 2827 C CA . THR A 1 344 ? -12.935 -2.431 -0.763 1.00 95.12 344 THR A CA 1
ATOM 2828 C C . THR A 1 344 ? -14.280 -1.886 -1.257 1.00 95.12 344 THR A C 1
ATOM 2830 O O . THR A 1 344 ? -14.660 -0.773 -0.860 1.00 95.12 344 THR A O 1
ATOM 2833 N N . PRO A 1 345 ? -14.997 -2.588 -2.153 1.00 95.38 345 PRO A N 1
ATOM 2834 C CA . PRO A 1 345 ? -16.310 -2.157 -2.614 1.00 95.38 345 PRO A CA 1
ATOM 2835 C C . PRO A 1 345 ? -17.335 -2.230 -1.475 1.00 95.38 345 PRO A C 1
ATOM 2837 O O . PRO A 1 345 ? -17.393 -3.189 -0.711 1.00 95.38 345 PRO A O 1
ATOM 2840 N N . VAL A 1 346 ? -18.192 -1.214 -1.376 1.00 93.12 346 VAL A N 1
ATOM 2841 C CA . VAL A 1 346 ? -19.258 -1.137 -0.373 1.00 93.12 346 VAL A CA 1
ATOM 2842 C C . VAL A 1 346 ? -20.588 -0.884 -1.067 1.00 93.12 346 VAL A C 1
ATOM 2844 O O . VAL A 1 346 ? -20.778 0.097 -1.788 1.00 93.12 346 VAL A O 1
ATOM 2847 N N . THR A 1 347 ? -21.545 -1.778 -0.827 1.00 86.88 347 THR A N 1
ATOM 2848 C CA . THR A 1 347 ? -22.906 -1.620 -1.350 1.00 86.88 347 THR A CA 1
ATOM 2849 C C . THR A 1 347 ? -23.640 -0.529 -0.571 1.00 86.88 347 THR A C 1
ATOM 2851 O O . THR A 1 347 ? -23.532 -0.464 0.652 1.00 86.88 347 THR A O 1
ATOM 2854 N N . SER A 1 348 ? -24.456 0.282 -1.251 1.00 85.06 348 SER A N 1
ATOM 2855 C CA . SER A 1 348 ? -25.226 1.373 -0.629 1.00 85.06 348 SER A CA 1
ATOM 2856 C C . SER A 1 348 ? -26.119 0.927 0.542 1.00 85.06 348 SER A C 1
ATOM 2858 O O . SER A 1 348 ? -26.383 1.715 1.444 1.00 85.06 348 SER A O 1
ATOM 2860 N N . GLY A 1 349 ? -26.567 -0.336 0.558 1.00 85.94 349 GLY A N 1
ATOM 2861 C CA . GLY A 1 349 ? -27.355 -0.918 1.651 1.00 85.94 349 GLY A CA 1
ATOM 2862 C C . GLY A 1 349 ? -26.581 -1.129 2.959 1.00 85.94 349 GLY A C 1
ATOM 2863 O O . GLY A 1 349 ? -27.195 -1.142 4.021 1.00 85.94 349 GLY A O 1
ATOM 2864 N N . PHE A 1 350 ? -25.253 -1.235 2.892 1.00 90.06 350 PHE A N 1
ATOM 2865 C CA . PHE A 1 350 ? -24.365 -1.380 4.051 1.00 90.06 350 PHE A CA 1
ATOM 2866 C C . PHE A 1 350 ? -23.661 -0.066 4.400 1.00 90.06 350 PHE A C 1
ATOM 2868 O O . PHE A 1 350 ? -22.645 -0.070 5.090 1.00 90.06 350 PHE A O 1
ATOM 2875 N N . LEU A 1 351 ? -24.166 1.066 3.907 1.00 92.19 351 LEU A N 1
ATOM 2876 C CA . LEU A 1 351 ? -23.520 2.363 4.030 1.00 92.19 351 LEU A CA 1
ATOM 2877 C C . LEU A 1 351 ? -24.475 3.390 4.632 1.00 92.19 351 LEU A C 1
ATOM 2879 O O . LEU A 1 351 ? -25.581 3.612 4.139 1.00 92.19 351 LEU A O 1
ATOM 2883 N N . GLU A 1 352 ? -24.014 4.074 5.671 1.00 92.62 352 GLU A N 1
ATOM 2884 C CA . GLU A 1 352 ? -24.627 5.312 6.129 1.00 92.62 352 GLU A CA 1
ATOM 2885 C C . GLU A 1 352 ? -23.935 6.484 5.425 1.00 92.62 352 GLU A C 1
ATOM 2887 O O . GLU A 1 352 ? -22.710 6.532 5.332 1.00 92.62 352 GLU A O 1
ATOM 2892 N N . MET A 1 353 ? -24.710 7.425 4.886 1.00 90.38 353 MET A N 1
ATOM 2893 C CA . MET A 1 353 ? -24.151 8.606 4.225 1.00 90.38 353 MET A CA 1
ATOM 2894 C C . MET A 1 353 ? -23.935 9.733 5.237 1.00 90.38 353 MET A C 1
ATOM 2896 O O . MET A 1 353 ? -24.718 9.849 6.184 1.00 90.38 353 MET A O 1
ATOM 2900 N N . PRO A 1 354 ? -22.906 10.585 5.057 1.00 88.12 354 PRO A N 1
ATOM 2901 C CA . PRO A 1 354 ? -22.726 11.742 5.921 1.00 88.12 354 PRO A CA 1
ATOM 2902 C C . PRO A 1 354 ? -23.979 12.638 5.921 1.00 88.12 354 PRO A C 1
ATOM 2904 O O . PRO A 1 354 ? -24.624 12.751 4.876 1.00 88.12 354 PRO A O 1
ATOM 2907 N N . PRO A 1 355 ? -24.307 13.317 7.038 1.00 80.69 355 PRO A N 1
ATOM 2908 C CA . PRO A 1 355 ? -25.556 14.079 7.175 1.00 80.69 355 PRO A CA 1
ATOM 2909 C C . PRO A 1 355 ? -25.787 15.119 6.070 1.00 80.69 355 PRO A C 1
ATOM 2911 O O . PRO A 1 355 ? -26.921 15.332 5.648 1.00 80.69 355 PRO A O 1
ATOM 2914 N N . ASP A 1 356 ? -24.703 15.726 5.583 1.00 80.19 356 ASP A N 1
ATOM 2915 C CA . ASP A 1 356 ? -24.726 16.801 4.586 1.00 80.19 356 ASP A CA 1
ATOM 2916 C C . ASP A 1 356 ? -24.559 16.299 3.142 1.00 80.19 356 ASP A C 1
ATOM 2918 O O . ASP A 1 356 ? -24.441 17.099 2.212 1.00 80.19 356 ASP A O 1
ATOM 2922 N N . VAL A 1 357 ? -24.519 14.979 2.931 1.00 84.12 357 VAL A N 1
ATOM 2923 C CA . VAL A 1 357 ? -24.300 14.382 1.611 1.00 84.12 357 VAL A CA 1
ATOM 2924 C C . VAL A 1 357 ? -25.543 13.606 1.179 1.00 84.12 357 VAL A C 1
ATOM 2926 O O . VAL A 1 357 ? -25.911 12.622 1.825 1.00 84.12 357 VAL A O 1
ATOM 2929 N N . PRO A 1 358 ? -26.201 14.004 0.075 1.00 78.19 358 PRO A N 1
ATOM 2930 C CA . PRO A 1 358 ? -27.392 13.313 -0.391 1.00 78.19 358 PRO A CA 1
ATOM 2931 C C . PRO A 1 358 ? -27.058 11.859 -0.775 1.00 78.19 358 PRO A C 1
ATOM 2933 O O . PRO A 1 358 ? -26.095 11.624 -1.511 1.00 78.19 358 PRO A O 1
ATOM 2936 N N . PRO A 1 359 ? -27.842 10.869 -0.311 1.00 70.94 359 PRO A N 1
ATOM 2937 C CA . PRO A 1 359 ? -27.580 9.470 -0.611 1.00 70.94 359 PRO A CA 1
ATOM 2938 C C . PRO A 1 359 ? -27.943 9.136 -2.060 1.00 70.94 359 PRO A C 1
ATOM 2940 O O . PRO A 1 359 ? -29.108 9.242 -2.454 1.00 70.94 359 PRO A O 1
ATOM 2943 N N . ASP A 1 360 ? -26.979 8.640 -2.836 1.00 78.94 360 ASP A N 1
ATOM 2944 C CA . ASP A 1 360 ? -27.261 7.980 -4.112 1.00 78.94 360 ASP A CA 1
ATOM 2945 C C . ASP A 1 360 ? -27.552 6.503 -3.832 1.00 78.94 360 ASP A C 1
ATOM 2947 O O . ASP A 1 360 ? -26.673 5.645 -3.845 1.00 78.94 360 ASP A O 1
ATOM 2951 N N . ARG A 1 361 ? -28.818 6.194 -3.526 1.00 69.88 361 ARG A N 1
ATOM 2952 C CA . ARG A 1 361 ? -29.238 4.842 -3.107 1.00 69.88 361 ARG A CA 1
ATOM 2953 C C . ARG A 1 361 ? -28.972 3.756 -4.157 1.00 69.88 361 ARG A C 1
ATOM 2955 O O . ARG A 1 361 ? -29.009 2.578 -3.813 1.00 69.88 361 ARG A O 1
ATOM 2962 N N . LYS A 1 362 ? -28.721 4.134 -5.413 1.00 75.50 362 LYS A N 1
ATOM 2963 C CA . LYS A 1 362 ? -28.377 3.219 -6.513 1.00 75.50 362 LYS A CA 1
ATOM 2964 C C . LYS A 1 362 ? -26.900 3.296 -6.918 1.00 75.50 362 LYS A C 1
ATOM 2966 O O . LYS A 1 362 ? -26.517 2.639 -7.880 1.00 75.50 362 LYS A O 1
ATOM 2971 N N . GLY A 1 363 ? -26.102 4.114 -6.235 1.00 79.62 363 GLY A N 1
ATOM 2972 C CA . GLY A 1 363 ? -24.680 4.260 -6.503 1.00 79.62 363 GLY A CA 1
ATOM 2973 C C . GLY A 1 363 ? -23.866 3.101 -5.936 1.00 79.62 363 GLY A C 1
ATOM 2974 O O . GLY A 1 363 ? -24.186 2.567 -4.872 1.00 79.62 363 GLY A O 1
ATOM 2975 N N . ASN A 1 364 ? -22.791 2.755 -6.641 1.00 90.44 364 ASN A N 1
ATOM 2976 C CA . ASN A 1 364 ? -21.718 1.926 -6.107 1.00 90.44 364 ASN A CA 1
ATOM 2977 C C . ASN A 1 364 ? -20.690 2.822 -5.415 1.00 90.44 364 ASN A C 1
ATOM 2979 O O . ASN A 1 364 ? -20.395 3.930 -5.885 1.00 90.44 364 ASN A O 1
ATOM 2983 N N . TYR A 1 365 ? -20.145 2.327 -4.311 1.00 94.31 365 TYR A N 1
ATOM 2984 C CA . TYR A 1 365 ? -19.171 3.037 -3.501 1.00 94.31 365 TYR A CA 1
ATOM 2985 C C . TYR A 1 365 ? -17.974 2.143 -3.208 1.00 94.31 365 TYR A C 1
ATOM 2987 O O . TYR A 1 365 ? -18.079 0.920 -3.201 1.00 94.31 365 TYR A O 1
ATOM 2995 N N . TYR A 1 366 ? -16.853 2.781 -2.910 1.00 95.94 366 TYR A N 1
ATOM 2996 C CA . TYR A 1 366 ? -15.654 2.149 -2.392 1.00 95.94 366 TYR A CA 1
ATOM 2997 C C . TYR A 1 366 ? -15.307 2.775 -1.052 1.00 95.94 366 TYR A C 1
ATOM 2999 O O . TYR A 1 366 ? -15.425 3.991 -0.875 1.00 95.94 366 TYR A O 1
ATOM 3007 N N . TYR A 1 367 ? -14.858 1.949 -0.115 1.00 96.00 367 TYR A N 1
ATOM 3008 C CA . TYR A 1 367 ? -14.197 2.429 1.082 1.00 96.00 367 TYR A CA 1
ATOM 3009 C C . TYR A 1 367 ? -12.694 2.521 0.830 1.00 96.00 367 TYR A C 1
ATOM 3011 O O . TYR A 1 367 ? -12.035 1.509 0.602 1.00 96.00 367 TYR A O 1
ATOM 3019 N N . ILE A 1 368 ? -12.169 3.744 0.866 1.00 93.50 368 ILE A N 1
ATOM 3020 C CA . ILE A 1 368 ? -10.762 4.070 0.647 1.00 93.50 368 ILE A CA 1
ATOM 3021 C C . ILE A 1 368 ? -10.294 4.970 1.799 1.00 93.50 368 ILE A C 1
ATOM 3023 O O . ILE A 1 368 ? -10.417 6.196 1.722 1.00 93.50 368 ILE A O 1
ATOM 3027 N N . PRO A 1 369 ? -9.760 4.402 2.895 1.00 89.06 369 PRO A N 1
ATOM 3028 C CA . PRO A 1 369 ? -9.423 5.176 4.091 1.00 89.06 369 PRO A CA 1
ATOM 3029 C C . PRO A 1 369 ? -8.293 6.191 3.860 1.00 89.06 369 PRO A C 1
ATOM 3031 O O . PRO A 1 369 ? -8.159 7.141 4.627 1.00 89.06 369 PRO A O 1
ATOM 3034 N N . LEU A 1 370 ? -7.520 6.042 2.778 1.00 85.38 370 LEU A N 1
ATOM 3035 C CA . LEU A 1 370 ? -6.516 7.020 2.348 1.00 85.38 370 LEU A CA 1
ATOM 3036 C C . LEU A 1 370 ? -7.106 8.391 1.977 1.00 85.38 370 LEU A C 1
ATOM 3038 O O . LEU A 1 370 ? -6.383 9.380 2.017 1.00 85.38 370 LEU A O 1
ATOM 3042 N N . CYS A 1 371 ? -8.397 8.472 1.637 1.00 87.00 371 CYS A N 1
ATOM 3043 C CA . CYS A 1 371 ? -9.065 9.741 1.333 1.00 87.00 371 CYS A CA 1
ATOM 3044 C C . CYS A 1 371 ? -9.530 10.507 2.586 1.00 87.00 371 CYS A C 1
ATOM 3046 O O . CYS A 1 371 ? -9.944 11.659 2.474 1.00 87.00 371 CYS A O 1
ATOM 3048 N N . CYS A 1 372 ? -9.494 9.892 3.773 1.00 86.56 372 CYS A N 1
ATOM 3049 C CA . CYS A 1 372 ? -9.950 10.523 5.009 1.00 86.56 372 CYS A CA 1
ATOM 3050 C C . CYS A 1 372 ? -9.135 11.787 5.346 1.00 86.56 372 CYS A C 1
ATOM 3052 O O . CYS A 1 372 ? -7.907 11.770 5.306 1.00 86.56 372 CYS A O 1
ATOM 3054 N N . THR A 1 373 ? -9.807 12.876 5.737 1.00 82.12 373 THR A N 1
ATOM 3055 C CA . THR A 1 373 ? -9.162 14.192 5.968 1.00 82.12 373 THR A CA 1
ATOM 3056 C C . THR A 1 373 ? -9.176 14.671 7.424 1.00 82.12 373 THR A C 1
ATOM 3058 O O . THR A 1 373 ? -8.687 15.757 7.740 1.00 82.12 373 THR A O 1
ATOM 3061 N N . GLY A 1 374 ? -9.763 13.892 8.329 1.00 80.44 374 GLY A N 1
ATOM 3062 C CA . GLY A 1 374 ? -9.888 14.208 9.750 1.00 80.44 374 GLY A CA 1
ATOM 3063 C C . GLY A 1 374 ? -8.627 13.910 10.568 1.00 80.44 374 GLY A C 1
ATOM 3064 O O . GLY A 1 374 ? -7.671 13.307 10.083 1.00 80.44 374 GLY A O 1
ATOM 3065 N N . PRO A 1 375 ? -8.602 14.327 11.844 1.00 79.44 375 PRO A N 1
ATOM 3066 C CA . PRO A 1 375 ? -7.439 14.144 12.700 1.00 79.44 375 PRO A CA 1
ATOM 3067 C C . PRO A 1 375 ? -7.177 12.667 13.023 1.00 79.44 375 PRO A C 1
ATOM 3069 O O . PRO A 1 375 ? -8.077 11.827 13.029 1.00 79.44 375 PRO A O 1
ATOM 3072 N N . LEU A 1 376 ? -5.926 12.370 13.370 1.00 77.06 376 LEU A N 1
ATOM 3073 C CA . LEU A 1 376 ? -5.561 11.105 13.998 1.00 77.06 376 LEU A CA 1
ATOM 3074 C C . LEU A 1 376 ? -5.993 11.118 15.467 1.00 77.06 376 LEU A C 1
ATOM 3076 O O . LEU A 1 376 ? -5.656 12.043 16.207 1.00 77.06 376 LEU A O 1
ATOM 3080 N N . ILE A 1 377 ? -6.710 10.077 15.890 1.00 77.69 377 ILE A N 1
ATOM 3081 C CA . ILE A 1 377 ? -7.149 9.901 17.278 1.00 77.69 377 ILE A CA 1
ATOM 3082 C C . ILE A 1 377 ? -6.196 8.933 17.977 1.00 77.69 377 ILE A C 1
ATOM 3084 O O . ILE A 1 377 ? -6.182 7.748 17.643 1.00 77.69 377 ILE A O 1
ATOM 3088 N N . ASP A 1 378 ? -5.427 9.424 18.955 1.00 70.69 378 ASP A N 1
ATOM 3089 C CA . ASP A 1 378 ? -4.456 8.619 19.726 1.00 70.69 378 ASP A CA 1
ATOM 3090 C C . ASP A 1 378 ? -4.808 8.459 21.215 1.00 70.69 378 ASP A C 1
ATOM 3092 O O . ASP A 1 378 ? -3.971 8.134 22.054 1.00 70.69 378 ASP A O 1
ATOM 3096 N N . GLU A 1 379 ? -6.068 8.692 21.579 1.00 73.31 379 GLU A N 1
ATOM 3097 C CA . GLU A 1 379 ? -6.478 8.597 22.977 1.00 73.31 379 GLU A CA 1
ATOM 3098 C C . GLU A 1 379 ? -6.504 7.131 23.458 1.00 73.31 379 GLU A C 1
ATOM 3100 O O . GLU A 1 379 ? -7.179 6.284 22.840 1.00 73.31 379 GLU A O 1
ATOM 3105 N N . PRO A 1 380 ? -5.804 6.815 24.567 1.00 70.56 380 PRO A N 1
ATOM 3106 C CA . PRO A 1 380 ? -5.872 5.503 25.189 1.00 70.56 380 PRO A CA 1
ATOM 3107 C C . PRO A 1 380 ? -7.262 5.293 25.796 1.00 70.56 380 PRO A C 1
ATOM 3109 O O . PRO A 1 380 ? -7.797 6.166 26.476 1.00 70.56 380 PRO A O 1
ATOM 3112 N N . ASP A 1 381 ? -7.843 4.112 25.574 1.00 76.81 381 ASP A N 1
ATOM 3113 C CA . ASP A 1 381 ? -9.141 3.741 26.141 1.00 76.81 381 ASP A CA 1
ATOM 3114 C C . ASP A 1 381 ? -9.001 2.440 26.952 1.00 76.81 381 ASP A C 1
ATOM 3116 O O . ASP A 1 381 ? -8.874 1.362 26.362 1.00 76.81 381 ASP A O 1
ATOM 3120 N N . PRO A 1 382 ? -9.024 2.498 28.298 1.00 72.62 382 PRO A N 1
ATOM 3121 C CA . PRO A 1 382 ? -8.880 1.310 29.143 1.00 72.62 382 PRO A CA 1
ATOM 3122 C C . PRO A 1 382 ? -10.060 0.327 29.018 1.00 72.62 382 PRO A C 1
ATOM 3124 O O . PRO A 1 382 ? -9.958 -0.823 29.453 1.00 72.62 382 PRO A O 1
ATOM 3127 N N . TYR A 1 383 ? -11.167 0.753 28.403 1.00 82.25 383 TYR A N 1
ATOM 3128 C CA . TYR A 1 383 ? -12.354 -0.063 28.141 1.00 82.25 383 TYR A CA 1
ATOM 3129 C C . TYR A 1 383 ? -12.426 -0.523 26.680 1.00 82.25 383 TYR A C 1
ATOM 3131 O O . TYR A 1 383 ? -13.508 -0.765 26.145 1.00 82.25 383 TYR A O 1
ATOM 3139 N N . SER A 1 384 ? -11.269 -0.655 26.038 1.00 87.56 384 SER A N 1
ATOM 3140 C CA . SER A 1 384 ? -11.124 -1.248 24.713 1.00 87.56 384 SER A CA 1
ATOM 3141 C C . SER A 1 384 ? -10.172 -2.441 24.752 1.00 87.56 384 SER A C 1
ATOM 3143 O O . SER A 1 384 ? -9.328 -2.558 25.644 1.00 87.56 384 SER A O 1
ATOM 3145 N N . VAL A 1 385 ? -10.331 -3.349 23.791 1.00 89.19 385 VAL A N 1
ATOM 3146 C CA . VAL A 1 385 ? -9.395 -4.453 23.570 1.00 89.19 385 VAL A CA 1
ATOM 3147 C C . VAL A 1 385 ? -8.447 -4.056 22.453 1.00 89.19 385 VAL A C 1
ATOM 3149 O O . VAL A 1 385 ? -8.838 -3.403 21.496 1.00 89.19 385 VAL A O 1
ATOM 3152 N N . HIS A 1 386 ? -7.189 -4.443 22.569 1.00 87.75 386 HIS A N 1
ATOM 3153 C CA . HIS A 1 386 ? -6.161 -4.168 21.584 1.00 87.75 386 HIS A CA 1
ATOM 3154 C C . HIS A 1 386 ? -5.686 -5.468 20.947 1.00 87.75 386 HIS A C 1
ATOM 3156 O O . HIS A 1 386 ? -5.333 -6.420 21.639 1.00 87.75 386 HIS A O 1
ATOM 3162 N N . LEU A 1 387 ? -5.639 -5.493 19.624 1.00 87.31 387 LEU A N 1
ATOM 3163 C CA . LEU A 1 387 ? -5.067 -6.570 18.836 1.00 87.31 387 LEU A CA 1
ATOM 3164 C C . LEU A 1 387 ? -3.615 -6.224 18.493 1.00 87.31 387 LEU A C 1
ATOM 3166 O O . LEU A 1 387 ? -3.336 -5.216 17.843 1.00 87.31 387 LEU A O 1
ATOM 3170 N N . LEU A 1 388 ? -2.689 -7.064 18.942 1.00 82.25 388 LEU A N 1
ATOM 3171 C CA . LEU A 1 388 ? -1.271 -6.989 18.607 1.00 82.25 388 LEU A CA 1
ATOM 3172 C C . LEU A 1 388 ? -0.949 -8.067 17.580 1.00 82.25 388 LEU A C 1
ATOM 3174 O O . LEU A 1 388 ? -1.265 -9.230 17.808 1.00 82.25 388 LEU A O 1
ATOM 3178 N N . THR A 1 389 ? -0.283 -7.694 16.493 1.00 77.44 389 THR A N 1
ATOM 3179 C CA . THR A 1 389 ? 0.101 -8.602 15.404 1.00 77.44 389 THR A CA 1
ATOM 3180 C C . THR A 1 389 ? 1.626 -8.682 15.281 1.00 77.44 389 THR A C 1
ATOM 3182 O O . THR A 1 389 ? 2.329 -7.706 15.546 1.00 77.44 389 THR A O 1
ATOM 3185 N N . SER A 1 390 ? 2.161 -9.838 14.876 1.00 68.81 390 SER A N 1
ATOM 3186 C CA . SER A 1 390 ? 3.593 -10.018 14.588 1.00 68.81 390 SER A CA 1
ATOM 3187 C C . SER A 1 390 ? 4.026 -9.226 13.362 1.00 68.81 390 SER A C 1
ATOM 3189 O O . SER A 1 390 ? 5.167 -8.776 13.286 1.00 68.81 390 SER A O 1
ATOM 3191 N N . ILE A 1 391 ? 3.104 -9.030 12.418 1.00 65.88 391 ILE A N 1
ATOM 3192 C CA . ILE A 1 391 ? 3.292 -8.180 11.249 1.00 65.88 391 ILE A CA 1
ATOM 3193 C C . ILE A 1 391 ? 2.632 -6.842 11.527 1.00 65.88 391 ILE A C 1
ATOM 3195 O O . ILE A 1 391 ? 1.425 -6.759 11.743 1.00 65.88 391 ILE A O 1
ATOM 3199 N N . SER A 1 392 ? 3.408 -5.766 11.492 1.00 64.25 392 SER A N 1
ATOM 3200 C CA . SER A 1 392 ? 2.841 -4.424 11.571 1.00 64.25 392 SER A CA 1
ATOM 3201 C C . SER A 1 392 ? 2.588 -3.858 10.171 1.00 64.25 392 SER A C 1
ATOM 3203 O O . SER A 1 392 ? 3.263 -2.929 9.730 1.00 64.25 392 SER A O 1
ATOM 3205 N N . SER A 1 393 ? 1.592 -4.372 9.464 1.00 66.50 393 SER A N 1
ATOM 3206 C CA . SER A 1 393 ? 1.128 -3.718 8.237 1.00 66.50 393 SER A CA 1
ATOM 3207 C C . SER A 1 393 ? 0.713 -2.255 8.506 1.00 66.50 393 SER A C 1
ATOM 3209 O O . SER A 1 393 ? 0.294 -1.929 9.631 1.00 66.50 393 SER A O 1
ATOM 3211 N N . PRO A 1 394 ? 0.872 -1.351 7.518 1.00 70.19 394 PRO A N 1
ATOM 3212 C CA . PRO A 1 394 ? 0.276 -0.017 7.550 1.00 70.19 394 PRO A CA 1
ATOM 3213 C C . PRO A 1 394 ? -1.208 -0.034 7.937 1.00 70.19 394 PRO A C 1
ATOM 3215 O O . PRO A 1 394 ? -1.931 -0.991 7.660 1.00 70.19 394 PRO A O 1
ATOM 3218 N N . HIS A 1 395 ? -1.664 1.029 8.601 1.00 74.56 395 HIS A N 1
ATOM 3219 C CA . HIS A 1 395 ? -2.997 1.062 9.202 1.00 74.56 395 HIS A CA 1
ATOM 3220 C C . HIS A 1 395 ? -4.148 0.985 8.197 1.00 74.56 395 HIS A C 1
ATOM 3222 O O . HIS A 1 395 ? -5.167 0.372 8.499 1.00 74.56 395 HIS A O 1
ATOM 3228 N N . PHE A 1 396 ? -3.965 1.540 7.003 1.00 77.56 396 PHE A N 1
ATOM 3229 C CA . PHE A 1 396 ? -4.980 1.522 5.957 1.00 77.56 396 PHE A CA 1
ATOM 3230 C C . PHE A 1 396 ? -5.319 0.102 5.495 1.00 77.56 396 PHE A C 1
ATOM 3232 O O . PHE A 1 396 ? -6.497 -0.226 5.423 1.00 77.56 396 PHE A O 1
ATOM 3239 N N . PHE A 1 397 ? -4.318 -0.773 5.316 1.00 80.38 397 PHE A N 1
ATOM 3240 C CA . PHE A 1 397 ? -4.556 -2.191 5.003 1.00 80.38 397 PHE A CA 1
ATOM 3241 C C . PHE A 1 397 ? -5.422 -2.857 6.072 1.00 80.38 397 PHE A C 1
ATOM 3243 O O . PHE A 1 397 ? -6.352 -3.591 5.770 1.00 80.38 397 PHE A O 1
ATOM 3250 N N . LYS A 1 398 ? -5.144 -2.559 7.347 1.00 83.25 398 LYS A N 1
ATOM 3251 C CA . LYS A 1 398 ? -5.921 -3.093 8.470 1.00 83.25 398 LYS A CA 1
ATOM 3252 C C . LYS A 1 398 ? -7.363 -2.593 8.422 1.00 83.25 398 LYS A C 1
ATOM 3254 O O . LYS A 1 398 ? -8.273 -3.383 8.624 1.00 83.25 398 LYS A O 1
ATOM 3259 N N . GLN A 1 399 ? -7.581 -1.304 8.161 1.00 89.44 399 GLN A N 1
ATOM 3260 C CA . GLN A 1 399 ? -8.928 -0.738 8.060 1.00 89.44 399 GLN A CA 1
ATOM 3261 C C . GLN A 1 399 ? -9.725 -1.370 6.918 1.00 89.44 399 GLN A C 1
ATOM 3263 O O . GLN A 1 399 ? -10.866 -1.756 7.149 1.00 89.44 399 GLN A O 1
ATOM 3268 N N . VAL A 1 400 ? -9.130 -1.510 5.729 1.00 92.19 400 VAL A N 1
ATOM 3269 C CA . VAL A 1 400 ? -9.785 -2.132 4.567 1.00 92.19 400 VAL A CA 1
ATOM 3270 C C . VAL A 1 400 ? -10.143 -3.586 4.870 1.00 92.19 400 VAL A C 1
ATOM 3272 O O . VAL A 1 400 ? -11.321 -3.927 4.793 1.00 92.19 400 VAL A O 1
ATOM 3275 N N . SER A 1 401 ? -9.189 -4.393 5.347 1.00 91.12 401 SER A N 1
ATOM 3276 C CA . SER A 1 401 ? -9.449 -5.797 5.687 1.00 91.12 401 SER A CA 1
ATOM 3277 C C . SER A 1 401 ? -10.517 -5.957 6.767 1.00 91.12 401 SER A C 1
ATOM 3279 O O . SER A 1 401 ? -11.386 -6.814 6.659 1.00 91.12 401 SER A O 1
ATOM 3281 N N . PHE A 1 402 ? -10.505 -5.131 7.818 1.00 92.56 402 PHE A N 1
ATOM 3282 C CA . PHE A 1 402 ? -11.560 -5.209 8.830 1.00 92.56 402 PHE A CA 1
ATOM 3283 C C . PHE A 1 402 ? -12.928 -4.797 8.285 1.00 92.56 402 PHE A C 1
ATOM 3285 O O . PHE A 1 402 ? -13.923 -5.388 8.697 1.00 92.56 402 PHE A O 1
ATOM 3292 N N . VAL A 1 403 ? -13.004 -3.802 7.396 1.00 95.25 403 VAL A N 1
ATOM 3293 C CA . VAL A 1 403 ? -14.273 -3.419 6.761 1.00 95.25 403 VAL A CA 1
ATOM 3294 C C . VAL A 1 403 ? -14.799 -4.552 5.906 1.00 95.25 403 VAL A C 1
ATOM 3296 O O . VAL A 1 403 ? -15.928 -4.971 6.130 1.00 95.25 403 VAL A O 1
ATOM 3299 N N . GLU A 1 404 ? -13.985 -5.079 4.999 1.00 94.69 404 GLU A N 1
ATOM 3300 C CA . GLU A 1 404 ? -14.361 -6.196 4.134 1.00 94.69 404 GLU A CA 1
ATOM 3301 C C . GLU A 1 404 ? -14.916 -7.368 4.958 1.00 94.69 404 GLU A C 1
ATOM 3303 O O . GLU A 1 404 ? -16.063 -7.781 4.784 1.00 94.69 404 GLU A O 1
ATOM 3308 N N . GLN A 1 405 ? -14.155 -7.817 5.958 1.00 94.62 405 GLN A N 1
ATOM 3309 C CA . GLN A 1 405 ? -14.512 -8.996 6.743 1.00 94.62 405 GLN A CA 1
ATOM 3310 C C . GLN A 1 405 ? -15.711 -8.770 7.669 1.00 94.62 405 GLN A C 1
ATOM 3312 O O . GLN A 1 405 ? -16.537 -9.666 7.848 1.00 94.62 405 GLN A O 1
ATOM 3317 N N . LEU A 1 406 ? -15.852 -7.590 8.280 1.00 94.75 406 LEU A N 1
ATOM 3318 C CA . LEU A 1 406 ? -16.980 -7.315 9.178 1.00 94.75 406 LEU A CA 1
ATOM 3319 C C . LEU A 1 406 ? -18.272 -7.000 8.423 1.00 94.75 406 LEU A C 1
ATOM 3321 O O . LEU A 1 406 ? -19.340 -7.357 8.916 1.00 94.75 406 LEU A O 1
ATOM 3325 N N . LEU A 1 407 ? -18.199 -6.368 7.247 1.00 94.50 407 LEU A N 1
ATOM 3326 C CA . LEU A 1 407 ? -19.375 -6.176 6.398 1.00 94.50 407 LEU A CA 1
ATOM 3327 C C . LEU A 1 407 ? -19.905 -7.512 5.849 1.00 94.50 407 LEU A C 1
ATOM 3329 O O . LEU A 1 407 ? -21.108 -7.640 5.647 1.00 94.50 407 LEU A O 1
ATOM 3333 N N . GLU A 1 408 ? -19.040 -8.509 5.647 1.00 92.31 408 GLU A N 1
ATOM 3334 C CA . GLU A 1 408 ? -19.445 -9.849 5.202 1.00 92.31 408 GLU A CA 1
ATOM 3335 C C . GLU A 1 408 ? -20.009 -10.718 6.342 1.00 92.31 408 GLU A C 1
ATOM 3337 O O . GLU A 1 408 ? -20.937 -11.500 6.136 1.00 92.31 408 GLU A O 1
ATOM 3342 N N . THR A 1 409 ? -19.447 -10.614 7.550 1.00 90.31 409 THR A N 1
ATOM 3343 C CA . THR A 1 409 ? -19.723 -11.572 8.640 1.00 90.31 409 THR A CA 1
ATOM 3344 C C . THR A 1 409 ? -20.800 -11.135 9.629 1.00 90.31 409 THR A C 1
ATOM 3346 O O . THR A 1 409 ? -21.409 -11.986 10.282 1.00 90.31 409 THR A O 1
ATOM 3349 N N . LEU A 1 410 ? -21.035 -9.833 9.790 1.00 92.19 410 LEU A N 1
ATOM 3350 C CA . LEU A 1 410 ? -22.074 -9.334 10.689 1.00 92.19 410 LEU A CA 1
ATOM 3351 C C . LEU A 1 410 ? -23.469 -9.487 10.043 1.00 92.19 410 LEU A C 1
ATOM 3353 O O . LEU A 1 410 ? -23.593 -9.397 8.826 1.00 92.19 410 LEU A O 1
ATOM 3357 N N . PRO A 1 411 ? -24.538 -9.688 10.835 1.00 88.69 411 PRO A N 1
ATOM 3358 C CA . PRO A 1 411 ? -25.885 -9.931 10.306 1.00 88.69 411 PRO A CA 1
ATOM 3359 C C . PRO A 1 411 ? -26.556 -8.698 9.673 1.00 88.69 411 PRO A C 1
ATOM 3361 O O . PRO A 1 411 ? -27.307 -8.852 8.716 1.00 88.69 411 PRO A O 1
ATOM 3364 N N . GLU A 1 412 ? -26.305 -7.481 10.174 1.00 92.62 412 GLU A N 1
ATOM 3365 C CA . GLU A 1 412 ? -26.812 -6.231 9.575 1.00 92.62 412 GLU A CA 1
ATOM 3366 C C . GLU A 1 412 ? -25.792 -5.081 9.713 1.00 92.62 412 GLU A C 1
ATOM 3368 O O . GLU A 1 412 ? -26.039 -4.095 10.427 1.00 92.62 412 GLU A O 1
ATOM 3373 N N . PRO A 1 413 ? -24.610 -5.200 9.089 1.00 95.25 413 PRO A N 1
ATOM 3374 C CA . PRO A 1 413 ? -23.550 -4.227 9.250 1.00 95.25 413 PRO A CA 1
ATOM 3375 C C . PRO A 1 413 ? -23.810 -2.973 8.427 1.00 95.25 413 PRO A C 1
ATOM 3377 O O . PRO A 1 413 ? -24.293 -3.018 7.301 1.00 95.25 413 PRO A O 1
ATOM 3380 N N . VAL A 1 414 ? -23.428 -1.835 8.989 1.00 95.62 414 VAL A N 1
ATOM 3381 C CA . VAL A 1 414 ? -23.469 -0.541 8.322 1.00 95.62 414 VAL A CA 1
ATOM 3382 C C . VAL A 1 414 ? -22.151 0.169 8.581 1.00 95.62 414 VAL A C 1
ATOM 3384 O O . VAL A 1 414 ? -21.797 0.427 9.732 1.00 95.62 414 VAL A O 1
ATOM 3387 N N . LEU A 1 415 ? -21.422 0.495 7.519 1.00 96.19 415 LEU A N 1
ATOM 3388 C CA . LEU A 1 415 ? -20.264 1.374 7.572 1.00 96.19 415 LEU A CA 1
ATOM 3389 C C . LEU A 1 415 ? -20.739 2.801 7.864 1.00 96.19 415 LEU A C 1
ATOM 3391 O O . LEU A 1 415 ? -21.550 3.363 7.125 1.00 96.19 415 LEU A O 1
ATOM 3395 N N . VAL A 1 416 ? -20.237 3.378 8.953 1.00 95.50 416 VAL A N 1
ATOM 3396 C CA . VAL A 1 416 ? -20.612 4.715 9.422 1.00 95.50 416 VAL A CA 1
ATOM 3397 C C . VAL A 1 416 ? -19.533 5.724 9.010 1.00 95.50 416 VAL A C 1
ATOM 3399 O O . VAL A 1 416 ? -18.346 5.455 9.225 1.00 95.50 416 VAL A O 1
ATOM 3402 N N . PRO A 1 417 ? -19.902 6.902 8.470 1.00 93.44 417 PRO A N 1
ATOM 3403 C CA . PRO A 1 417 ? -18.945 7.922 8.063 1.00 93.44 417 PRO A CA 1
ATOM 3404 C C . PRO A 1 417 ? -18.024 8.352 9.206 1.00 93.44 417 PRO A C 1
ATOM 3406 O O . PRO A 1 417 ? -18.476 8.810 10.256 1.00 93.44 417 PRO A O 1
ATOM 3409 N N . CYS A 1 418 ? -16.714 8.283 8.975 1.00 92.06 418 CYS A N 1
ATOM 3410 C CA . CYS A 1 418 ? -15.705 8.773 9.904 1.00 92.06 418 CYS A CA 1
ATOM 3411 C C . CYS A 1 418 ? -14.609 9.511 9.135 1.00 92.06 418 CYS A C 1
ATOM 3413 O O . CYS A 1 418 ? -13.994 8.935 8.247 1.00 92.06 418 CYS A O 1
ATOM 3415 N N . LYS A 1 419 ? -14.349 10.781 9.476 1.00 89.38 419 LYS A N 1
ATOM 3416 C CA . LYS A 1 419 ? -13.245 11.533 8.855 1.00 89.38 419 LYS A CA 1
ATOM 3417 C C . LYS A 1 419 ? -11.878 11.144 9.414 1.00 89.38 419 LYS A C 1
ATOM 3419 O O . LYS A 1 419 ? -10.868 11.443 8.794 1.00 89.38 419 LYS A O 1
ATOM 3424 N N . ASN A 1 420 ? -11.817 10.544 10.600 1.00 87.94 420 ASN A N 1
ATOM 3425 C CA . ASN A 1 420 ? -10.551 10.305 11.287 1.00 87.94 420 ASN A CA 1
ATOM 3426 C C . ASN A 1 420 ? -9.719 9.267 10.524 1.00 87.94 420 ASN A C 1
ATOM 3428 O O . ASN A 1 420 ? -10.141 8.128 10.350 1.00 87.94 420 ASN A O 1
ATOM 3432 N N . VAL A 1 421 ? -8.515 9.657 10.110 1.00 83.38 421 VAL A N 1
ATOM 3433 C CA . VAL A 1 421 ? -7.627 8.864 9.237 1.00 83.38 421 VAL A CA 1
ATOM 3434 C C . VAL A 1 421 ? -7.338 7.448 9.731 1.00 83.38 421 VAL A C 1
ATOM 3436 O O . VAL A 1 421 ? -7.290 6.515 8.941 1.00 83.38 421 VAL A O 1
ATOM 3439 N N . ASN A 1 422 ? -7.174 7.264 11.041 1.00 83.69 422 ASN A N 1
ATOM 3440 C CA . ASN A 1 422 ? -6.812 5.980 11.632 1.00 83.69 422 ASN A CA 1
ATOM 3441 C C . ASN A 1 422 ? -8.014 5.208 12.185 1.00 83.69 422 ASN A C 1
ATOM 3443 O O . ASN A 1 422 ? -7.811 4.224 12.899 1.00 83.69 422 ASN A O 1
ATOM 3447 N N . GLN A 1 423 ? -9.242 5.670 11.935 1.00 89.75 423 GLN A N 1
ATOM 3448 C CA . GLN A 1 423 ? -10.440 5.126 12.555 1.00 89.75 423 GLN A CA 1
ATOM 3449 C C . GLN A 1 423 ? -11.475 4.697 11.522 1.00 89.75 423 GLN A C 1
ATOM 3451 O O . GLN A 1 423 ? -11.725 5.370 10.527 1.00 89.75 423 GLN A O 1
ATOM 3456 N N . THR A 1 424 ? -12.129 3.585 11.819 1.00 93.94 424 THR A N 1
ATOM 3457 C CA . THR A 1 424 ? -13.254 3.069 11.051 1.00 93.94 424 THR A CA 1
ATOM 3458 C C . THR A 1 424 ? -14.365 2.676 12.011 1.00 93.94 424 THR A C 1
ATOM 3460 O O . THR A 1 424 ? -14.098 2.180 13.110 1.00 93.94 424 THR A O 1
ATOM 3463 N N . ILE A 1 425 ? -15.614 2.940 11.632 1.00 96.25 425 ILE A N 1
ATOM 3464 C CA . ILE A 1 425 ? -16.780 2.701 12.482 1.00 96.25 425 ILE A CA 1
ATOM 3465 C C . ILE A 1 425 ? -17.776 1.843 11.713 1.00 96.25 425 ILE A C 1
ATOM 3467 O O . ILE A 1 425 ? -18.200 2.207 10.621 1.00 96.25 425 ILE A O 1
ATOM 3471 N N . ILE A 1 426 ? -18.162 0.716 12.302 1.00 96.88 426 ILE A N 1
ATOM 3472 C CA . ILE A 1 426 ? -19.178 -0.190 11.770 1.00 96.88 426 ILE A CA 1
ATOM 3473 C C . ILE A 1 426 ? -20.250 -0.357 12.838 1.00 96.88 426 ILE A C 1
ATOM 3475 O O . ILE A 1 426 ? -19.952 -0.647 13.997 1.00 96.88 426 ILE A O 1
ATOM 3479 N N . ARG A 1 427 ? -21.509 -0.168 12.462 1.00 96.00 427 ARG A N 1
ATOM 3480 C CA . ARG A 1 427 ? -22.666 -0.379 13.327 1.00 96.00 427 ARG A CA 1
ATOM 3481 C C . ARG A 1 427 ? -23.380 -1.649 12.899 1.00 96.00 427 ARG A C 1
ATOM 3483 O O . ARG A 1 427 ? -23.757 -1.774 11.744 1.00 96.00 427 ARG A O 1
ATOM 3490 N N . ASN A 1 428 ? -23.600 -2.569 13.829 1.00 94.19 428 ASN A N 1
ATOM 3491 C CA . ASN A 1 428 ? -24.509 -3.685 13.607 1.00 94.19 428 ASN A CA 1
ATOM 3492 C C . ASN A 1 428 ? -25.928 -3.255 13.995 1.00 94.19 428 ASN A C 1
ATOM 3494 O O . ASN A 1 428 ? -26.199 -3.001 15.174 1.00 94.19 428 ASN A O 1
ATOM 3498 N N . SER A 1 429 ? -26.819 -3.147 13.010 1.00 91.50 429 SER A N 1
ATOM 3499 C CA . SER A 1 429 ? -28.180 -2.636 13.206 1.00 91.50 429 SER A CA 1
ATOM 3500 C C . SER A 1 429 ? -29.047 -3.588 14.029 1.00 91.50 429 SER A C 1
ATOM 3502 O O . SER A 1 429 ? -29.788 -3.116 14.893 1.00 91.50 429 SER A O 1
ATOM 3504 N N . SER A 1 430 ? -28.860 -4.903 13.880 1.00 89.62 430 SER A N 1
ATOM 3505 C CA . SER A 1 430 ? -29.655 -5.915 14.587 1.00 89.62 430 SER A CA 1
ATOM 3506 C C . SER A 1 430 ? -29.467 -5.875 16.106 1.00 89.62 430 SER A C 1
ATOM 3508 O O . SER A 1 430 ? -30.424 -6.024 16.864 1.00 89.62 430 SER A O 1
ATOM 3510 N N . THR A 1 431 ? -28.244 -5.606 16.573 1.00 89.62 431 THR A N 1
ATOM 3511 C CA . THR A 1 431 ? -27.922 -5.494 18.006 1.00 89.62 431 THR A CA 1
ATOM 3512 C C . THR A 1 431 ? -27.760 -4.047 18.473 1.00 89.62 431 THR A C 1
ATOM 3514 O O . THR A 1 431 ? -27.443 -3.806 19.642 1.00 89.62 431 THR A O 1
ATOM 3517 N N . ASN A 1 432 ? -27.932 -3.071 17.573 1.00 91.62 432 ASN A N 1
ATOM 3518 C CA . ASN A 1 432 ? -27.641 -1.653 17.794 1.00 91.62 432 ASN A CA 1
ATOM 3519 C C . ASN A 1 432 ? -26.303 -1.442 18.537 1.00 91.62 432 ASN A C 1
ATOM 3521 O O . ASN A 1 432 ? -26.243 -0.770 19.577 1.00 91.62 432 ASN A O 1
ATOM 3525 N N . THR A 1 433 ? -25.265 -2.129 18.050 1.00 94.31 433 THR A N 1
ATOM 3526 C CA . THR A 1 433 ? -23.908 -2.159 18.617 1.00 94.31 433 THR A CA 1
ATOM 3527 C C . THR A 1 433 ? -22.946 -1.473 17.658 1.00 94.31 433 THR A C 1
ATOM 3529 O O . THR A 1 433 ? -22.960 -1.755 16.462 1.00 94.31 433 THR A O 1
ATOM 3532 N N . THR A 1 434 ? -22.099 -0.598 18.183 1.00 96.31 434 THR A N 1
ATOM 3533 C CA . THR A 1 434 ? -21.087 0.135 17.420 1.00 96.31 434 THR A CA 1
ATOM 3534 C C . THR A 1 434 ? -19.713 -0.461 17.683 1.00 96.31 434 THR A C 1
ATOM 3536 O O . THR A 1 434 ? -19.272 -0.559 18.831 1.00 96.31 434 THR A O 1
ATOM 3539 N N . ILE A 1 435 ? -19.030 -0.828 16.604 1.00 96.00 435 ILE A N 1
ATOM 3540 C CA . ILE A 1 435 ? -17.660 -1.321 16.583 1.00 96.00 435 ILE A CA 1
ATOM 3541 C C . ILE A 1 435 ? -16.793 -0.206 16.009 1.00 96.00 435 ILE A C 1
ATOM 3543 O O . ILE A 1 435 ? -16.936 0.205 14.859 1.00 96.00 435 ILE A O 1
ATOM 3547 N N . THR A 1 436 ? -15.882 0.292 16.826 1.00 94.94 436 THR A N 1
ATOM 3548 C CA . THR A 1 436 ? -14.904 1.300 16.448 1.00 94.94 436 THR A CA 1
ATOM 3549 C C . THR A 1 436 ? -13.534 0.645 16.389 1.00 94.94 436 THR A C 1
ATOM 3551 O O . THR A 1 436 ? -12.999 0.208 17.412 1.00 94.94 436 THR A O 1
ATOM 3554 N N . ILE A 1 437 ? -12.950 0.623 15.198 1.00 92.38 437 ILE A N 1
ATOM 3555 C CA . ILE A 1 437 ? -11.590 0.154 14.952 1.00 92.38 437 ILE A CA 1
ATOM 3556 C C . ILE A 1 437 ? -10.705 1.388 14.866 1.00 92.38 437 ILE A C 1
ATOM 3558 O O . ILE A 1 437 ? -10.956 2.272 14.053 1.00 92.38 437 ILE A O 1
ATOM 3562 N N . SER A 1 438 ? -9.688 1.489 15.714 1.00 87.75 438 SER A N 1
ATOM 3563 C CA . SER A 1 438 ? -8.667 2.533 15.600 1.00 87.75 438 SER A CA 1
ATOM 3564 C C . SER A 1 438 ? -7.315 1.871 15.443 1.00 87.75 438 SER A C 1
ATOM 3566 O O . SER A 1 438 ? -6.840 1.179 16.341 1.00 87.75 438 SER A O 1
ATOM 3568 N N . SER A 1 439 ? -6.691 2.045 14.291 1.00 79.25 439 SER A N 1
ATOM 3569 C CA . SER A 1 439 ? -5.388 1.460 14.052 1.00 79.25 439 SER A CA 1
ATOM 3570 C C . SER A 1 439 ? -4.307 2.355 14.648 1.00 79.25 439 SER A C 1
ATOM 3572 O O . SER A 1 439 ? -4.027 3.449 14.156 1.00 79.25 439 SER A O 1
ATOM 3574 N N . HIS A 1 440 ? -3.672 1.854 15.699 1.00 73.56 440 HIS A N 1
ATOM 3575 C CA . HIS A 1 440 ? -2.426 2.381 16.228 1.00 73.56 440 HIS A CA 1
ATOM 3576 C C . HIS A 1 440 ? -1.301 1.424 15.833 1.00 73.56 440 HIS A C 1
ATOM 3578 O O . HIS A 1 440 ? -1.504 0.313 15.327 1.00 73.56 440 HIS A O 1
ATOM 3584 N N . VAL A 1 441 ? -0.075 1.857 16.057 1.00 64.56 441 VAL A N 1
ATOM 3585 C CA . VAL A 1 441 ? 1.086 1.012 15.850 1.00 64.56 441 VAL A CA 1
ATOM 3586 C C . VAL A 1 441 ? 1.785 0.853 17.194 1.00 64.56 441 VAL A C 1
ATOM 3588 O O . VAL A 1 441 ? 2.063 1.854 17.844 1.00 64.56 441 VAL A O 1
ATOM 3591 N N . PRO A 1 442 ? 2.045 -0.386 17.649 1.00 65.31 442 PRO A N 1
ATOM 3592 C CA . PRO A 1 442 ? 1.843 -1.667 16.957 1.00 65.31 442 PRO A CA 1
ATOM 3593 C C . PRO A 1 442 ? 0.422 -2.268 17.068 1.00 65.31 442 PRO A C 1
ATOM 3595 O O . PRO A 1 442 ? 0.211 -3.374 16.576 1.00 65.31 442 PRO A O 1
ATOM 3598 N N . ALA A 1 443 ? -0.535 -1.594 17.715 1.00 77.75 443 ALA A N 1
ATOM 3599 C CA . ALA A 1 443 ? -1.799 -2.197 18.154 1.00 77.75 443 ALA A CA 1
ATOM 3600 C C . ALA A 1 443 ? -3.052 -1.674 17.437 1.00 77.75 443 ALA A C 1
ATOM 3602 O O . ALA A 1 443 ? -3.246 -0.474 17.307 1.00 77.75 443 ALA A O 1
ATOM 3603 N N . ILE A 1 444 ? -3.994 -2.550 17.106 1.00 84.81 444 ILE A N 1
ATOM 3604 C CA . ILE A 1 444 ? -5.322 -2.143 16.631 1.00 84.81 444 ILE A CA 1
ATOM 3605 C C . ILE A 1 444 ? -6.260 -2.086 17.832 1.00 84.81 444 ILE A C 1
ATOM 3607 O O . ILE A 1 444 ? -6.488 -3.095 18.488 1.00 84.81 444 ILE A O 1
ATOM 3611 N N . LYS A 1 445 ? -6.787 -0.906 18.146 1.00 88.19 445 LYS A N 1
ATOM 3612 C CA . LYS A 1 445 ? -7.802 -0.715 19.180 1.00 88.19 445 LYS A CA 1
ATOM 3613 C C . LYS A 1 445 ? -9.163 -1.137 18.639 1.00 88.19 445 LYS A C 1
ATOM 3615 O O . LYS A 1 445 ? -9.615 -0.623 17.621 1.00 88.19 445 LYS A O 1
ATOM 3620 N N . LEU A 1 446 ? -9.818 -2.033 19.357 1.00 91.75 446 LEU A N 1
ATOM 3621 C CA . LEU A 1 446 ? -11.145 -2.566 19.096 1.00 91.75 446 LEU A CA 1
ATOM 3622 C C . LEU A 1 446 ? -12.051 -2.135 20.249 1.00 91.75 446 LEU A C 1
ATOM 3624 O O . LEU A 1 446 ? -11.984 -2.665 21.363 1.00 91.75 446 LEU A O 1
ATOM 3628 N N . LYS A 1 447 ? -12.886 -1.132 19.993 1.00 92.69 447 LYS A N 1
ATOM 3629 C CA . LYS A 1 447 ? -13.866 -0.634 20.956 1.00 92.69 447 LYS A CA 1
ATOM 3630 C C . LYS A 1 447 ? -15.260 -1.059 20.525 1.00 92.69 447 LYS A C 1
ATOM 3632 O O . LYS A 1 447 ? -15.674 -0.781 19.407 1.00 92.69 447 LYS A O 1
ATOM 3637 N N . VAL A 1 448 ? -15.982 -1.697 21.439 1.00 93.69 448 VAL A N 1
ATOM 3638 C CA . VAL A 1 448 ? -17.379 -2.099 21.256 1.00 93.69 448 VAL A CA 1
ATOM 3639 C C . VAL A 1 448 ? -18.194 -1.401 22.337 1.00 93.69 448 VAL A C 1
ATOM 3641 O O . VAL A 1 448 ? -17.892 -1.557 23.519 1.00 93.69 448 VAL A O 1
ATOM 3644 N N . ASP A 1 449 ? -19.185 -0.596 21.958 1.00 91.94 449 ASP A N 1
ATOM 3645 C CA . ASP A 1 449 ? -19.970 0.208 22.911 1.00 91.94 449 ASP A CA 1
ATOM 3646 C C . ASP A 1 449 ? -20.851 -0.649 23.843 1.00 91.94 449 ASP A C 1
ATOM 3648 O O . ASP A 1 449 ? -20.995 -0.356 25.033 1.00 91.94 449 ASP A O 1
ATOM 3652 N N . LYS A 1 450 ? -21.405 -1.739 23.307 1.00 90.62 450 LYS A N 1
ATOM 3653 C CA . LYS A 1 450 ? -22.255 -2.721 23.985 1.00 90.62 450 LYS A CA 1
ATOM 3654 C C . LYS A 1 450 ? -21.687 -4.125 23.747 1.00 90.62 450 LYS A C 1
ATOM 3656 O O . LYS A 1 450 ? -22.257 -4.896 22.973 1.00 90.62 450 LYS A O 1
ATOM 3661 N N . PRO A 1 451 ? -20.548 -4.461 24.379 1.00 88.06 451 PRO A N 1
ATOM 3662 C CA . PRO A 1 451 ? -19.878 -5.731 24.141 1.00 88.06 451 PRO A CA 1
ATOM 3663 C C . PRO A 1 451 ? -20.792 -6.891 24.541 1.00 88.06 451 PRO A C 1
ATOM 3665 O O . PRO A 1 451 ? -21.336 -6.912 25.649 1.00 88.06 451 PRO A O 1
ATOM 3668 N N . ASN A 1 452 ? -20.940 -7.847 23.630 1.00 90.88 452 ASN A N 1
ATOM 3669 C CA . ASN A 1 452 ? -21.623 -9.117 23.841 1.00 90.88 452 ASN A CA 1
ATOM 3670 C C . ASN A 1 452 ? -20.828 -10.244 23.161 1.00 90.88 452 ASN A C 1
ATOM 3672 O O . ASN A 1 452 ? -20.007 -9.980 22.281 1.00 90.88 452 ASN A O 1
ATOM 3676 N N . GLU A 1 453 ? -21.045 -11.479 23.614 1.00 91.56 453 GLU A N 1
ATOM 3677 C CA . GLU A 1 453 ? -20.229 -12.637 23.226 1.00 91.56 453 GLU A CA 1
ATOM 3678 C C . GLU A 1 453 ? -20.272 -12.897 21.717 1.00 91.56 453 GLU A C 1
ATOM 3680 O O . GLU A 1 453 ? -19.232 -13.142 21.113 1.00 91.56 453 GLU A O 1
ATOM 3685 N N . GLU A 1 454 ? -21.449 -12.773 21.102 1.00 91.69 454 GLU A N 1
ATOM 3686 C CA . GLU A 1 454 ? -21.664 -13.022 19.675 1.00 91.69 454 GLU A CA 1
ATOM 3687 C C . GLU A 1 454 ? -20.894 -12.026 18.798 1.00 91.69 454 GLU A C 1
ATOM 3689 O O . GLU A 1 454 ? -20.107 -12.431 17.943 1.00 91.69 454 GLU A O 1
ATOM 3694 N N . ILE A 1 455 ? -21.038 -10.722 19.056 1.00 92.50 455 ILE A N 1
ATOM 3695 C CA . ILE A 1 455 ? -20.328 -9.681 18.300 1.00 92.50 455 ILE A CA 1
ATOM 3696 C C . ILE A 1 455 ? -18.816 -9.789 18.502 1.00 92.50 455 ILE A C 1
ATOM 3698 O O . ILE A 1 455 ? -18.057 -9.695 17.538 1.00 92.50 455 ILE A O 1
ATOM 3702 N N . CYS A 1 456 ? -18.357 -10.020 19.734 1.00 93.44 456 CYS A N 1
ATOM 3703 C CA . CYS A 1 456 ? -16.934 -10.216 20.000 1.00 93.44 456 CYS A CA 1
ATOM 3704 C C . CYS A 1 456 ? -16.389 -11.464 19.288 1.00 93.44 456 CYS A C 1
ATOM 3706 O O . CYS A 1 456 ? -15.291 -11.407 18.739 1.00 93.44 456 CYS A O 1
ATOM 3708 N N . ALA A 1 457 ? -17.153 -12.559 19.230 1.00 93.38 457 ALA A N 1
ATOM 3709 C CA . ALA A 1 457 ? -16.766 -13.765 18.501 1.00 93.38 457 ALA A CA 1
ATOM 3710 C C . ALA A 1 457 ? -16.656 -13.512 16.990 1.00 93.38 457 ALA A C 1
ATOM 3712 O O . ALA A 1 457 ? -15.718 -13.996 16.362 1.00 93.38 457 ALA A O 1
ATOM 3713 N N . LEU A 1 458 ? -17.556 -12.713 16.408 1.00 94.00 458 LEU A N 1
ATOM 3714 C CA . LEU A 1 458 ? -17.475 -12.321 14.996 1.00 94.00 458 LEU A CA 1
ATOM 3715 C C . LEU A 1 458 ? -16.240 -11.453 14.707 1.00 94.00 458 LEU A C 1
ATOM 3717 O O . LEU A 1 458 ? -15.563 -11.682 13.710 1.00 94.00 458 LEU A O 1
ATOM 3721 N N . ILE A 1 459 ? -15.870 -10.535 15.608 1.00 93.69 459 ILE A N 1
ATOM 3722 C CA . ILE A 1 459 ? -14.628 -9.750 15.475 1.00 93.69 459 ILE A CA 1
ATOM 3723 C C . ILE A 1 459 ? -13.382 -10.652 15.531 1.00 93.69 459 ILE A C 1
ATOM 3725 O O . ILE A 1 459 ? -12.423 -10.436 14.786 1.00 93.69 459 ILE A O 1
ATOM 3729 N N . ILE A 1 460 ? -13.381 -11.668 16.399 1.00 92.56 460 ILE A N 1
ATOM 3730 C CA . ILE A 1 460 ? -12.277 -12.636 16.494 1.00 92.56 460 ILE A CA 1
ATOM 3731 C C . ILE A 1 460 ? -12.184 -13.465 15.209 1.00 92.56 460 ILE A C 1
ATOM 3733 O O . ILE A 1 460 ? -11.097 -13.566 14.651 1.00 92.56 460 ILE A O 1
ATOM 3737 N N . LYS A 1 461 ? -13.309 -13.968 14.688 1.00 92.38 461 LYS A N 1
ATOM 3738 C CA . LYS A 1 461 ? -13.351 -14.699 13.410 1.00 92.38 461 LYS A CA 1
ATOM 3739 C C . LYS A 1 461 ? -12.883 -13.848 12.230 1.00 92.38 461 LYS A C 1
ATOM 3741 O O . LYS A 1 461 ? -12.134 -14.332 11.390 1.00 92.38 461 LYS A O 1
ATOM 3746 N N . ALA A 1 462 ? -13.280 -12.575 12.183 1.00 92.56 462 ALA A N 1
ATOM 3747 C CA . ALA A 1 462 ? -12.768 -11.640 11.186 1.00 92.56 462 ALA A CA 1
ATOM 3748 C C . ALA A 1 462 ? -11.243 -11.500 11.312 1.00 92.56 462 ALA A C 1
ATOM 3750 O O . ALA A 1 462 ? -10.537 -11.551 10.317 1.00 92.56 462 ALA A O 1
ATOM 3751 N N . THR A 1 463 ? -10.715 -11.406 12.536 1.00 90.88 463 THR A N 1
ATOM 3752 C CA . THR A 1 463 ? -9.263 -11.348 12.774 1.00 90.88 463 THR A CA 1
ATOM 3753 C C . THR A 1 463 ? -8.537 -12.616 12.306 1.00 90.88 463 THR A C 1
ATOM 3755 O O . THR A 1 463 ? -7.473 -12.500 11.705 1.00 90.88 463 THR A O 1
ATOM 3758 N N . GLU A 1 464 ? -9.100 -13.803 12.561 1.00 89.00 464 GLU A N 1
ATOM 3759 C CA . GLU A 1 464 ? -8.583 -15.090 12.065 1.00 89.00 464 GLU A CA 1
ATOM 3760 C C . GLU A 1 464 ? -8.521 -15.109 10.537 1.00 89.00 464 GLU A C 1
ATOM 3762 O O . GLU A 1 464 ? -7.457 -15.351 9.976 1.00 89.00 464 GLU A O 1
ATOM 3767 N N . LYS A 1 465 ? -9.613 -14.731 9.862 1.00 90.00 465 LYS A N 1
ATOM 3768 C CA . LYS A 1 465 ? -9.666 -14.692 8.396 1.00 90.00 465 LYS A CA 1
ATOM 3769 C C . LYS A 1 465 ? -8.647 -13.709 7.802 1.00 90.00 465 LYS A C 1
ATOM 3771 O O . LYS A 1 465 ? -7.929 -14.071 6.879 1.00 90.00 465 LYS A O 1
ATOM 3776 N N . ILE A 1 466 ? -8.485 -12.520 8.396 1.00 88.62 466 ILE A N 1
ATOM 3777 C CA . ILE A 1 466 ? -7.446 -11.549 7.988 1.00 88.62 466 ILE A CA 1
ATOM 3778 C C . ILE A 1 466 ? -6.034 -12.133 8.149 1.00 88.62 466 ILE A C 1
ATOM 3780 O O . ILE A 1 466 ? -5.150 -11.869 7.333 1.00 88.62 466 ILE A O 1
ATOM 3784 N N . ALA A 1 467 ? -5.786 -12.887 9.223 1.00 85.31 467 ALA A N 1
ATOM 3785 C CA . ALA A 1 467 ? -4.494 -13.524 9.454 1.00 85.31 467 ALA A CA 1
ATOM 3786 C C . ALA A 1 467 ? -4.223 -14.654 8.446 1.00 85.31 467 ALA A C 1
ATOM 3788 O O . ALA A 1 467 ? -3.095 -14.760 7.961 1.00 85.31 467 ALA A O 1
ATOM 3789 N N . ASP A 1 468 ? -5.245 -15.444 8.113 1.00 84.38 468 ASP A N 1
ATOM 3790 C CA . ASP A 1 468 ? -5.174 -16.576 7.182 1.00 84.38 468 ASP A CA 1
ATOM 3791 C C . ASP A 1 468 ? -5.012 -16.140 5.717 1.00 84.38 468 ASP A C 1
ATOM 3793 O O . ASP A 1 468 ? -4.321 -16.802 4.944 1.00 84.38 468 ASP A O 1
ATOM 3797 N N . GLU A 1 469 ? -5.606 -15.009 5.332 1.00 82.06 469 GLU A N 1
ATOM 3798 C CA . GLU A 1 469 ? -5.479 -14.424 3.989 1.00 82.06 469 GLU A CA 1
ATOM 3799 C C . GLU A 1 469 ? -4.099 -13.790 3.739 1.00 82.06 469 GLU A C 1
ATOM 3801 O O . GLU A 1 469 ? -3.750 -13.458 2.605 1.00 82.06 469 GLU A O 1
ATOM 3806 N N . SER A 1 470 ? -3.275 -13.631 4.779 1.00 75.12 470 SER A N 1
ATOM 3807 C CA . SER A 1 470 ? -1.937 -13.073 4.627 1.00 75.12 470 SER A CA 1
ATOM 3808 C C . SER A 1 470 ? -0.975 -14.061 3.964 1.00 75.12 470 SER A C 1
ATOM 3810 O O . SER A 1 470 ? -0.819 -15.203 4.391 1.00 75.12 470 SER A O 1
ATOM 3812 N N . HIS A 1 471 ? -0.209 -13.586 2.980 1.00 67.44 471 HIS A N 1
ATOM 3813 C CA . HIS A 1 471 ? 0.857 -14.374 2.345 1.00 67.44 471 HIS A CA 1
ATOM 3814 C C . HIS A 1 471 ? 2.017 -14.737 3.293 1.00 67.44 471 HIS A C 1
ATOM 3816 O O . HIS A 1 471 ? 2.875 -15.551 2.945 1.00 67.44 471 HIS A O 1
ATOM 3822 N N . VAL A 1 472 ? 2.074 -14.133 4.485 1.00 66.88 472 VAL A N 1
ATOM 3823 C CA . VAL A 1 472 ? 3.086 -14.402 5.510 1.00 66.88 472 VAL A CA 1
ATOM 3824 C C . VAL A 1 472 ? 2.377 -14.829 6.797 1.00 66.88 472 VAL A C 1
ATOM 3826 O O . VAL A 1 472 ? 1.421 -14.170 7.189 1.00 66.88 472 VAL A O 1
ATOM 3829 N N . PRO A 1 473 ? 2.855 -15.863 7.518 1.00 68.19 473 PRO A N 1
ATOM 3830 C CA . PRO A 1 473 ? 2.234 -16.282 8.773 1.00 68.19 473 PRO A CA 1
ATOM 3831 C C . PRO A 1 473 ? 2.112 -15.135 9.793 1.00 68.19 473 PRO A C 1
ATOM 3833 O O . PRO A 1 473 ? 3.119 -14.629 10.305 1.00 68.19 473 PRO A O 1
ATOM 3836 N N . VAL A 1 474 ? 0.877 -14.744 10.121 1.00 77.31 474 VAL A N 1
ATOM 3837 C CA . VAL A 1 474 ? 0.577 -13.699 11.111 1.00 77.31 474 VAL A CA 1
ATOM 3838 C C . VAL A 1 474 ? 0.282 -14.343 12.460 1.00 77.31 474 VAL A C 1
ATOM 3840 O O . VAL A 1 474 ? -0.692 -15.068 12.620 1.00 77.31 474 VAL A O 1
ATOM 3843 N N . LYS A 1 475 ? 1.090 -14.033 13.475 1.00 81.94 475 LYS A N 1
ATOM 3844 C CA . LYS A 1 475 ? 0.734 -14.307 14.872 1.00 81.94 475 LYS A CA 1
ATOM 3845 C C . LYS A 1 475 ? 0.019 -13.096 15.434 1.00 81.94 475 LYS A C 1
ATOM 3847 O O . LYS A 1 475 ? 0.468 -11.969 15.222 1.00 81.94 475 LYS A O 1
ATOM 3852 N N . TYR A 1 476 ? -1.038 -13.304 16.201 1.00 85.38 476 TYR A N 1
ATOM 3853 C CA . TYR A 1 476 ? -1.745 -12.211 16.847 1.00 85.38 476 TYR A CA 1
ATOM 3854 C C . TYR A 1 476 ? -2.146 -12.560 18.276 1.00 85.38 476 TYR A C 1
ATOM 3856 O O . TYR A 1 476 ? -2.209 -13.723 18.663 1.00 85.38 476 TYR A O 1
ATOM 3864 N N . LYS A 1 477 ? -2.374 -11.528 19.088 1.00 85.81 477 LYS A N 1
ATOM 3865 C CA . LYS A 1 477 ? -2.847 -11.664 20.466 1.00 85.81 477 LYS A CA 1
ATOM 3866 C C . LYS A 1 477 ? -3.739 -10.495 20.848 1.00 85.81 477 LYS A C 1
ATOM 3868 O O . LYS A 1 477 ? -3.455 -9.349 20.494 1.00 85.81 477 LYS A O 1
ATOM 3873 N N . PHE A 1 478 ? -4.772 -10.785 21.628 1.00 88.44 478 PHE A N 1
ATOM 3874 C CA . PHE A 1 478 ? -5.638 -9.769 22.210 1.00 88.44 478 PHE A CA 1
ATOM 3875 C C . PHE A 1 478 ? -5.140 -9.385 23.602 1.00 88.44 478 PHE A C 1
ATOM 3877 O O . PHE A 1 478 ? -4.821 -10.241 24.433 1.00 88.44 478 PHE A O 1
ATOM 3884 N N . VAL A 1 479 ? -5.061 -8.084 23.858 1.00 86.06 479 VAL A N 1
ATOM 3885 C CA . VAL A 1 479 ? -4.599 -7.524 25.125 1.00 86.06 479 VAL A CA 1
ATOM 3886 C C . VAL A 1 479 ? -5.501 -6.388 25.583 1.00 86.06 479 VAL A C 1
ATOM 3888 O O . VAL A 1 479 ? -6.171 -5.746 24.782 1.00 86.06 479 VAL A O 1
ATOM 3891 N N . GLN A 1 480 ? -5.498 -6.107 26.879 1.00 83.75 480 GLN A N 1
ATOM 3892 C CA . GLN A 1 480 ? -6.234 -4.988 27.462 1.00 83.75 480 GLN A CA 1
ATOM 3893 C C . GLN A 1 480 ? -5.319 -4.174 28.374 1.00 83.75 480 GLN A C 1
ATOM 3895 O O . GLN A 1 480 ? -4.526 -4.743 29.125 1.00 83.75 480 GLN A O 1
ATOM 3900 N N . PHE A 1 481 ? -5.411 -2.847 28.333 1.00 79.62 481 PHE A N 1
ATOM 3901 C CA . PHE A 1 481 ? -4.556 -1.993 29.156 1.00 79.62 481 PHE A CA 1
ATOM 3902 C C . PHE A 1 481 ? -4.865 -2.105 30.643 1.00 79.62 481 PHE A C 1
ATOM 3904 O O . PHE A 1 481 ? -6.016 -2.157 31.067 1.00 79.62 481 PHE A O 1
ATOM 3911 N N . CYS A 1 482 ? -3.810 -2.143 31.452 1.00 77.06 482 CYS A N 1
ATOM 3912 C CA . CYS A 1 482 ? -3.947 -2.214 32.897 1.00 77.06 482 CYS A CA 1
ATOM 3913 C C . CYS A 1 482 ? -4.423 -0.864 33.448 1.00 77.06 482 CYS A C 1
ATOM 3915 O O . CYS A 1 482 ? -3.716 0.132 33.330 1.00 77.06 482 CYS A O 1
ATOM 3917 N N . VAL A 1 483 ? -5.557 -0.846 34.156 1.00 73.50 483 VAL A N 1
ATOM 3918 C CA . VAL A 1 483 ? -6.120 0.364 34.796 1.00 73.50 483 VAL A CA 1
ATOM 3919 C C . VAL A 1 483 ? -5.167 0.978 35.840 1.00 73.50 483 VAL A C 1
ATOM 3921 O O . VAL A 1 483 ? -5.311 2.135 36.221 1.00 73.50 483 VAL A O 1
ATOM 3924 N N . GLN A 1 484 ? -4.173 0.222 36.327 1.00 72.31 484 GLN A N 1
ATOM 3925 C CA . GLN A 1 484 ? -3.181 0.735 37.284 1.00 72.31 484 GLN A CA 1
ATOM 3926 C C . GLN A 1 484 ? -2.113 1.628 36.655 1.00 72.31 484 GLN A C 1
ATOM 3928 O O . GLN A 1 484 ? -1.503 2.415 37.374 1.00 72.31 484 GLN A O 1
ATOM 3933 N N . ASN A 1 485 ? -1.867 1.473 35.356 1.00 68.69 485 ASN A N 1
ATOM 3934 C CA . ASN A 1 485 ? -0.825 2.195 34.650 1.00 68.69 485 ASN A CA 1
ATOM 3935 C C . ASN A 1 485 ? -1.517 3.270 33.809 1.00 68.69 485 ASN A C 1
ATOM 3937 O O . ASN A 1 485 ? -2.154 2.919 32.817 1.00 68.69 485 ASN A O 1
ATOM 3941 N N . PRO A 1 486 ? -1.452 4.558 34.191 1.00 62.31 486 PRO A N 1
ATOM 3942 C CA . PRO A 1 486 ? -1.978 5.628 33.359 1.00 62.31 486 PRO A CA 1
ATOM 3943 C C . PRO A 1 486 ? -1.137 5.699 32.083 1.00 62.31 486 PRO A C 1
ATOM 3945 O O . PRO A 1 486 ? -0.049 6.270 32.060 1.00 62.31 486 PRO A O 1
ATOM 3948 N N . ILE A 1 487 ? -1.620 5.049 31.028 1.00 63.66 487 ILE A N 1
ATOM 3949 C CA . ILE A 1 487 ? -1.019 5.122 29.703 1.00 63.66 487 ILE A CA 1
ATOM 3950 C C . ILE A 1 487 ? -1.413 6.476 29.131 1.00 63.66 487 ILE A C 1
ATOM 3952 O O . ILE A 1 487 ? -2.596 6.787 29.035 1.00 63.66 487 ILE A O 1
ATOM 3956 N N . THR A 1 488 ? -0.422 7.291 28.788 1.00 57.56 488 THR A N 1
ATOM 3957 C CA . THR A 1 488 ? -0.628 8.616 28.190 1.00 57.56 488 THR A CA 1
ATOM 3958 C C . THR A 1 488 ? -0.500 8.596 26.669 1.00 57.56 488 THR A C 1
ATOM 3960 O O . THR A 1 488 ? -0.979 9.524 26.025 1.00 57.56 488 THR A O 1
ATOM 3963 N N . LYS A 1 489 ? 0.115 7.549 26.095 1.00 57.72 489 LYS A N 1
ATOM 3964 C CA . LYS A 1 489 ? 0.266 7.325 24.647 1.00 57.72 489 LYS A CA 1
ATOM 3965 C C . LYS A 1 489 ? 0.250 5.831 24.322 1.00 57.72 489 LYS A C 1
ATOM 3967 O O . LYS A 1 489 ? 0.864 5.045 25.041 1.00 57.72 489 LYS A O 1
ATOM 3972 N N . VAL A 1 490 ? -0.417 5.443 23.235 1.00 54.56 490 VAL A N 1
ATOM 3973 C CA . VAL A 1 490 ? -0.506 4.039 22.773 1.00 54.56 490 VAL A CA 1
ATOM 3974 C C . VAL A 1 490 ? 0.818 3.554 22.149 1.00 54.56 490 VAL A C 1
ATOM 3976 O O . VAL A 1 490 ? 1.056 2.357 22.034 1.00 54.56 490 VAL A O 1
ATOM 3979 N N . GLU A 1 491 ? 1.707 4.480 21.789 1.00 52.34 491 GLU A N 1
ATOM 3980 C CA . GLU A 1 491 ? 2.903 4.257 20.959 1.00 52.34 491 GLU A CA 1
ATOM 3981 C C . GLU A 1 491 ? 4.092 3.608 21.703 1.00 52.34 491 GLU A C 1
ATOM 3983 O O . GLU A 1 491 ? 5.077 3.208 21.084 1.00 52.34 491 GLU A O 1
ATOM 3988 N N . SER A 1 492 ? 4.004 3.433 23.025 1.00 52.16 492 SER A N 1
ATOM 3989 C CA . SER A 1 492 ? 4.999 2.722 23.834 1.00 52.16 492 SER A CA 1
ATOM 3990 C C . SER A 1 492 ? 4.302 1.714 24.748 1.00 52.16 492 SER A C 1
ATOM 3992 O O . SER A 1 492 ? 3.882 2.022 25.861 1.00 52.16 492 SER A O 1
ATOM 3994 N N . LEU A 1 493 ? 4.163 0.471 24.278 1.00 54.72 493 LEU A N 1
ATOM 3995 C CA . LEU A 1 493 ? 3.544 -0.613 25.051 1.00 54.72 493 LEU A CA 1
ATOM 3996 C C . LEU A 1 493 ? 4.595 -1.585 25.601 1.00 54.72 493 LEU A C 1
ATOM 3998 O O . LEU A 1 493 ? 4.793 -2.659 25.024 1.00 54.72 493 LEU A O 1
ATOM 4002 N N . PRO A 1 494 ? 5.246 -1.278 26.741 1.00 55.09 494 PRO A N 1
ATOM 4003 C CA . PRO A 1 494 ? 5.894 -2.303 27.539 1.00 55.09 494 PRO A CA 1
ATOM 4004 C C . PRO A 1 494 ? 4.901 -3.427 27.840 1.00 55.09 494 PRO A C 1
ATOM 4006 O O . PRO A 1 494 ? 3.741 -3.171 28.168 1.00 55.09 494 PRO A O 1
ATOM 4009 N N . SER A 1 495 ? 5.365 -4.676 27.804 1.00 55.56 495 SER A N 1
ATOM 4010 C CA . SER A 1 495 ? 4.572 -5.849 28.204 1.00 55.56 495 SER A CA 1
ATOM 4011 C C . SER A 1 495 ? 3.980 -5.741 29.611 1.00 55.56 495 SER A C 1
ATOM 4013 O O . SER A 1 495 ? 2.926 -6.304 29.885 1.00 55.56 495 SER A O 1
ATOM 4015 N N . ALA A 1 496 ? 4.608 -4.953 30.486 1.00 51.16 496 ALA A N 1
ATOM 4016 C CA . ALA A 1 496 ? 4.129 -4.659 31.833 1.00 51.16 496 ALA A CA 1
ATOM 4017 C C . ALA A 1 496 ? 2.850 -3.790 31.886 1.00 51.16 496 ALA A C 1
ATOM 4019 O O . ALA A 1 496 ? 2.227 -3.688 32.944 1.00 51.16 496 ALA A O 1
ATOM 4020 N N . SER A 1 497 ? 2.447 -3.166 30.774 1.00 68.00 497 SER A N 1
ATOM 4021 C CA . SER A 1 497 ? 1.332 -2.209 30.727 1.00 68.00 497 SER A CA 1
ATOM 4022 C C . SER A 1 497 ? -0.003 -2.818 30.287 1.00 68.00 497 SER A C 1
ATOM 4024 O O . SER A 1 497 ? -1.022 -2.124 30.303 1.00 68.00 497 SER A O 1
ATOM 4026 N N . TYR A 1 498 ? -0.036 -4.108 29.939 1.00 75.19 498 TYR A N 1
ATOM 4027 C CA . TYR A 1 498 ? -1.243 -4.775 29.450 1.00 75.19 498 TYR A CA 1
ATOM 4028 C C . TYR A 1 498 ? -1.459 -6.178 30.037 1.00 75.19 498 TYR A C 1
ATOM 4030 O O . TYR A 1 498 ? -0.548 -6.838 30.532 1.00 75.19 498 TYR A O 1
ATOM 4038 N N . HIS A 1 499 ? -2.709 -6.629 29.998 1.00 78.75 499 HIS A N 1
ATOM 4039 C CA . HIS A 1 499 ? -3.149 -7.973 30.348 1.00 78.75 499 HIS A CA 1
ATOM 4040 C C . HIS A 1 499 ? -3.413 -8.764 29.074 1.00 78.75 499 HIS A C 1
ATOM 4042 O O . HIS A 1 499 ? -4.102 -8.278 28.181 1.00 78.75 499 HIS A O 1
ATOM 4048 N N . HIS A 1 500 ? -2.873 -9.976 28.997 1.00 82.00 500 HIS A N 1
ATOM 4049 C CA . HIS A 1 500 ? -3.175 -10.904 27.915 1.00 82.00 500 HIS A CA 1
ATOM 4050 C C . HIS A 1 500 ? -4.578 -11.469 28.107 1.00 82.00 500 HIS A C 1
ATOM 4052 O O . HIS A 1 500 ? -4.915 -11.901 29.204 1.00 82.00 500 HIS A O 1
ATOM 4058 N N . LEU A 1 501 ? -5.396 -11.483 27.060 1.00 82.00 501 LEU A N 1
ATOM 4059 C CA . LEU A 1 501 ? -6.675 -12.185 27.102 1.00 82.00 501 LEU A CA 1
ATOM 4060 C C . LEU A 1 501 ? -6.457 -13.663 26.745 1.00 82.00 501 LEU A C 1
ATOM 4062 O O . LEU A 1 501 ? -5.652 -13.942 25.856 1.00 82.00 501 LEU A O 1
ATOM 4066 N N . PRO A 1 502 ? -7.130 -14.614 27.425 1.00 72.38 502 PRO A N 1
ATOM 4067 C CA . PRO A 1 502 ? -8.192 -14.431 28.431 1.00 72.38 502 PRO A CA 1
ATOM 4068 C C . PRO A 1 502 ? -7.718 -14.218 29.891 1.00 72.38 502 PRO A C 1
ATOM 4070 O O . PRO A 1 502 ? -8.533 -14.058 30.801 1.00 72.38 502 PRO A O 1
ATOM 4073 N N . GLU A 1 503 ? -6.414 -14.234 30.172 1.00 71.00 503 GLU A N 1
ATOM 4074 C CA . GLU A 1 503 ? -5.882 -14.210 31.543 1.00 71.00 503 GLU A CA 1
ATOM 4075 C C . GLU A 1 503 ? -5.641 -12.799 32.128 1.00 71.00 503 GLU A C 1
ATOM 4077 O O . GLU A 1 503 ? -4.559 -12.220 32.014 1.00 71.00 503 GLU A O 1
ATOM 4082 N N . SER A 1 504 ? -6.585 -12.270 32.916 1.00 64.62 504 SER A N 1
ATOM 4083 C CA . SER A 1 504 ? -6.323 -11.063 33.726 1.00 64.62 504 SER A CA 1
ATOM 4084 C C . SER A 1 504 ? -5.714 -11.386 35.097 1.00 64.62 504 SER A C 1
ATOM 4086 O O . SER A 1 504 ? -6.334 -12.043 35.945 1.00 64.62 504 SER A O 1
ATOM 4088 N N . ARG A 1 505 ? -4.503 -10.872 35.358 1.00 64.50 505 ARG A N 1
ATOM 4089 C CA . ARG A 1 505 ? -3.721 -11.147 36.585 1.00 64.50 505 ARG A CA 1
ATOM 4090 C C . ARG A 1 505 ? -3.756 -10.031 37.644 1.00 64.50 505 ARG A C 1
ATOM 4092 O O . ARG A 1 505 ? -3.234 -10.215 38.741 1.00 64.50 505 ARG A O 1
ATOM 4099 N N . CYS A 1 506 ? -4.378 -8.880 37.374 1.00 77.81 506 CYS A N 1
ATOM 4100 C CA . CYS A 1 506 ? -4.314 -7.718 38.271 1.00 77.81 506 CYS A CA 1
ATOM 4101 C C . CYS A 1 506 ? -5.534 -7.572 39.201 1.00 77.81 506 CYS A C 1
ATOM 4103 O O . CYS A 1 506 ? -6.672 -7.448 38.751 1.00 77.81 506 CYS A O 1
ATOM 4105 N N . LYS A 1 507 ? -5.288 -7.469 40.520 1.00 77.00 507 LYS A N 1
ATOM 4106 C CA . LYS A 1 507 ? -6.334 -7.302 41.551 1.00 77.00 507 LYS A CA 1
ATOM 4107 C C . LYS A 1 507 ? -7.152 -6.007 41.428 1.00 77.00 507 LYS A C 1
ATOM 4109 O O . LYS A 1 507 ? -8.303 -6.016 41.842 1.00 77.00 507 LYS A O 1
ATOM 4114 N N . LYS A 1 508 ? -6.588 -4.897 40.921 1.00 76.69 508 LYS A N 1
ATOM 4115 C CA . LYS A 1 508 ? -7.354 -3.637 40.760 1.00 76.69 508 LYS A CA 1
ATOM 4116 C C . LYS A 1 508 ? -8.253 -3.675 39.523 1.00 76.69 508 LYS A C 1
ATOM 4118 O O . LYS A 1 508 ? -9.396 -3.264 39.629 1.00 76.69 508 LYS A O 1
ATOM 4123 N N . CYS A 1 509 ? -7.785 -4.238 38.408 1.00 76.88 509 CYS A N 1
ATOM 4124 C CA . CYS A 1 509 ? -8.600 -4.382 37.197 1.00 76.88 509 CYS A CA 1
ATOM 4125 C C . CYS A 1 509 ? -9.798 -5.320 37.426 1.00 76.88 509 CYS A C 1
ATOM 4127 O O . CYS A 1 509 ? -10.886 -5.045 36.947 1.00 76.88 509 CYS A O 1
ATOM 4129 N N . ARG A 1 510 ? -9.637 -6.368 38.251 1.00 74.75 510 ARG A N 1
ATOM 4130 C CA . ARG A 1 510 ? -10.756 -7.225 38.693 1.00 74.75 510 ARG A CA 1
ATOM 4131 C C . ARG A 1 510 ? -11.781 -6.525 39.592 1.00 74.75 510 ARG A C 1
ATOM 4133 O O . ARG A 1 510 ? -12.853 -7.063 39.793 1.00 74.75 510 ARG A O 1
ATOM 4140 N N . LYS A 1 511 ? -11.442 -5.382 40.195 1.00 81.19 511 LYS A N 1
ATOM 4141 C CA . LYS A 1 511 ? -12.372 -4.607 41.034 1.00 81.19 511 LYS A CA 1
ATOM 4142 C C . LYS A 1 511 ? -13.125 -3.539 40.243 1.00 81.19 511 LYS A C 1
ATOM 4144 O O . LYS A 1 511 ? -14.018 -2.915 40.807 1.00 81.19 511 LYS A O 1
ATOM 4149 N N . ASP A 1 512 ? -12.749 -3.300 38.988 1.00 82.12 512 ASP A N 1
ATOM 4150 C CA . ASP A 1 512 ? -13.446 -2.378 38.098 1.00 82.12 512 ASP A CA 1
ATOM 4151 C C . ASP A 1 512 ? -14.563 -3.142 37.357 1.00 82.12 512 ASP A C 1
ATOM 4153 O O . ASP A 1 512 ? -14.259 -4.010 36.535 1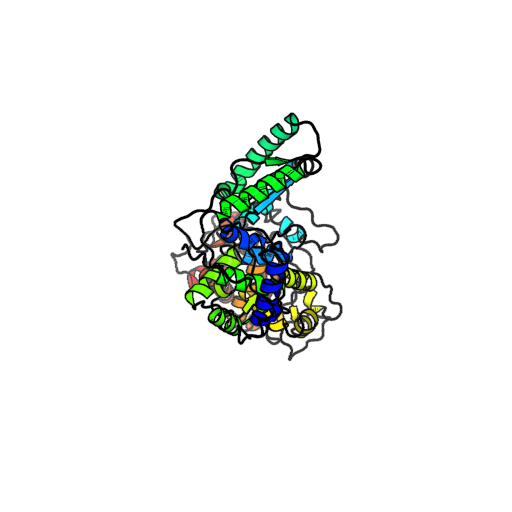.00 82.12 512 ASP A O 1
ATOM 4157 N N . PRO A 1 513 ? -15.851 -2.836 37.611 1.00 82.12 513 PRO A N 1
ATOM 4158 C CA . PRO A 1 513 ? -16.963 -3.590 37.033 1.00 82.12 513 PRO A CA 1
ATOM 4159 C C . PRO A 1 513 ? -17.053 -3.489 35.507 1.00 82.12 513 PRO A C 1
ATOM 4161 O O . PRO A 1 513 ? -17.507 -4.425 34.848 1.00 82.12 513 PRO A O 1
ATOM 4164 N N . LYS A 1 514 ? -16.645 -2.354 34.922 1.00 79.81 514 LYS A N 1
ATOM 4165 C CA . LYS A 1 514 ? -16.666 -2.168 33.463 1.00 79.81 514 LYS A CA 1
ATOM 4166 C C . LYS A 1 514 ? -15.549 -2.975 32.817 1.00 79.81 514 LYS A C 1
ATOM 4168 O O . LYS A 1 514 ? -15.781 -3.628 31.801 1.00 79.81 514 LYS A O 1
ATOM 4173 N N . PHE A 1 515 ? -14.369 -2.959 33.434 1.00 82.94 515 PHE A N 1
ATOM 4174 C CA . PHE A 1 515 ? -13.236 -3.772 33.010 1.00 82.94 515 PHE A CA 1
ATOM 4175 C C . PHE A 1 515 ? -13.570 -5.266 33.072 1.00 82.94 515 PHE A C 1
ATOM 4177 O O . PHE A 1 515 ? -13.375 -5.984 32.095 1.00 82.94 515 PHE A O 1
ATOM 4184 N N . GLU A 1 516 ? -14.103 -5.728 34.205 1.00 80.81 516 GLU A N 1
ATOM 4185 C CA . GLU A 1 516 ? -14.442 -7.134 34.429 1.00 80.81 516 GLU A CA 1
ATOM 4186 C C . GLU A 1 516 ? -15.521 -7.625 33.458 1.00 80.81 516 GLU A C 1
ATOM 4188 O O . GLU A 1 516 ? -15.383 -8.708 32.887 1.00 80.81 516 GLU A O 1
ATOM 4193 N N . LYS A 1 517 ? -16.554 -6.811 33.198 1.00 85.38 517 LYS A N 1
ATOM 4194 C CA . LYS A 1 517 ? -17.586 -7.142 32.207 1.00 85.38 517 LYS A CA 1
ATOM 4195 C C . LYS A 1 517 ? -16.991 -7.321 30.810 1.00 85.38 517 LYS A C 1
ATOM 4197 O O . LYS A 1 517 ? -17.284 -8.321 30.159 1.00 85.38 517 LYS A O 1
ATOM 4202 N N . LEU A 1 518 ? -16.165 -6.377 30.352 1.00 85.62 518 LEU A N 1
ATOM 4203 C CA . LEU A 1 518 ? -15.528 -6.459 29.034 1.00 85.62 518 LEU A CA 1
ATOM 4204 C C . LEU A 1 518 ? -14.624 -7.695 28.932 1.00 85.62 518 LEU A C 1
ATOM 4206 O O . LEU A 1 518 ? -14.727 -8.456 27.973 1.00 85.62 518 LEU A O 1
ATOM 4210 N N . LEU A 1 519 ? -13.791 -7.922 29.951 1.00 84.25 519 LEU A N 1
ATOM 4211 C CA . LEU A 1 519 ? -12.901 -9.076 30.047 1.00 84.25 519 LEU A CA 1
ATOM 4212 C C . LEU A 1 519 ? -13.669 -10.398 29.944 1.00 84.25 519 LEU A C 1
ATOM 4214 O O . LEU A 1 519 ? -13.236 -11.300 29.226 1.00 84.25 519 LEU A O 1
ATOM 4218 N N . LYS A 1 520 ? -14.788 -10.519 30.667 1.00 86.88 520 LYS A N 1
ATOM 4219 C CA . LYS A 1 520 ? -15.611 -11.729 30.681 1.00 86.88 520 LYS A CA 1
ATOM 4220 C C . LYS A 1 520 ? -16.158 -12.035 29.286 1.00 86.88 520 LYS A C 1
ATOM 4222 O O . LYS A 1 520 ? -15.909 -13.124 28.778 1.00 86.88 520 LYS A O 1
ATOM 4227 N N . VAL A 1 521 ? -16.776 -11.040 28.646 1.00 90.56 521 VAL A N 1
ATOM 4228 C CA . VAL A 1 521 ? -17.358 -11.174 27.303 1.00 90.56 521 VAL A CA 1
ATOM 4229 C C . VAL A 1 521 ? -16.309 -11.596 26.271 1.00 90.56 521 VAL A C 1
ATOM 4231 O O . VAL A 1 521 ? -16.524 -12.541 25.518 1.00 90.56 521 VAL A O 1
ATOM 4234 N N . TRP A 1 522 ? -15.145 -10.939 26.250 1.00 90.50 522 TRP A N 1
ATOM 4235 C CA . TRP A 1 522 ? -14.075 -11.294 25.312 1.00 90.50 522 TRP A CA 1
ATOM 4236 C C . TRP A 1 522 ? -13.457 -12.662 25.607 1.00 90.50 522 TRP A C 1
ATOM 4238 O O . TRP A 1 522 ? -13.079 -13.377 24.684 1.00 90.50 522 TRP A O 1
ATOM 4248 N N . THR A 1 523 ? -13.363 -13.050 26.879 1.00 87.81 523 THR A N 1
ATOM 4249 C CA . THR A 1 523 ? -12.869 -14.376 27.276 1.00 87.81 523 THR A CA 1
ATOM 4250 C C . THR A 1 523 ? -13.811 -15.485 26.820 1.00 87.81 523 THR A C 1
ATOM 4252 O O . THR A 1 523 ? -13.352 -16.514 26.329 1.00 87.81 523 THR A O 1
ATOM 4255 N N . GLU A 1 524 ? -15.118 -15.289 26.980 1.00 89.38 524 GLU A N 1
ATOM 4256 C CA . GLU A 1 524 ? -16.141 -16.226 26.514 1.00 89.38 524 GLU A CA 1
ATOM 4257 C C . GLU A 1 524 ? -16.121 -16.324 24.984 1.00 89.38 524 GLU A C 1
ATOM 4259 O O . GLU A 1 524 ? -16.017 -17.427 24.452 1.00 89.38 524 GLU A O 1
ATOM 4264 N N . ALA A 1 525 ? -16.051 -15.189 24.283 1.00 90.69 525 ALA A N 1
ATOM 4265 C CA . ALA A 1 525 ? -15.907 -15.153 22.829 1.00 90.69 525 ALA A CA 1
ATOM 4266 C C . ALA A 1 525 ? -14.644 -15.883 22.326 1.00 90.69 525 ALA A C 1
ATOM 4268 O O . ALA A 1 525 ? -14.729 -16.703 21.415 1.00 90.69 525 ALA A O 1
ATOM 4269 N N . LEU A 1 526 ? -13.479 -15.660 22.948 1.00 88.00 526 LEU A N 1
ATOM 4270 C CA . LEU A 1 526 ? -12.232 -16.356 22.593 1.00 88.00 526 LEU A CA 1
ATOM 4271 C C . LEU A 1 526 ? -12.332 -17.871 22.802 1.00 88.00 526 LEU A C 1
ATOM 4273 O O . LEU A 1 526 ? -11.817 -18.637 21.993 1.00 88.00 526 LEU A O 1
ATOM 4277 N N . ARG A 1 527 ? -13.012 -18.320 23.863 1.00 86.12 527 ARG A N 1
ATOM 4278 C CA . ARG A 1 527 ? -13.238 -19.754 24.109 1.00 86.12 527 ARG A CA 1
ATOM 4279 C C . ARG A 1 527 ? -14.172 -20.379 23.080 1.00 86.12 527 ARG A C 1
ATOM 4281 O O . ARG A 1 527 ? -13.958 -21.533 22.717 1.00 86.12 527 ARG A O 1
ATOM 4288 N N . LEU A 1 528 ? -15.189 -19.637 22.639 1.00 85.25 528 LEU A N 1
ATOM 4289 C CA . LEU A 1 528 ? -16.134 -20.083 21.614 1.00 85.25 528 LEU A CA 1
ATOM 4290 C C . LEU A 1 528 ? -15.459 -20.262 20.251 1.00 85.25 528 LEU A C 1
ATOM 4292 O O . LEU A 1 528 ? -15.801 -21.198 19.534 1.00 85.25 528 LEU A O 1
ATOM 4296 N N . VAL A 1 529 ? -14.524 -19.376 19.897 1.00 83.31 529 VAL A N 1
ATOM 4297 C CA . VAL A 1 529 ? -13.876 -19.382 18.578 1.00 83.31 529 VAL A CA 1
ATOM 4298 C C . VAL A 1 529 ? -12.633 -20.275 18.551 1.00 83.31 529 VAL A C 1
ATOM 4300 O O . VAL A 1 529 ? -12.557 -21.188 17.737 1.00 83.31 529 VAL A O 1
ATOM 4303 N N . CYS A 1 530 ? -11.685 -20.075 19.468 1.00 72.94 530 CYS A N 1
ATOM 4304 C CA . CYS A 1 530 ? -10.357 -20.694 19.379 1.00 72.94 530 CYS A CA 1
ATOM 4305 C C . CYS A 1 530 ? -10.238 -22.033 20.142 1.00 72.94 530 CYS A C 1
ATOM 4307 O O . CYS A 1 530 ? -9.192 -22.684 20.104 1.00 72.94 530 CYS A O 1
ATOM 4309 N N . GLY A 1 531 ? -11.271 -22.447 20.886 1.00 59.03 531 GLY A N 1
ATOM 4310 C CA . GLY A 1 531 ? -11.169 -23.548 21.849 1.00 59.03 531 GLY A CA 1
ATOM 4311 C C . GLY A 1 531 ? -10.219 -23.230 23.020 1.00 59.03 531 GLY A C 1
ATOM 4312 O O . GLY A 1 531 ? -9.547 -22.204 23.061 1.00 59.03 531 GLY A O 1
ATOM 4313 N N . ILE A 1 532 ? -10.154 -24.104 24.030 1.00 42.91 532 ILE A N 1
ATOM 4314 C CA . ILE A 1 532 ? -9.448 -23.830 25.304 1.00 42.91 532 ILE A CA 1
ATOM 4315 C C . ILE A 1 532 ? -7.907 -23.704 25.144 1.00 42.91 532 ILE A C 1
ATOM 4317 O O . ILE A 1 532 ? -7.245 -23.231 26.065 1.00 42.91 532 ILE A O 1
ATOM 4321 N N . CYS A 1 533 ? -7.317 -24.062 23.991 1.00 35.47 533 CYS A N 1
ATOM 4322 C CA . CYS A 1 533 ? -5.865 -24.271 23.860 1.00 35.47 533 CYS A CA 1
ATOM 4323 C C . CYS A 1 533 ? -5.099 -23.436 22.811 1.00 35.47 533 CYS A C 1
ATOM 4325 O O . CYS A 1 533 ? -3.876 -23.546 22.796 1.00 35.47 533 CYS A O 1
ATOM 4327 N N . CYS A 1 534 ? -5.726 -22.614 21.960 1.00 34.47 534 CYS A N 1
ATOM 4328 C CA . CYS A 1 534 ? -5.007 -22.016 20.813 1.00 34.47 534 CYS A CA 1
ATOM 4329 C C . CYS A 1 534 ? -4.419 -20.606 21.031 1.00 34.47 534 CYS A C 1
ATOM 4331 O O . CYS A 1 534 ? -3.781 -20.074 20.129 1.00 34.47 534 CYS A O 1
ATOM 4333 N N . CYS A 1 535 ? -4.566 -20.004 22.214 1.00 35.44 535 CYS A N 1
ATOM 4334 C CA . CYS A 1 535 ? -4.007 -18.677 22.509 1.00 35.44 535 CYS A CA 1
ATOM 4335 C C . CYS A 1 535 ? -2.663 -18.773 23.259 1.00 35.44 535 CYS A C 1
ATOM 4337 O O . CYS A 1 535 ? -2.619 -18.507 24.462 1.00 35.44 535 CYS A O 1
ATOM 4339 N N . MET A 1 536 ? -1.575 -19.153 22.575 1.00 32.66 536 MET A N 1
ATOM 4340 C CA . MET A 1 536 ? -0.194 -18.988 23.077 1.00 32.66 536 MET A CA 1
ATOM 4341 C C . MET A 1 536 ? 0.715 -18.285 22.073 1.00 32.66 536 MET A C 1
ATOM 4343 O O . MET A 1 536 ? 0.841 -18.781 20.932 1.00 32.66 536 MET A O 1
#

Secondary structure (DSSP, 8-state):
-----------TTT------SSHHHHHHHHHHHHHHHHHS-TT---TTSGGGGHHHHSTT---------TTT-HHHHHHHHHTTTT-TT--EEEEEETTTTGGGTTSBPPPPTT--SGGGGGGSSBHHHHHHHGGGGG--SS-SS----S-EEEEEE--SS-HHHHHHHHHHHHHHHHHHHHHHT-GGGB-SSPEEE-TTT-HHHHHHHHHHHHHHHTTT----HHHHHHHHHHHH-S-SEEEHHHHHHHHHHTT--HHHHHHHHHHHHHTTSSB-GGGT-TT--EEES-HHHHHHHHHHHHH---TT-GGGGGTEEEHHHHHHHHGGGHHHHHHHHHHTTS-EEEEGGGBPPPTTS---TT-EEEE-GGG--BPP-----TTSEEEEESS---HHHHHHHHHHHHHHHSSSEEEEP--BTTEEEEEETTTTEEEEEEE-SSEEEEEESS--HHHHHHHHHHHHHHHHTSSS---EEEEEE-TTS--S-TT---GGGEEESS----TTGGG-HHHHHHHHHHHHHHHHHHTTT---